Protein AF-0000000079853165 (afdb_homodimer)

pLDDT: mean 91.58, std 11.6, range [50.25, 98.94]

Sequence (660 aa):
MKKILLLATGGTIASSETEQGLIPTIDAQQMLSYIPEIEEICYLSGISIMNVDSTNMNPKLMAKIAAAIYSKYQEYDGFVVTHGTDTMGYTAAALTYMLQNIKKPVVVTGSQIAIKALNTDAKKNLTDAIRFANEDFPGIFVAFDSKIMYGTYAVKVKTRSTDSFQSINFPTVAEIKEGKIIYNSILNNDEYRDKFKSHELKLQTNLCEDILILKIFPGIKPHIFDYIKDNYKGVIIESFGIGGIPNADYDIVSKVQELIQAGLAVVITTQCLCEGIDLSIYAVGKILTKYKIIYAGDMTTEAATMKLMWALGNLKDFSSIKDFMEGRFLMKKILLLATGGTIASSETEQGLIPTIDAQQMLSYIPEIEEICYLSGISIMNVDSTNMNPKLMAKIAAAIYSKYQEYDGFVVTHGTDTMGYTAAALTYMLQNIKKPVVVTGSQIAIKALNTDAKKNLTDAIRFANEDFPGIFVAFDSKIMYGTYAVKVKTRSTDSFQSINFPTVAEIKEGKIIYNSILNNDEYRDKFKSHELKLQTNLCEDILILKIFPGIKPHIFDYIKDNYKGVIIESFGIGGIPNADYDIVSKVQELIQAGLAVVITTQCLCEGIDLSIYAVGKILTKYKIIYAGDMTTEAATMKLMWALGNLKDFSSIKDFMEGRFL

Radius of gyration: 25.31 Å; Cα contacts (8 Å, |Δi|>4): 1594; chains: 2; bounding box: 53×74×58 Å

Foldseek 3Di:
DFEEEEEEAAAQQQWDQDPVGTFRDHFFVRSVVLAVVLVVPHHYYYGYQHHDHLVPDDLVVLLSVLVVCVVCVVVGQFYEYEGHPPLQLLSLLLSLLQWPLFFAEYEYEYWLHYSPDPPTQSNVQVSLRSLVSSDRQGAGWYGFPQFIEHSQQWDQCDNRDRRRIDRAQDDTQWGADPNDTGGDPPSPDPVNNVVSPPDDIHGQSQFAPQEEEAEDDVPDAQCVLVVSLVGGQEYEYAAADQQDDDPPPRRNLVSVVVSLVSNHAYEYWHPDRHQIHDLVPDCSCVVPPVVRHAYQGGTGPSNLNSLLRRLVRPPDDSNSSSVSNNDDRD/DFEEEEEEAAAQQQWDQDPVGTFRDHFFVRSVVLAVVLVVPHHYYYGYQHHDYLVPDDLVVLLSVLVVCVVCVVVGQFYEYEGHPPQQLLSLLLSLLQWPLFFAEYEYEYWLHYSPDPPTQSNVQVSLRSLVSSDRQGAGWYGFPQFIEHSQQWDQCDNRDRRRIDRAQDDTQWGADPNDTGGDPPSPDPVNNVVSPPDDIHGQRQFAPQEEEAEDDVPDAQCVLVVSLVGGQEYEYAAADQQDDDCPPRRNLVSVVVSLVSNHAYEYWHPDRHQIHDLVPDCSCVVPPVVRHAYQGGTGPSNLNSLLRRLVRPPDDSVSSSVSNNDDRD

Secondary structure (DSSP, 8-state):
--EEEEEEEESGGGEEEETTEEEE---HHHHHHT-GGGGGTSEEEEEEEEEE-GGG--HHHHHHHHHHHHHTTTT-SEEEEE--GGGHHHHHHHHHHHEET--SEEEEE--SS-TTSTT-SHHHHHHHHHHHHTS---EEEEEETTEEEETTTEEE-BSSSS--EEE-SS--SEEEETTEEEE-TTTT-HHHHHTTTTS--EE-------EEEEE--TT--THHHHHHHHH-SEEEEEEBTTTB---STT-HHHHHHHHHHTT-EEEEEESSSBS---TTTSHHHHHS-GGGSEE-TT--HHHHHHHHHHHHHH--SHHHHHHHHHS---/--EEEEEEEESGGGEEEETTEEEE---HHHHHHT-GGGGGTSEEEEEEEEEE-GGG--HHHHHHHHHHHHHTTTT-SEEEEE--GGGHHHHHHHHHHHEET--SEEEEE--SS-TTSTT-SHHHHHHHHHHHHTS---EEEEEETTEEEETTTEEE-BSSSS--EEE-SS--SEEEETTEEEE-TTTT-HHHHHTTTTS--EE-------EEEEE--TT--THHHHHHHHH-SEEEEEEBTTTB---STT-HHHHHHHHHHTT-EEEEEESSSBS---TTTSHHHHHS-GGGSEE-TT--HHHHHHHHHHHHHH--SHHHHHHHHHS---

Solvent-accessible surface area (backbone atoms only — not comparable to full-atom values): 33041 Å² total; per-residue (Å²): 122,50,36,35,38,34,38,25,33,20,10,38,31,20,22,41,85,50,98,67,23,75,42,59,74,52,48,30,62,59,56,48,66,74,45,63,76,54,62,77,69,32,45,75,46,53,43,61,80,48,74,38,59,28,51,59,48,30,56,71,57,48,33,51,53,48,48,52,50,60,75,44,45,89,79,35,53,17,29,28,35,39,28,14,59,53,39,38,31,37,46,30,16,36,43,45,66,21,43,34,45,43,70,40,13,33,19,35,28,34,22,74,31,27,48,84,45,90,90,33,49,17,57,58,16,51,50,51,21,50,56,55,16,69,40,92,52,52,36,38,26,33,21,48,67,47,32,30,20,49,11,46,30,36,39,58,37,34,41,66,55,70,74,16,59,43,47,46,74,43,77,52,49,28,36,50,53,94,90,37,78,46,69,35,78,72,74,69,37,74,65,67,60,59,73,37,67,82,50,71,69,41,82,52,62,50,57,38,53,46,47,48,56,42,53,66,56,70,46,51,62,66,67,60,48,59,54,44,55,76,68,35,53,28,38,39,35,26,26,30,34,38,50,41,63,22,67,58,97,54,41,42,48,62,48,51,50,51,31,41,74,71,66,29,48,42,31,46,30,32,66,27,76,27,71,20,35,50,46,88,59,44,49,58,36,70,67,43,55,64,84,63,48,33,54,42,41,50,58,38,69,45,25,49,50,34,49,50,18,33,33,61,41,75,44,90,48,67,68,59,35,42,51,57,62,58,42,91,76,126,121,49,35,34,38,35,40,24,34,18,10,38,31,21,23,42,86,49,97,67,21,77,41,59,74,52,48,31,62,60,58,49,65,72,46,63,76,53,63,78,68,31,45,76,46,54,42,62,81,47,75,38,57,27,53,58,47,30,56,70,58,49,32,51,53,47,49,53,50,60,76,43,46,90,78,35,52,16,28,29,34,38,28,14,58,53,38,37,31,36,46,30,17,36,44,45,67,21,44,34,45,42,70,38,13,33,21,35,26,35,23,74,30,28,47,83,45,90,89,32,50,17,58,58,14,50,51,52,22,50,57,53,15,70,38,93,52,52,34,41,25,32,21,48,69,48,32,29,19,48,11,48,30,36,39,58,37,34,40,67,54,70,75,17,60,44,48,45,75,44,76,53,49,26,36,50,54,95,89,39,80,47,70,34,78,71,74,69,37,72,64,66,62,58,70,38,66,82,51,72,69,39,84,51,62,49,58,39,52,46,48,46,55,40,55,67,55,70,45,50,62,65,66,60,48,59,54,44,55,76,67,33,53,29,38,40,34,27,28,30,33,36,50,40,64,21,70,59,97,53,42,41,50,61,48,50,49,51,31,41,74,71,67,30,49,43,31,45,30,31,67,27,75,27,72,21,35,50,47,89,58,43,47,56,36,73,67,41,55,63,83,63,48,31,55,43,40,50,58,39,68,46,24,49,50,34,49,49,19,34,33,63,40,74,44,89,48,67,68,59,34,42,51,56,62,60,42,90,75,125

Organism: NCBI:txid1812858

Structure (mmCIF, N/CA/C/O backbone):
data_AF-0000000079853165-model_v1
#
loop_
_entity.id
_entity.type
_entity.pdbx_description
1 polymer asparaginase
#
loop_
_atom_site.group_PDB
_atom_site.id
_atom_site.type_symbol
_atom_site.label_atom_id
_atom_site.label_alt_id
_atom_site.label_comp_id
_atom_site.label_asym_id
_atom_site.label_entity_id
_atom_site.label_seq_id
_atom_site.pdbx_PDB_ins_code
_atom_site.Cartn_x
_atom_site.Cartn_y
_atom_site.Cartn_z
_atom_site.occupancy
_atom_site.B_iso_or_equiv
_atom_site.auth_seq_id
_atom_site.auth_comp_id
_atom_site.auth_asym_id
_atom_site.auth_atom_id
_atom_site.pdbx_PDB_model_num
ATOM 1 N N . MET A 1 1 ? -7.973 42.438 0.051 1 87.25 1 MET A N 1
ATOM 2 C CA . MET A 1 1 ? -7.145 41.25 -0.167 1 87.25 1 MET A CA 1
ATOM 3 C C . MET A 1 1 ? -7.062 40.406 1.101 1 87.25 1 MET A C 1
ATOM 5 O O . MET A 1 1 ? -6.988 40.969 2.207 1 87.25 1 MET A O 1
ATOM 9 N N . LYS A 1 2 ? -7.055 39.125 1.032 1 95.25 2 LYS A N 1
ATOM 10 C CA . LYS A 1 2 ? -7.043 38.219 2.176 1 95.25 2 LYS A CA 1
ATOM 11 C C . LYS A 1 2 ? -5.641 38.094 2.754 1 95.25 2 LYS A C 1
ATOM 13 O O . LYS A 1 2 ? -4.648 38.312 2.051 1 95.25 2 LYS A O 1
ATOM 18 N N . LYS A 1 3 ? -5.613 37.844 4.004 1 97.69 3 LYS A N 1
ATOM 19 C CA . LYS A 1 3 ? -4.352 37.562 4.691 1 97.69 3 LYS A CA 1
ATOM 20 C C . LYS A 1 3 ? -4.082 36.062 4.77 1 97.69 3 LYS A C 1
ATOM 22 O O . LYS A 1 3 ? -4.848 35.312 5.391 1 97.69 3 LYS A O 1
ATOM 27 N N . ILE A 1 4 ? -3.02 35.688 4.16 1 97.81 4 ILE A N 1
ATOM 28 C CA . ILE A 1 4 ? -2.637 34.281 4.145 1 97.81 4 ILE A CA 1
ATOM 29 C C . ILE A 1 4 ? -1.324 34.094 4.902 1 97.81 4 ILE A C 1
ATOM 31 O O . ILE A 1 4 ? -0.385 34.875 4.73 1 97.81 4 ILE A O 1
ATOM 35 N N . LEU A 1 5 ? -1.269 33.125 5.812 1 98 5 LEU A N 1
ATOM 36 C CA . LEU A 1 5 ? -0.049 32.781 6.547 1 98 5 LEU A CA 1
ATOM 37 C C . LEU A 1 5 ? 0.59 31.516 6.02 1 98 5 LEU A C 1
ATOM 39 O O . LEU A 1 5 ? -0.067 30.484 5.938 1 98 5 LEU A O 1
ATOM 43 N N . LEU A 1 6 ? 1.824 31.641 5.621 1 97.81 6 LEU A N 1
ATOM 44 C CA . LEU A 1 6 ? 2.635 30.469 5.27 1 97.81 6 LEU A CA 1
ATOM 45 C C . LEU A 1 6 ? 3.395 29.953 6.484 1 97.81 6 LEU A C 1
ATOM 47 O O . LEU A 1 6 ? 4.117 30.703 7.141 1 97.81 6 LEU A O 1
ATOM 51 N N . LEU A 1 7 ? 3.154 28.719 6.852 1 98.31 7 LEU A N 1
ATOM 52 C CA . LEU A 1 7 ? 3.916 28.016 7.875 1 98.31 7 LEU A CA 1
ATOM 53 C C . LEU A 1 7 ? 4.898 27.031 7.246 1 98.31 7 LEU A C 1
ATOM 55 O O . LEU A 1 7 ? 4.488 26.031 6.637 1 98.31 7 LEU A O 1
ATOM 59 N N . ALA A 1 8 ? 6.184 27.266 7.41 1 97.5 8 ALA A N 1
ATOM 60 C CA . ALA A 1 8 ? 7.207 26.406 6.84 1 97.5 8 ALA A CA 1
ATOM 61 C C . ALA A 1 8 ? 7.695 25.375 7.863 1 97.5 8 ALA A C 1
ATOM 63 O O . ALA A 1 8 ? 7.98 25.734 9.008 1 97.5 8 ALA A O 1
ATOM 64 N N . THR A 1 9 ? 7.793 24.109 7.41 1 97.31 9 THR A N 1
ATOM 65 C CA . THR A 1 9 ? 8.18 23.062 8.344 1 97.31 9 THR A CA 1
ATOM 66 C C . THR A 1 9 ? 9.43 22.344 7.852 1 97.31 9 THR A C 1
ATOM 68 O O . THR A 1 9 ? 9.938 21.438 8.531 1 97.31 9 THR A O 1
ATOM 71 N N . GLY A 1 10 ? 9.945 22.734 6.707 1 93.62 10 GLY A N 1
ATOM 72 C CA . GLY A 1 10 ? 11.07 22.062 6.07 1 93.62 10 GLY A CA 1
ATOM 73 C C . GLY A 1 10 ? 10.688 21.344 4.785 1 93.62 10 GLY A C 1
ATOM 74 O O . GLY A 1 10 ? 10 21.906 3.936 1 93.62 10 GLY A O 1
ATOM 75 N N . GLY A 1 11 ? 11.297 20.172 4.633 1 88.5 11 GLY A N 1
ATOM 76 C CA . GLY A 1 11 ? 10.992 19.375 3.443 1 88.5 11 GLY A CA 1
ATOM 77 C C . GLY A 1 11 ? 11.859 19.75 2.252 1 88.5 11 GLY A C 1
ATOM 78 O O . GLY A 1 11 ? 12.578 20.75 2.283 1 88.5 11 GLY A O 1
ATOM 79 N N . THR A 1 12 ? 11.68 19 1.25 1 83.94 12 THR A N 1
ATOM 80 C CA . THR A 1 12 ? 12.453 19.172 0.029 1 83.94 12 THR A CA 1
ATOM 81 C C . THR A 1 12 ? 12.242 20.562 -0.55 1 83.94 12 THR A C 1
ATOM 83 O O . THR A 1 12 ? 13.18 21.188 -1.046 1 83.94 12 THR A O 1
ATOM 86 N N . ILE A 1 13 ? 11.086 21.031 -0.433 1 89.94 13 ILE A N 1
ATOM 87 C CA . ILE A 1 13 ? 10.711 22.328 -0.978 1 89.94 13 ILE A CA 1
ATOM 88 C C . ILE A 1 13 ? 11.625 23.422 -0.408 1 89.94 13 ILE A C 1
ATOM 90 O O . ILE A 1 13 ? 11.945 24.391 -1.091 1 89.94 13 ILE A O 1
ATOM 94 N N . ALA A 1 14 ? 12.102 23.219 0.755 1 87.25 14 ALA A N 1
ATOM 95 C CA . ALA A 1 14 ? 12.914 24.203 1.463 1 87.25 14 ALA A CA 1
ATOM 96 C C . ALA A 1 14 ? 14.367 23.75 1.553 1 87.25 14 ALA A C 1
ATOM 98 O O . ALA A 1 14 ? 15.133 24.25 2.383 1 87.25 14 ALA A O 1
ATOM 99 N N . SER A 1 15 ? 14.703 22.781 0.771 1 86.81 15 SER A N 1
ATOM 100 C CA . SER A 1 15 ? 16 22.156 0.99 1 86.81 15 SER A CA 1
ATOM 101 C C . SER A 1 15 ? 17.031 22.625 -0.036 1 86.81 15 SER A C 1
ATOM 103 O O . SER A 1 15 ? 16.656 23.172 -1.08 1 86.81 15 SER A O 1
ATOM 105 N N . SER A 1 16 ? 18.266 22.5 0.349 1 81.5 16 SER A N 1
ATOM 106 C CA . SER A 1 16 ? 19.422 22.688 -0.523 1 81.5 16 SER A CA 1
ATOM 107 C C . SER A 1 16 ? 20.281 21.422 -0.567 1 81.5 16 SER A C 1
ATOM 109 O O . SER A 1 16 ? 20.297 20.641 0.389 1 81.5 16 SER A O 1
ATOM 111 N N . GLU A 1 17 ? 20.922 21.297 -1.675 1 76.06 17 GLU A N 1
ATOM 112 C CA . GLU A 1 17 ? 21.812 20.141 -1.821 1 76.06 17 GLU A CA 1
ATOM 113 C C . GLU A 1 17 ? 23.094 20.328 -1.019 1 76.06 17 GLU A C 1
ATOM 115 O O . GLU A 1 17 ? 23.703 21.391 -1.044 1 76.06 17 GLU A O 1
ATOM 120 N N . THR A 1 18 ? 23.406 19.328 -0.21 1 73.88 18 THR A N 1
ATOM 121 C CA . THR A 1 18 ? 24.672 19.266 0.509 1 73.88 18 THR A CA 1
ATOM 122 C C . THR A 1 18 ? 25.375 17.922 0.27 1 73.88 18 THR A C 1
ATOM 124 O O . THR A 1 18 ? 24.844 17.062 -0.442 1 73.88 18 THR A O 1
ATOM 127 N N . GLU A 1 19 ? 26.609 17.766 0.799 1 67.62 19 GLU A N 1
ATOM 128 C CA . GLU A 1 19 ? 27.328 16.5 0.708 1 67.62 19 GLU A CA 1
ATOM 129 C C . GLU A 1 19 ? 26.562 15.375 1.39 1 67.62 19 GLU A C 1
ATOM 131 O O . GLU A 1 19 ? 26.703 14.211 1.02 1 67.62 19 GLU A O 1
ATOM 136 N N . GLN A 1 20 ? 25.781 15.797 2.266 1 64.62 20 GLN A N 1
ATOM 137 C CA . GLN A 1 20 ? 25.031 14.812 3.049 1 64.62 20 GLN A CA 1
ATOM 138 C C . GLN A 1 20 ? 23.641 14.57 2.461 1 64.62 20 GLN A C 1
ATOM 140 O O . GLN A 1 20 ? 22.875 13.773 2.99 1 64.62 20 GLN A O 1
ATOM 145 N N . GLY A 1 21 ? 23.422 15.219 1.416 1 68.81 21 GLY A N 1
ATOM 146 C CA . GLY A 1 21 ? 22.094 15.117 0.812 1 68.81 21 GLY A CA 1
ATOM 147 C C . GLY A 1 21 ? 21.297 16.406 0.915 1 68.81 21 GLY A C 1
ATOM 148 O O . GLY A 1 21 ? 21.859 17.484 1.101 1 68.81 21 GLY A O 1
ATOM 149 N N . LEU A 1 22 ? 20.031 16.312 0.703 1 73.12 22 LEU A N 1
ATOM 150 C CA . LEU A 1 22 ? 19.172 17.469 0.787 1 73.12 22 LEU A CA 1
ATOM 151 C C . LEU A 1 22 ? 18.844 17.812 2.238 1 73.12 22 LEU A C 1
ATOM 153 O O . LEU A 1 22 ? 18.406 16.953 2.996 1 73.12 22 LEU A O 1
ATOM 157 N N . ILE A 1 23 ? 19.188 19.031 2.652 1 74.69 23 ILE A N 1
ATOM 158 C CA . ILE A 1 23 ? 18.859 19.516 3.99 1 74.69 23 ILE A CA 1
ATOM 159 C C . ILE A 1 23 ? 18.031 20.781 3.893 1 74.69 23 ILE A C 1
ATOM 161 O O . ILE A 1 23 ? 18.344 21.672 3.08 1 74.69 23 ILE A O 1
ATOM 165 N N . PRO A 1 24 ? 17.016 20.875 4.719 1 79.38 24 PRO A N 1
ATOM 166 C CA . PRO A 1 24 ? 16.234 22.109 4.699 1 79.38 24 PRO A CA 1
ATOM 167 C C . PRO A 1 24 ? 17.031 23.328 5.156 1 79.38 24 PRO A C 1
ATOM 169 O O . PRO A 1 24 ? 17.609 23.312 6.246 1 79.38 24 PRO A O 1
ATOM 172 N N . THR A 1 25 ? 17.094 24.422 4.273 1 81.06 25 THR A N 1
ATOM 173 C CA . THR A 1 25 ? 17.922 25.578 4.59 1 81.06 25 THR A CA 1
ATOM 174 C C . THR A 1 25 ? 17.188 26.875 4.289 1 81.06 25 THR A C 1
ATOM 176 O O . THR A 1 25 ? 17.641 27.953 4.66 1 81.06 25 THR A O 1
ATOM 179 N N . ILE A 1 26 ? 16.094 26.797 3.621 1 84.94 26 ILE A N 1
ATOM 180 C CA . ILE A 1 26 ? 15.344 27.969 3.184 1 84.94 26 ILE A CA 1
ATOM 181 C C . ILE A 1 26 ? 14.195 28.25 4.148 1 84.94 26 ILE A C 1
ATOM 183 O O . ILE A 1 26 ? 13.445 27.328 4.504 1 84.94 26 ILE A O 1
ATOM 187 N N . ASP A 1 27 ? 14.141 29.469 4.547 1 87.81 27 ASP A N 1
ATOM 188 C CA . ASP A 1 27 ? 13.055 29.797 5.461 1 87.81 27 ASP A CA 1
ATOM 189 C C . ASP A 1 27 ? 11.82 30.281 4.695 1 87.81 27 ASP A C 1
ATOM 191 O O . ASP A 1 27 ? 11.828 30.328 3.463 1 87.81 27 ASP A O 1
ATOM 195 N N . ALA A 1 28 ? 10.789 30.578 5.441 1 91.94 28 ALA A N 1
ATOM 196 C CA . ALA A 1 28 ? 9.5 30.922 4.852 1 91.94 28 ALA A CA 1
ATOM 197 C C . ALA A 1 28 ? 9.609 32.188 3.99 1 91.94 28 ALA A C 1
ATOM 199 O O . ALA A 1 28 ? 9.07 32.219 2.879 1 91.94 28 ALA A O 1
ATOM 200 N N . GLN A 1 29 ? 10.289 33.219 4.465 1 89.5 29 GLN A N 1
ATOM 201 C CA . GLN A 1 29 ? 10.398 34.469 3.742 1 89.5 29 GLN A CA 1
ATOM 202 C C . GLN A 1 29 ? 11.156 34.281 2.43 1 89.5 29 GLN A C 1
ATOM 204 O O . GLN A 1 29 ? 10.75 34.812 1.396 1 89.5 29 GLN A O 1
ATOM 209 N N . GLN A 1 30 ? 12.211 33.531 2.527 1 90.5 30 GLN A N 1
ATOM 210 C CA . GLN A 1 30 ? 12.984 33.25 1.326 1 90.5 30 GLN A CA 1
ATOM 211 C C . GLN A 1 30 ? 12.164 32.469 0.312 1 90.5 30 GLN A C 1
ATOM 213 O O . GLN A 1 30 ? 12.25 32.719 -0.893 1 90.5 30 GL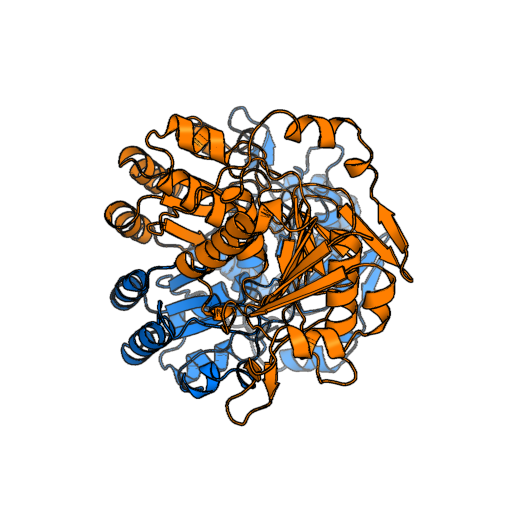N A O 1
ATOM 218 N N . MET A 1 31 ? 11.445 31.469 0.752 1 91.62 31 MET A N 1
ATOM 219 C CA . MET A 1 31 ? 10.594 30.672 -0.13 1 91.62 31 MET A CA 1
ATOM 220 C C . MET A 1 31 ? 9.641 31.562 -0.911 1 91.62 31 MET A C 1
ATOM 222 O O . MET A 1 31 ? 9.438 31.375 -2.111 1 91.62 31 MET A O 1
ATOM 226 N N . LEU A 1 32 ? 9.109 32.625 -0.264 1 91.75 32 LEU A N 1
ATOM 227 C CA . LEU A 1 32 ? 8.133 33.5 -0.88 1 91.75 32 LEU A CA 1
ATOM 228 C C . LEU A 1 32 ? 8.805 34.406 -1.928 1 91.75 32 LEU A C 1
ATOM 230 O O . LEU A 1 32 ? 8.148 34.844 -2.867 1 91.75 32 LEU A O 1
ATOM 234 N N . SER A 1 33 ? 10.086 34.594 -1.798 1 92.06 33 SER A N 1
ATOM 235 C CA . SER A 1 33 ? 10.812 35.438 -2.748 1 92.06 33 SER A CA 1
ATOM 236 C C . SER A 1 33 ? 10.914 34.75 -4.113 1 92.06 33 SER A C 1
ATOM 238 O O . SER A 1 33 ? 11.211 35.406 -5.113 1 92.06 33 SER A O 1
ATOM 240 N N . TYR A 1 34 ? 10.633 33.469 -4.148 1 92.06 34 TYR A N 1
ATOM 241 C CA . TYR A 1 34 ? 10.719 32.75 -5.406 1 92.06 34 TYR A CA 1
ATOM 242 C C . TYR A 1 34 ? 9.414 32.844 -6.188 1 92.06 34 TYR A C 1
ATOM 244 O O . TYR A 1 34 ? 9.344 32.469 -7.355 1 92.06 34 TYR A O 1
ATOM 252 N N . ILE A 1 35 ? 8.422 33.312 -5.555 1 92.75 35 ILE A N 1
ATOM 253 C CA . ILE A 1 35 ? 7.133 33.469 -6.223 1 92.75 35 ILE A CA 1
ATOM 254 C C . ILE A 1 35 ? 6.613 34.906 -6.008 1 92.75 35 ILE A C 1
ATOM 256 O O . ILE A 1 35 ? 5.527 35.094 -5.457 1 92.75 35 ILE A O 1
ATOM 260 N N . PRO A 1 36 ? 7.16 35.906 -6.508 1 90.06 36 PRO A N 1
ATOM 261 C CA . PRO A 1 36 ? 6.793 37.281 -6.238 1 90.06 36 PRO A CA 1
ATOM 262 C C . PRO A 1 36 ? 5.418 37.656 -6.789 1 90.06 36 PRO A C 1
ATOM 264 O O . PRO A 1 36 ? 4.746 38.531 -6.254 1 90.06 36 PRO A O 1
ATOM 267 N N . GLU A 1 37 ? 4.98 37 -7.793 1 88.19 37 GLU A N 1
ATOM 268 C CA . GLU A 1 37 ? 3.711 37.312 -8.445 1 88.19 37 GLU A CA 1
ATOM 269 C C . GLU A 1 37 ? 2.535 37.094 -7.5 1 88.19 37 GLU A C 1
ATOM 271 O O . GLU A 1 37 ? 1.448 37.625 -7.707 1 88.19 37 GLU A O 1
ATOM 276 N N . ILE A 1 38 ? 2.809 36.344 -6.477 1 86.5 38 ILE A N 1
ATOM 277 C CA . ILE A 1 38 ? 1.727 35.938 -5.586 1 86.5 38 ILE A CA 1
ATOM 278 C C . ILE A 1 38 ? 1.286 37.156 -4.734 1 86.5 38 ILE A C 1
ATOM 280 O O . ILE A 1 38 ? 0.169 37.156 -4.211 1 86.5 38 ILE A O 1
ATOM 284 N N . GLU A 1 39 ? 2.053 38.156 -4.609 1 85 39 GLU A N 1
ATOM 285 C CA . GLU A 1 39 ? 1.74 39.344 -3.844 1 85 39 GLU A CA 1
ATOM 286 C C . GLU A 1 39 ? 0.581 40.125 -4.469 1 85 39 GLU A C 1
ATOM 288 O O . GLU A 1 39 ? -0.04 40.969 -3.816 1 85 39 GLU A O 1
ATOM 293 N N . GLU A 1 40 ? 0.31 39.781 -5.645 1 88.31 40 GLU A N 1
ATOM 294 C CA . GLU A 1 40 ? -0.785 40.438 -6.336 1 88.31 40 GLU A CA 1
ATOM 295 C C . GLU A 1 40 ? -2.135 39.844 -5.945 1 88.31 40 GLU A C 1
ATOM 297 O O . GLU A 1 40 ? -3.178 40.469 -6.16 1 88.31 40 GLU A O 1
ATOM 302 N N . ILE A 1 41 ? -2.072 38.781 -5.281 1 88.12 41 ILE A N 1
ATOM 303 C CA . ILE A 1 41 ? -3.334 38.062 -5.098 1 88.12 41 ILE A CA 1
ATOM 304 C C . ILE A 1 41 ? -3.74 38.094 -3.625 1 88.12 41 ILE A C 1
ATOM 306 O O . ILE A 1 41 ? -4.926 38.031 -3.301 1 88.12 41 ILE A O 1
ATOM 310 N N . CYS A 1 42 ? -2.77 38.219 -2.754 1 91.94 42 CYS A N 1
ATOM 311 C CA . CYS A 1 42 ? -3.086 38.219 -1.331 1 91.94 42 CYS A CA 1
ATOM 312 C C . CYS A 1 42 ? -1.964 38.875 -0.523 1 91.94 42 CYS A C 1
ATOM 314 O O . CYS A 1 42 ? -0.894 39.156 -1.061 1 91.94 42 CYS A O 1
ATOM 316 N N . TYR A 1 43 ? -2.275 39.219 0.777 1 94.12 43 TYR A N 1
ATOM 317 C CA . TYR A 1 43 ? -1.245 39.594 1.747 1 94.12 43 TYR A CA 1
ATOM 318 C C . TYR A 1 43 ? -0.614 38.344 2.354 1 94.12 43 TYR A C 1
ATOM 320 O O . TYR A 1 43 ? -1.291 37.562 3.025 1 94.12 43 TYR A O 1
ATOM 328 N N . LEU A 1 44 ? 0.609 38.219 2.08 1 94.5 44 LEU A N 1
ATOM 329 C CA . LEU A 1 44 ? 1.275 37 2.482 1 94.5 44 LEU A CA 1
ATOM 330 C C . LEU A 1 44 ? 2.268 37.25 3.609 1 94.5 44 LEU A C 1
ATOM 332 O O . LEU A 1 44 ? 3.008 38.25 3.574 1 94.5 44 LEU A O 1
ATOM 336 N N . SER A 1 45 ? 2.211 36.5 4.637 1 94.44 45 SER A N 1
ATOM 337 C CA . SER A 1 45 ? 3.217 36.406 5.691 1 94.44 45 SER A CA 1
ATOM 338 C C . SER A 1 45 ? 3.746 35 5.832 1 94.44 45 SER A C 1
ATOM 340 O O . SER A 1 45 ? 3.072 34.031 5.453 1 94.44 45 SER A O 1
ATOM 342 N N . GLY A 1 46 ? 4.977 34.875 6.266 1 94.94 46 GLY A N 1
ATOM 343 C CA . GLY A 1 46 ? 5.566 33.562 6.434 1 94.94 46 GLY A CA 1
ATOM 344 C C . GLY A 1 46 ? 6.316 33.406 7.742 1 94.94 46 GLY A C 1
ATOM 345 O O . GLY A 1 46 ? 6.988 34.344 8.195 1 94.94 46 GLY A O 1
ATOM 346 N N . ILE A 1 47 ? 6.148 32.312 8.406 1 96 47 ILE A N 1
ATOM 347 C CA . ILE A 1 47 ? 6.926 31.953 9.594 1 96 47 ILE A CA 1
ATOM 348 C C . ILE A 1 47 ? 7.445 30.531 9.477 1 96 47 ILE A C 1
ATOM 350 O O . ILE A 1 47 ? 6.738 29.641 8.992 1 96 47 ILE A O 1
ATOM 354 N N . SER A 1 48 ? 8.672 30.312 9.844 1 96.12 48 SER A N 1
ATOM 355 C CA . SER A 1 48 ? 9.234 28.984 9.969 1 96.12 48 SER A CA 1
ATOM 356 C C . SER A 1 48 ? 9.023 28.422 11.367 1 96.12 48 SER A C 1
ATOM 358 O O . SER A 1 48 ? 9.578 28.938 12.336 1 96.12 48 SER A O 1
ATOM 360 N N . ILE A 1 49 ? 8.312 27.359 11.453 1 96.25 49 ILE A N 1
ATOM 361 C CA . ILE A 1 49 ? 7.984 26.875 12.789 1 96.25 49 ILE A CA 1
ATOM 362 C C . ILE A 1 49 ? 8.852 25.656 13.125 1 96.25 49 ILE A C 1
ATOM 364 O O . ILE A 1 49 ? 8.984 25.281 14.297 1 96.25 49 ILE A O 1
ATOM 368 N N . MET A 1 50 ? 9.391 25.047 12.133 1 95.25 50 MET A N 1
ATOM 369 C CA . MET A 1 50 ? 10.359 23.969 12.281 1 95.25 50 MET A CA 1
ATOM 370 C C . MET A 1 50 ? 11.117 23.734 10.977 1 95.25 50 MET A C 1
ATOM 372 O O . MET A 1 50 ? 10.781 24.328 9.945 1 95.25 50 MET A O 1
ATOM 376 N N . ASN A 1 51 ? 12.141 22.984 11.055 1 92.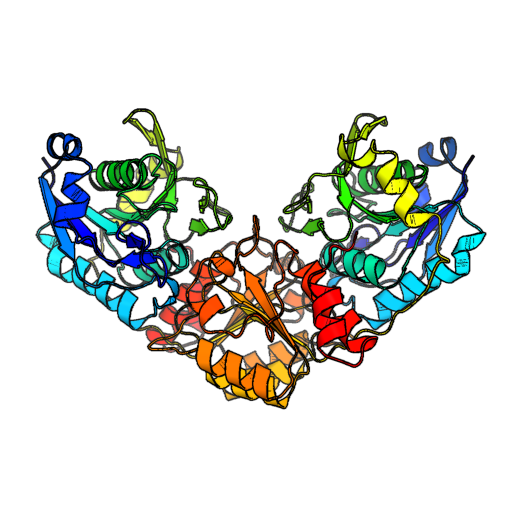94 51 ASN A N 1
ATOM 377 C CA . ASN A 1 51 ? 12.961 22.562 9.922 1 92.94 51 ASN A CA 1
ATOM 378 C C . ASN A 1 51 ? 13.289 21.078 9.992 1 92.94 51 ASN A C 1
ATOM 380 O O . ASN A 1 51 ? 14.391 20.703 10.398 1 92.94 51 ASN A O 1
ATOM 384 N N . VAL A 1 52 ? 12.328 20.312 9.445 1 92.25 52 VAL A N 1
ATOM 385 C CA . VAL A 1 52 ? 12.438 18.875 9.672 1 92.25 52 VAL A CA 1
ATOM 386 C C . VAL A 1 52 ? 12.383 18.125 8.336 1 92.25 52 VAL A C 1
ATOM 388 O O . VAL A 1 52 ? 11.609 18.5 7.449 1 92.25 52 VAL A O 1
ATOM 391 N N . ASP A 1 53 ? 13.227 17.125 8.18 1 90.56 53 ASP A N 1
ATOM 392 C CA . ASP A 1 53 ? 13 16.094 7.164 1 90.56 53 ASP A CA 1
ATOM 393 C C . ASP A 1 53 ? 11.695 15.352 7.426 1 90.56 53 ASP A C 1
ATOM 395 O O . ASP A 1 53 ? 11.484 14.828 8.523 1 90.56 53 ASP A O 1
ATOM 399 N N . SER A 1 54 ? 10.875 15.359 6.406 1 94.81 54 SER A N 1
ATOM 400 C CA . SER A 1 54 ? 9.539 14.812 6.629 1 94.81 54 SER A CA 1
ATOM 401 C C . SER A 1 54 ? 9.609 13.352 7.062 1 94.81 54 SER A C 1
ATOM 403 O O . SER A 1 54 ? 8.648 12.82 7.625 1 94.81 54 SER A O 1
ATOM 405 N N . THR A 1 55 ? 10.703 12.656 6.836 1 92.62 55 THR A N 1
ATOM 406 C CA . THR A 1 55 ? 10.898 11.305 7.332 1 92.62 55 THR A CA 1
ATOM 407 C C . THR A 1 55 ? 10.836 11.273 8.859 1 92.62 55 THR A C 1
ATOM 409 O O . THR A 1 55 ? 10.5 10.242 9.453 1 92.62 55 THR A O 1
ATOM 412 N N . ASN A 1 56 ? 11.117 12.406 9.461 1 94.12 56 ASN A N 1
ATOM 413 C CA . ASN A 1 56 ? 11.172 12.492 10.914 1 94.12 56 ASN A CA 1
ATOM 414 C C . ASN A 1 56 ? 9.938 13.18 11.484 1 94.12 56 ASN A C 1
ATOM 416 O O . ASN A 1 56 ? 9.883 13.492 12.672 1 94.12 56 ASN A O 1
ATOM 420 N N . MET A 1 57 ? 8.969 13.469 10.625 1 97.19 57 MET A N 1
ATOM 421 C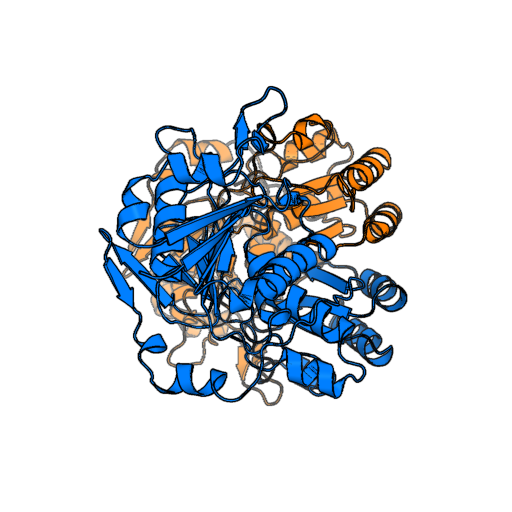 CA . MET A 1 57 ? 7.695 13.977 11.125 1 97.19 57 MET A CA 1
ATOM 422 C C . MET A 1 57 ? 7.059 12.977 12.094 1 97.19 57 MET A C 1
ATOM 424 O O . MET A 1 57 ? 7.195 11.766 11.922 1 97.19 57 MET A O 1
ATOM 428 N N . ASN A 1 58 ? 6.398 13.461 13.125 1 98.12 58 ASN A N 1
ATOM 429 C CA . ASN A 1 58 ? 5.773 12.633 14.156 1 98.12 58 ASN A CA 1
ATOM 430 C C . ASN A 1 58 ? 4.605 13.359 14.82 1 98.12 58 ASN A C 1
ATOM 432 O O . ASN A 1 58 ? 4.355 14.531 14.547 1 98.12 58 ASN A O 1
ATOM 436 N N . PRO A 1 59 ? 3.887 12.719 15.656 1 98.62 59 PRO A N 1
ATOM 437 C CA . PRO A 1 59 ? 2.684 13.289 16.266 1 98.62 59 PRO A CA 1
ATOM 438 C C . PRO A 1 59 ? 2.959 14.594 17 1 98.62 59 PRO A C 1
ATOM 440 O O . PRO A 1 59 ? 2.172 15.539 16.906 1 98.62 59 PRO A O 1
ATOM 443 N N . LYS A 1 60 ? 4.039 14.664 17.688 1 98.31 60 LYS A N 1
ATOM 444 C CA . LYS A 1 60 ? 4.379 15.883 18.422 1 98.31 60 LYS A CA 1
ATOM 445 C C . LYS A 1 60 ? 4.574 17.062 17.469 1 98.31 60 LYS A C 1
ATOM 447 O O . LYS A 1 60 ? 4.102 18.172 17.734 1 98.31 60 LYS A O 1
ATOM 452 N N . LEU A 1 61 ? 5.238 16.844 16.406 1 98.56 61 LEU A N 1
ATOM 453 C CA . LEU A 1 61 ? 5.504 17.891 15.43 1 98.56 61 LEU A CA 1
ATOM 454 C C . LEU A 1 61 ? 4.23 18.281 14.688 1 98.56 61 LEU A C 1
ATOM 456 O O . LEU A 1 61 ? 4.016 19.453 14.375 1 98.56 61 LEU A O 1
ATOM 460 N N . MET A 1 62 ? 3.406 17.328 14.398 1 98.88 62 MET A N 1
ATOM 461 C CA . MET A 1 62 ? 2.109 17.609 13.789 1 98.88 62 MET A CA 1
ATOM 462 C C . MET A 1 62 ? 1.263 18.5 14.695 1 98.88 62 MET A C 1
ATOM 464 O O . MET A 1 62 ? 0.602 19.422 14.227 1 98.88 62 MET A O 1
ATOM 468 N N . ALA A 1 63 ? 1.331 18.188 15.977 1 98.81 63 ALA A N 1
ATOM 469 C CA . ALA A 1 63 ? 0.607 18.984 16.953 1 98.81 63 ALA A CA 1
ATOM 470 C C . ALA A 1 63 ? 1.105 20.438 16.953 1 98.81 63 ALA A C 1
ATOM 472 O O . ALA A 1 63 ? 0.322 21.359 17.141 1 98.81 63 ALA A O 1
ATOM 473 N N . LYS A 1 64 ? 2.383 20.578 16.766 1 98.81 64 LYS A N 1
ATOM 474 C CA . LYS A 1 64 ? 2.959 21.922 16.703 1 98.81 64 LYS A CA 1
ATOM 475 C C . LYS A 1 64 ? 2.389 22.703 15.523 1 98.81 64 LYS A C 1
ATOM 477 O O . LYS A 1 64 ? 2.131 23.906 15.641 1 98.81 64 LYS A O 1
ATOM 482 N N . ILE A 1 65 ? 2.207 22.078 14.398 1 98.88 65 ILE A N 1
ATOM 483 C CA . ILE A 1 65 ? 1.616 22.734 13.227 1 98.88 65 ILE A CA 1
ATOM 484 C C . ILE A 1 65 ? 0.183 23.156 13.547 1 98.88 65 ILE A C 1
ATOM 486 O O . ILE A 1 65 ? -0.199 24.297 13.312 1 98.88 65 ILE A O 1
ATOM 490 N N . ALA A 1 66 ? -0.589 22.219 14.102 1 98.94 66 ALA A N 1
ATOM 491 C CA . ALA A 1 66 ? -1.979 22.5 14.453 1 98.94 66 ALA A CA 1
ATOM 492 C C . ALA A 1 66 ? -2.076 23.656 15.438 1 98.94 66 ALA A C 1
ATOM 494 O O . ALA A 1 66 ? -2.922 24.547 15.281 1 98.94 66 ALA A O 1
ATOM 495 N N . ALA A 1 67 ? -1.2 23.641 16.406 1 98.88 67 ALA A N 1
ATOM 496 C CA . ALA A 1 67 ? -1.189 24.688 17.422 1 98.88 67 ALA A CA 1
ATOM 497 C C . ALA A 1 67 ? -0.854 26.031 16.812 1 98.88 67 ALA A C 1
ATOM 499 O O . ALA A 1 67 ? -1.412 27.062 17.203 1 98.88 67 ALA A O 1
ATOM 500 N N . ALA A 1 68 ? 0.071 26.047 15.898 1 98.81 68 ALA A N 1
ATOM 501 C CA . ALA A 1 68 ? 0.442 27.297 15.234 1 98.81 68 ALA A CA 1
ATOM 502 C C . ALA A 1 68 ? -0.737 27.875 14.453 1 98.81 68 ALA A C 1
ATOM 504 O O . ALA A 1 68 ? -0.996 29.078 14.516 1 98.81 68 ALA A O 1
ATOM 505 N N . ILE A 1 69 ? -1.448 27.031 13.727 1 98.81 69 ILE A N 1
ATOM 506 C CA . ILE A 1 69 ? -2.627 27.469 12.984 1 98.81 69 ILE A CA 1
ATOM 507 C C . ILE A 1 69 ? -3.68 28 13.945 1 98.81 69 ILE A C 1
ATOM 509 O O . ILE A 1 69 ? -4.238 29.078 13.727 1 98.81 69 ILE A O 1
ATOM 513 N N . TYR A 1 70 ? -3.883 27.281 14.992 1 98.75 70 TYR A N 1
ATOM 514 C CA . TYR A 1 70 ? -4.887 27.656 15.984 1 98.75 70 TYR A CA 1
ATOM 515 C C . TYR A 1 70 ? -4.559 29 16.609 1 98.75 70 TYR A C 1
ATOM 517 O O . TYR A 1 70 ? -5.434 29.859 16.75 1 98.75 70 TYR A O 1
ATOM 525 N N . SER A 1 71 ? -3.312 29.219 16.953 1 98.44 71 SER A N 1
ATOM 526 C CA . SER A 1 71 ? -2.887 30.438 17.641 1 98.44 71 SER A CA 1
ATOM 527 C C . SER A 1 71 ? -3.002 31.656 16.734 1 98.44 71 SER A C 1
ATOM 529 O O . SER A 1 71 ? -3.201 32.781 17.203 1 98.44 71 SER A O 1
ATOM 531 N N . LYS A 1 72 ? -2.908 31.453 15.422 1 98.38 72 LYS A N 1
ATOM 532 C CA . LYS A 1 72 ? -2.934 32.562 14.469 1 98.38 72 LYS A CA 1
ATOM 533 C C . LYS A 1 72 ? -4.27 32.625 13.734 1 98.38 72 LYS A C 1
ATOM 535 O O . LYS A 1 72 ? -4.438 33.406 12.805 1 98.38 72 LYS A O 1
ATOM 540 N N . TYR A 1 73 ? -5.191 31.844 14.164 1 97.88 73 TYR A N 1
ATOM 541 C CA . TYR A 1 73 ? -6.422 31.578 13.43 1 97.88 73 TYR A CA 1
ATOM 542 C C . TYR A 1 73 ? -7.207 32.844 13.18 1 97.88 73 TYR A C 1
ATOM 544 O O . TYR A 1 73 ? -7.75 33.062 12.086 1 97.88 73 TYR A O 1
ATOM 552 N N . GLN A 1 74 ? -7.254 33.75 14.125 1 97.06 74 GLN A N 1
ATOM 553 C CA . GLN A 1 74 ? -8.078 34.969 14.023 1 97.06 74 GLN A CA 1
ATOM 554 C C . GLN A 1 74 ? -7.387 36.031 13.18 1 97.06 74 GLN A C 1
ATOM 556 O O . GLN A 1 74 ? -8.047 36.906 12.641 1 97.06 74 GLN A O 1
ATOM 561 N N . GLU A 1 75 ? -6.109 35.875 13 1 97.88 75 GLU A N 1
ATOM 562 C CA . GLU A 1 75 ? -5.32 36.938 12.352 1 97.88 75 GLU A CA 1
ATOM 563 C C . GLU A 1 75 ? -5.285 36.75 10.844 1 97.88 75 GLU A C 1
ATOM 565 O O . GLU A 1 75 ? -4.957 37.656 10.102 1 97.88 75 GLU A O 1
ATOM 570 N N . TYR A 1 76 ? -5.625 35.562 10.414 1 98.25 76 TYR A N 1
ATOM 571 C CA . TYR A 1 76 ? -5.477 35.25 8.992 1 98.25 76 TYR A CA 1
ATOM 572 C C . TYR A 1 76 ? -6.754 34.656 8.422 1 98.25 76 TYR A C 1
ATOM 574 O O . TYR A 1 76 ? -7.59 34.156 9.172 1 98.25 76 TYR A O 1
ATOM 582 N N . ASP A 1 77 ? -6.852 34.719 7.094 1 97.94 77 ASP A N 1
ATOM 583 C CA . ASP A 1 77 ? -8.039 34.219 6.398 1 97.94 77 ASP A CA 1
ATOM 584 C C . ASP A 1 77 ? -7.809 32.812 5.848 1 97.94 77 ASP A C 1
ATOM 586 O O . ASP A 1 77 ? -8.766 32.094 5.527 1 97.94 77 ASP A O 1
ATOM 590 N N . GLY A 1 78 ? -6.609 32.406 5.742 1 98.19 78 GLY A N 1
ATOM 591 C CA . GLY A 1 78 ? -6.195 31.094 5.246 1 98.19 78 GLY A CA 1
ATOM 592 C C . GLY A 1 78 ? -4.762 30.75 5.598 1 98.19 78 GLY A C 1
ATOM 593 O O . GLY A 1 78 ? -3.992 31.625 6.016 1 98.19 78 GLY A O 1
ATOM 594 N N . PHE A 1 79 ? -4.43 29.531 5.445 1 98.75 79 PHE A N 1
ATOM 595 C CA . PHE A 1 79 ? -3.113 29.031 5.844 1 98.75 79 PHE A CA 1
ATOM 596 C C . PHE A 1 79 ? -2.523 28.141 4.766 1 98.75 79 PHE A C 1
ATOM 598 O O . PHE A 1 79 ? -3.25 27.391 4.109 1 98.75 79 PHE A O 1
ATOM 605 N N . VAL A 1 80 ? -1.247 28.203 4.586 1 98.69 80 VAL A N 1
ATOM 606 C CA . VAL A 1 80 ? -0.47 27.281 3.77 1 98.69 80 VAL A CA 1
ATOM 607 C C . VAL A 1 80 ? 0.64 26.656 4.613 1 98.69 80 VAL A C 1
ATOM 609 O O . VAL A 1 80 ? 1.334 27.359 5.355 1 98.69 80 VAL A O 1
ATOM 612 N N . VAL A 1 81 ? 0.738 25.375 4.605 1 98.81 81 VAL A N 1
ATOM 613 C CA . VAL A 1 81 ? 1.797 24.656 5.301 1 98.81 81 VAL A CA 1
ATOM 614 C C . VAL A 1 81 ? 2.709 23.969 4.281 1 98.81 81 VAL A C 1
ATOM 616 O O . VAL A 1 81 ? 2.262 23.109 3.514 1 98.81 81 VAL A O 1
ATOM 619 N N . THR A 1 82 ? 3.959 24.359 4.215 1 98.38 82 THR A N 1
ATOM 620 C CA . THR A 1 82 ? 4.914 23.609 3.4 1 98.38 82 THR A CA 1
ATOM 621 C C . THR A 1 82 ? 5.488 22.438 4.18 1 98.38 82 THR A C 1
ATOM 623 O O . THR A 1 82 ? 5.816 22.562 5.363 1 98.38 82 THR A O 1
ATOM 626 N N . HIS A 1 83 ? 5.586 21.328 3.582 1 97.94 83 HIS A N 1
ATOM 627 C CA . HIS A 1 83 ? 5.898 20.047 4.203 1 97.94 83 HIS A CA 1
ATOM 628 C C . HIS A 1 83 ? 6.719 19.172 3.266 1 97.94 83 HIS A C 1
ATOM 630 O O . HIS A 1 83 ? 6.742 19.391 2.055 1 97.94 83 HIS A O 1
ATOM 636 N N . GLY A 1 84 ? 7.516 18.25 3.818 1 96.81 84 GLY A N 1
ATOM 637 C CA . GLY A 1 84 ? 8.078 17.203 2.977 1 96.81 84 GLY A CA 1
ATOM 638 C C . GLY A 1 84 ? 7.035 16.219 2.471 1 96.81 84 GLY A C 1
ATOM 639 O O . GLY A 1 84 ? 6.047 15.945 3.156 1 96.81 84 GLY A O 1
ATOM 640 N N . THR A 1 85 ? 7.316 15.602 1.319 1 97.88 85 THR A N 1
ATOM 641 C CA . THR A 1 85 ? 6.281 14.828 0.642 1 97.88 85 THR A CA 1
ATOM 642 C C . THR A 1 85 ? 6.141 13.445 1.277 1 97.88 85 THR A C 1
ATOM 644 O O . THR A 1 85 ? 5.07 12.836 1.212 1 97.88 85 THR A O 1
ATOM 647 N N . ASP A 1 86 ? 7.086 12.93 1.962 1 96.5 86 ASP A N 1
ATOM 648 C CA . ASP A 1 86 ? 7.129 11.547 2.42 1 96.5 86 ASP A CA 1
ATOM 649 C C . ASP A 1 86 ? 6.012 11.258 3.42 1 96.5 86 ASP A C 1
ATOM 651 O O . ASP A 1 86 ? 5.469 10.156 3.455 1 96.5 86 ASP A O 1
ATOM 655 N N . THR A 1 87 ? 5.676 12.242 4.277 1 98.44 87 THR A N 1
ATOM 656 C CA . THR A 1 87 ? 4.656 12.023 5.297 1 98.44 87 THR A CA 1
ATOM 657 C C . THR A 1 87 ? 3.574 13.094 5.223 1 98.44 87 THR A C 1
ATOM 659 O O . THR A 1 87 ? 2.844 13.312 6.191 1 98.44 87 THR A O 1
ATOM 662 N N . MET A 1 88 ? 3.498 13.797 4.094 1 98.81 88 MET A N 1
ATOM 663 C CA . MET A 1 88 ? 2.564 14.914 3.926 1 98.81 88 MET A CA 1
ATOM 664 C C . MET A 1 88 ? 1.121 14.43 4.031 1 98.81 88 MET A C 1
ATOM 666 O O . MET A 1 88 ? 0.285 15.094 4.648 1 98.81 88 MET A O 1
ATOM 670 N N . GLY A 1 89 ? 0.818 13.258 3.443 1 98.75 89 GLY A N 1
ATOM 671 C CA . GLY A 1 89 ? -0.518 12.695 3.566 1 98.75 89 GLY A CA 1
ATOM 672 C C . GLY A 1 89 ? -0.916 12.414 5.004 1 98.75 89 GLY A C 1
ATOM 673 O O . GLY A 1 89 ? -2.041 12.711 5.41 1 98.75 89 GLY A O 1
ATOM 674 N N . TYR A 1 90 ? -0.005 11.898 5.824 1 98.88 90 TYR A N 1
ATOM 675 C CA . TYR A 1 90 ? -0.245 11.648 7.238 1 98.88 90 TYR A CA 1
ATOM 676 C C . TYR A 1 90 ? -0.506 12.953 7.988 1 98.88 90 TYR A C 1
ATOM 678 O O . TYR A 1 90 ? -1.442 13.039 8.789 1 98.88 90 TYR A O 1
ATOM 686 N N . THR A 1 91 ? 0.314 13.953 7.695 1 98.88 91 THR A N 1
ATOM 687 C CA . THR A 1 91 ? 0.19 15.227 8.391 1 98.88 91 THR A CA 1
ATOM 688 C C . THR A 1 91 ? -1.137 15.898 8.047 1 98.88 91 THR A C 1
ATOM 690 O O . THR A 1 91 ? -1.826 16.406 8.938 1 98.88 91 THR A O 1
ATOM 693 N N . ALA A 1 92 ? -1.49 15.898 6.766 1 98.88 92 ALA A N 1
ATOM 694 C CA . ALA A 1 92 ? -2.754 16.516 6.359 1 98.88 92 ALA A CA 1
ATOM 695 C C . ALA A 1 92 ? -3.936 15.828 7.039 1 98.88 92 ALA A C 1
ATOM 697 O O . ALA A 1 92 ? -4.863 16.484 7.508 1 98.88 92 ALA A O 1
ATOM 698 N N . ALA A 1 93 ? -3.877 14.547 7.152 1 98.69 93 ALA A N 1
ATOM 699 C CA . ALA A 1 93 ? -4.922 13.805 7.855 1 98.69 93 ALA A CA 1
ATOM 700 C C . ALA A 1 93 ? -4.945 14.164 9.336 1 98.69 93 ALA A C 1
ATOM 702 O O . ALA A 1 93 ? -6.008 14.438 9.898 1 98.69 93 ALA A O 1
ATOM 703 N N . ALA A 1 94 ? -3.812 14.18 9.961 1 98.88 94 ALA A N 1
ATOM 704 C CA . ALA A 1 94 ? -3.723 14.508 11.383 1 98.88 94 ALA A CA 1
ATOM 705 C C . ALA A 1 94 ? -4.312 15.883 11.672 1 98.88 94 ALA A C 1
ATOM 707 O O . ALA A 1 94 ? -5.094 16.047 12.609 1 98.88 94 ALA A O 1
ATOM 708 N N . LEU A 1 95 ? -3.975 16.859 10.82 1 98.88 95 LEU A N 1
ATOM 709 C CA . LEU A 1 95 ? -4.469 18.219 11 1 98.88 95 LEU A CA 1
ATOM 710 C C . LEU A 1 95 ? -5.988 18.266 10.875 1 98.88 95 LEU A C 1
ATOM 712 O O . LEU A 1 95 ? -6.648 19.031 11.578 1 98.88 95 LEU A O 1
ATOM 716 N N . THR A 1 96 ? -6.508 17.438 9.977 1 98.19 96 THR A N 1
ATOM 717 C CA . THR A 1 96 ? -7.953 17.375 9.797 1 98.19 96 THR A CA 1
ATOM 718 C C . THR A 1 96 ? -8.641 16.969 11.094 1 98.19 96 THR A C 1
ATOM 720 O O . THR A 1 96 ? -9.672 17.531 11.461 1 98.19 96 THR A O 1
ATOM 723 N N . TYR A 1 97 ? -8.039 16.078 11.797 1 98 97 TYR A N 1
ATOM 724 C CA . TYR A 1 97 ? -8.664 15.578 13.008 1 98 97 TYR A CA 1
ATOM 725 C C . TYR A 1 97 ? -8.336 16.469 14.203 1 98 97 TYR A C 1
ATOM 727 O O . TYR A 1 97 ? -9.141 16.594 15.133 1 98 97 TYR A O 1
ATOM 735 N N . MET A 1 98 ? -7.246 17.125 14.195 1 98.56 98 MET A N 1
ATOM 736 C CA . MET A 1 98 ? -6.809 17.969 15.312 1 98.56 98 MET A CA 1
ATOM 737 C C . MET A 1 98 ? -7.566 19.297 15.328 1 98.56 98 MET A C 1
ATOM 739 O O . MET A 1 98 ? -7.828 19.844 16.391 1 98.56 98 MET A O 1
ATOM 743 N N . LEU A 1 99 ? -7.824 19.844 14.125 1 97.88 99 LEU A N 1
ATOM 744 C CA . LEU A 1 99 ? -8.5 21.125 13.992 1 97.88 99 LEU A CA 1
ATOM 745 C C . LEU A 1 99 ? -9.969 20.938 13.641 1 97.88 99 LEU A C 1
ATOM 747 O O . LEU A 1 99 ? -10.367 21.125 12.484 1 97.88 99 LEU A O 1
ATOM 751 N N . GLN A 1 100 ? -10.742 20.703 14.609 1 94.31 100 GLN A N 1
ATOM 752 C CA . GLN A 1 100 ? -12.156 20.406 14.43 1 94.31 100 GLN A CA 1
ATOM 753 C C . GLN A 1 100 ? -12.961 21.672 14.172 1 94.31 100 GLN A C 1
ATOM 755 O O . GLN A 1 100 ? -12.695 22.703 14.789 1 94.31 100 GLN A O 1
ATOM 760 N N . ASN A 1 101 ? -13.852 21.656 13.25 1 92.94 101 ASN A N 1
ATOM 761 C CA . ASN A 1 101 ? -14.758 22.75 12.914 1 92.94 101 ASN A CA 1
ATOM 762 C C . ASN A 1 101 ? -14 23.938 12.312 1 92.94 101 ASN A C 1
ATOM 764 O O . ASN A 1 101 ? -14.344 25.094 12.57 1 92.94 101 ASN A O 1
ATOM 768 N N . ILE A 1 102 ? -12.977 23.625 11.625 1 94.44 102 ILE A N 1
ATOM 769 C CA . ILE A 1 102 ? -12.219 24.688 10.984 1 94.44 102 ILE A CA 1
ATOM 770 C C . ILE A 1 102 ? -13.078 25.359 9.906 1 94.44 102 ILE A C 1
ATOM 772 O O . ILE A 1 102 ? -13.797 24.672 9.18 1 94.44 102 ILE A O 1
ATOM 776 N N . LYS A 1 103 ? -13.031 26.656 9.766 1 94.5 103 LYS A N 1
ATOM 777 C CA . LYS A 1 103 ? -13.891 27.391 8.859 1 94.5 103 LYS A CA 1
ATOM 778 C C . LYS A 1 103 ? -13.07 28.109 7.785 1 94.5 103 LYS A C 1
ATOM 780 O O . LYS A 1 103 ? -13.609 28.875 6.992 1 94.5 103 LYS A O 1
ATOM 785 N N . LYS A 1 104 ? -11.828 27.922 7.852 1 95.94 104 LYS A N 1
ATOM 786 C CA . LYS A 1 104 ? -10.891 28.531 6.91 1 95.94 104 LYS A CA 1
ATOM 787 C C . LYS A 1 104 ? -10.086 27.453 6.176 1 95.94 104 LYS A C 1
ATOM 789 O O . LYS A 1 104 ? -9.961 26.328 6.664 1 95.94 104 LYS A O 1
ATOM 794 N N . PRO A 1 105 ? -9.578 27.75 5.02 1 97.06 105 PRO A N 1
ATOM 795 C CA . PRO A 1 105 ? -8.758 26.766 4.305 1 97.06 105 PRO A CA 1
ATOM 796 C C . PRO A 1 105 ? -7.352 26.641 4.883 1 97.06 105 PRO A C 1
ATOM 798 O O . PRO A 1 105 ? -6.707 27.656 5.176 1 97.06 105 PRO A O 1
ATOM 801 N N . VAL A 1 106 ? -6.922 25.5 5.121 1 98.69 106 VAL A N 1
ATOM 802 C CA . VAL A 1 106 ? -5.535 25.125 5.391 1 98.69 106 VAL A CA 1
ATOM 803 C C . VAL A 1 106 ? -5.02 24.219 4.277 1 98.69 106 VAL A C 1
ATOM 805 O O . VAL A 1 106 ? -5.527 23.109 4.09 1 98.69 106 VAL A O 1
ATOM 808 N N . VAL A 1 107 ? -4.047 24.656 3.537 1 98.81 107 VAL A N 1
ATOM 809 C CA . VAL A 1 107 ? -3.555 23.906 2.387 1 98.81 107 VAL A CA 1
ATOM 810 C C . VAL A 1 107 ? -2.119 23.453 2.641 1 98.81 107 VAL A C 1
ATOM 812 O O . VAL A 1 107 ? -1.222 24.281 2.814 1 98.81 107 VAL A O 1
ATOM 815 N N . VAL A 1 108 ? -1.904 22.172 2.705 1 98.94 108 VAL A N 1
ATOM 816 C CA . VAL A 1 108 ? -0.574 21.578 2.842 1 98.94 108 VAL A CA 1
ATOM 817 C C . VAL A 1 108 ? 0.013 21.312 1.46 1 98.94 108 VAL A C 1
ATOM 819 O O . VAL A 1 108 ? -0.688 20.828 0.565 1 98.94 108 VAL A O 1
ATOM 822 N N . THR A 1 109 ? 1.275 21.656 1.276 1 98.81 109 THR A N 1
ATOM 823 C CA . THR A 1 109 ? 1.92 21.406 -0.009 1 98.81 109 THR A CA 1
ATOM 824 C C . THR A 1 109 ? 3.406 21.109 0.178 1 98.81 109 THR A C 1
ATOM 826 O O . THR A 1 109 ? 3.9 21.078 1.307 1 98.81 109 THR A O 1
ATOM 829 N N . GLY A 1 110 ? 4.074 20.734 -0.767 1 98.12 110 GLY A N 1
ATOM 830 C CA . GLY A 1 110 ? 5.492 20.438 -0.88 1 98.12 110 GLY A CA 1
ATOM 831 C C . GLY A 1 110 ? 5.969 20.312 -2.316 1 98.12 110 GLY A C 1
ATOM 832 O O . GLY A 1 110 ? 5.391 20.938 -3.215 1 98.12 110 GLY A O 1
ATOM 833 N N . SER A 1 111 ? 7.094 19.688 -2.432 1 97.81 111 SER A N 1
ATOM 834 C CA . SER A 1 111 ? 7.625 19.484 -3.777 1 97.81 111 SER A CA 1
ATOM 835 C C . SER A 1 111 ? 8.562 18.281 -3.824 1 97.81 111 SER A C 1
ATOM 837 O O . SER A 1 111 ? 9.023 17.812 -2.785 1 97.81 111 SER A O 1
ATOM 839 N N . GLN A 1 112 ? 8.68 17.766 -5.023 1 95.94 112 GLN A N 1
ATOM 840 C CA . GLN A 1 112 ? 9.656 16.703 -5.25 1 95.94 112 GLN A CA 1
ATOM 841 C C . GLN A 1 112 ? 11.055 17.281 -5.469 1 95.94 112 GLN A C 1
ATOM 843 O O . GLN A 1 112 ? 12.055 16.625 -5.168 1 95.94 112 GLN A O 1
ATOM 848 N N . ILE A 1 113 ? 11.07 18.5 -5.992 1 94.56 113 ILE A N 1
ATOM 849 C CA . ILE A 1 113 ? 12.32 19.172 -6.312 1 94.56 113 ILE A CA 1
ATOM 850 C C . ILE A 1 113 ? 12.422 20.469 -5.516 1 94.56 113 ILE A C 1
ATOM 852 O O . ILE A 1 113 ? 11.445 21.219 -5.395 1 94.56 113 ILE A O 1
ATOM 856 N N . ALA A 1 114 ? 13.656 20.672 -4.992 1 93.25 114 ALA A N 1
ATOM 857 C CA . ALA A 1 114 ? 13.891 21.859 -4.168 1 93.25 114 ALA A CA 1
ATOM 858 C C . ALA A 1 114 ? 13.555 23.125 -4.938 1 93.25 114 ALA A C 1
ATOM 860 O O . ALA A 1 114 ? 13.75 23.203 -6.152 1 93.25 114 ALA A O 1
ATOM 861 N N . ILE A 1 115 ? 13.188 24.125 -4.242 1 94.31 115 ILE A N 1
ATOM 862 C CA . ILE A 1 115 ? 12.633 25.328 -4.848 1 94.31 115 ILE A CA 1
ATOM 863 C C . ILE A 1 115 ? 13.719 26.078 -5.617 1 94.31 115 ILE A C 1
ATOM 865 O O . ILE A 1 115 ? 13.43 26.781 -6.586 1 94.31 115 ILE A O 1
ATOM 869 N N . LYS A 1 116 ? 14.977 25.875 -5.312 1 91.69 116 LYS A N 1
ATOM 870 C CA . LYS A 1 116 ? 16.094 26.578 -5.938 1 91.69 116 LYS A CA 1
ATOM 871 C C . LYS A 1 116 ? 16.406 26 -7.312 1 91.69 116 LYS A C 1
ATOM 873 O O . LYS A 1 116 ? 17.078 26.641 -8.117 1 91.69 116 LYS A O 1
ATOM 878 N N . ALA A 1 117 ? 15.922 24.812 -7.508 1 91.31 117 ALA A N 1
ATOM 879 C CA . ALA A 1 117 ? 16.25 24.141 -8.766 1 91.31 117 ALA A CA 1
ATOM 880 C C . ALA A 1 117 ? 15.484 24.766 -9.93 1 91.31 117 ALA A C 1
ATOM 882 O O . ALA A 1 117 ? 14.367 25.266 -9.758 1 91.31 117 ALA A O 1
ATOM 883 N N . LEU A 1 118 ? 16.031 24.75 -11.125 1 89.94 118 LEU A N 1
ATOM 884 C CA . LEU A 1 118 ? 15.461 25.344 -12.32 1 89.94 118 LEU A CA 1
ATOM 885 C C . LEU A 1 118 ? 14.148 24.672 -12.695 1 89.94 118 LEU A C 1
ATOM 887 O O . LEU A 1 118 ? 13.148 25.344 -12.977 1 89.94 118 LEU A O 1
ATOM 891 N N . ASN A 1 119 ? 14.125 23.375 -12.75 1 92.88 119 ASN A N 1
ATOM 892 C CA . ASN A 1 119 ? 12.93 22.625 -13.148 1 92.88 119 ASN A CA 1
ATOM 893 C C . ASN A 1 119 ? 12.141 22.141 -11.938 1 92.88 119 ASN A C 1
ATOM 895 O O . ASN A 1 119 ? 11.633 21.016 -11.93 1 92.88 119 ASN A O 1
ATOM 899 N N . THR A 1 120 ? 12.016 23.078 -11.023 1 95.5 120 THR A N 1
ATOM 900 C CA . THR A 1 120 ? 11.375 22.703 -9.766 1 95.5 120 THR A CA 1
ATOM 901 C C . THR A 1 120 ? 9.859 22.703 -9.906 1 95.5 120 THR A C 1
ATOM 903 O O . THR A 1 120 ? 9.297 23.516 -10.641 1 95.5 120 THR A O 1
ATOM 906 N N . ASP A 1 121 ? 9.188 21.766 -9.266 1 97.5 121 ASP A N 1
ATOM 907 C CA . ASP A 1 121 ? 7.734 21.781 -9.133 1 97.5 121 ASP A CA 1
ATOM 908 C C . ASP A 1 121 ? 7.305 22.594 -7.926 1 97.5 121 ASP A C 1
ATOM 910 O O . ASP A 1 121 ? 6.109 22.797 -7.695 1 97.5 121 ASP A O 1
ATOM 914 N N . ALA A 1 122 ? 8.195 23.141 -7.152 1 97.19 122 ALA A N 1
ATOM 915 C CA . ALA A 1 122 ? 7.938 23.812 -5.883 1 97.19 122 ALA A CA 1
ATOM 916 C C . ALA A 1 122 ? 7.176 25.125 -6.105 1 97.19 122 ALA A C 1
ATOM 918 O O . ALA A 1 122 ? 6.227 25.422 -5.375 1 97.19 122 ALA A O 1
ATOM 919 N N . LYS A 1 123 ? 7.609 25.906 -7.07 1 96.06 123 LYS A N 1
ATOM 920 C CA . LYS A 1 123 ? 7 27.219 -7.312 1 96.06 123 LYS A CA 1
ATOM 921 C C . LYS A 1 123 ? 5.52 27.078 -7.668 1 96.06 123 LYS A C 1
ATOM 923 O O . LYS A 1 123 ? 4.672 27.766 -7.109 1 96.06 123 LYS A O 1
ATOM 928 N N . LYS A 1 124 ? 5.266 26.141 -8.547 1 96.38 124 LYS A N 1
ATOM 929 C CA . LYS A 1 124 ? 3.883 25.906 -8.961 1 96.38 124 LYS A CA 1
ATOM 930 C C . LYS A 1 124 ? 3.045 25.391 -7.793 1 96.38 124 LYS A C 1
ATOM 932 O O . LYS A 1 124 ? 1.929 25.859 -7.566 1 96.38 124 LYS A O 1
ATOM 937 N N . ASN A 1 125 ? 3.539 24.422 -7.082 1 98 125 ASN A N 1
ATOM 938 C CA . ASN A 1 125 ? 2.814 23.859 -5.949 1 98 125 ASN A CA 1
ATOM 939 C C . ASN A 1 125 ? 2.508 24.922 -4.895 1 98 125 ASN A C 1
ATOM 941 O O . ASN A 1 125 ? 1.385 25 -4.395 1 98 125 ASN A O 1
ATOM 945 N N . LEU A 1 126 ? 3.498 25.719 -4.602 1 97.19 126 LEU A N 1
ATOM 946 C CA . LEU A 1 126 ? 3.344 26.766 -3.596 1 97.19 126 LEU A CA 1
ATOM 947 C C . LEU A 1 126 ? 2.34 27.812 -4.055 1 97.19 126 LEU A C 1
ATOM 949 O O . LEU A 1 126 ? 1.455 28.203 -3.289 1 97.19 126 LEU A O 1
ATOM 953 N N . THR A 1 127 ? 2.434 28.25 -5.285 1 96.69 127 THR A N 1
ATOM 954 C CA . THR A 1 127 ? 1.516 29.234 -5.836 1 96.69 127 THR A CA 1
ATOM 955 C C . THR A 1 127 ? 0.085 28.703 -5.84 1 96.69 127 THR A C 1
ATOM 957 O O . THR A 1 127 ? -0.847 29.406 -5.453 1 96.69 127 THR A O 1
ATOM 960 N N . ASP A 1 128 ? -0.062 27.484 -6.25 1 97.06 128 ASP A N 1
ATOM 961 C CA . ASP A 1 128 ? -1.381 26.859 -6.281 1 97.06 128 ASP A CA 1
ATOM 962 C C . ASP A 1 128 ? -1.974 26.75 -4.879 1 97.06 128 ASP A C 1
ATOM 964 O O . ASP A 1 128 ? -3.166 26.984 -4.684 1 97.06 128 ASP A O 1
ATOM 968 N N . ALA A 1 129 ? -1.134 26.375 -3.949 1 97.94 129 ALA A N 1
ATOM 969 C CA . ALA A 1 129 ? -1.581 26.266 -2.562 1 97.94 129 ALA A CA 1
ATOM 970 C C . ALA A 1 129 ? -2.074 27.609 -2.037 1 97.94 129 ALA A C 1
ATOM 972 O O . ALA A 1 129 ? -3.133 27.688 -1.411 1 97.94 129 ALA A O 1
ATOM 973 N N . ILE A 1 130 ? -1.348 28.672 -2.285 1 97.12 130 ILE A N 1
ATOM 974 C CA . ILE A 1 130 ? -1.699 30.016 -1.821 1 97.12 130 ILE A CA 1
ATOM 975 C C . ILE A 1 130 ? -2.977 30.484 -2.516 1 97.12 130 ILE A C 1
ATOM 977 O O . ILE A 1 130 ? -3.867 31.047 -1.876 1 97.12 130 ILE A O 1
ATOM 981 N N . ARG A 1 131 ? -3.045 30.219 -3.791 1 96 131 ARG A N 1
ATOM 982 C CA . ARG A 1 131 ? -4.246 30.578 -4.539 1 96 131 ARG A CA 1
ATOM 983 C C . ARG A 1 131 ? -5.484 29.938 -3.926 1 96 131 ARG A C 1
ATOM 985 O O . ARG A 1 131 ? -6.516 30.594 -3.77 1 96 131 ARG A O 1
ATOM 992 N N . PHE A 1 132 ? -5.398 28.719 -3.596 1 96.5 132 PHE A N 1
ATOM 993 C CA . PHE A 1 132 ? -6.551 28.016 -3.033 1 96.5 132 PHE A CA 1
ATOM 994 C C . PHE A 1 132 ? -6.82 28.484 -1.607 1 96.5 132 PHE A C 1
ATOM 996 O O . PHE A 1 132 ? -7.973 28.578 -1.184 1 96.5 132 PHE A O 1
ATOM 1003 N N . ALA A 1 133 ? -5.77 28.703 -0.877 1 97.19 133 ALA A N 1
ATOM 1004 C CA . ALA A 1 133 ? -5.934 29.219 0.484 1 97.19 133 ALA A CA 1
ATOM 1005 C C . ALA A 1 133 ? -6.66 30.547 0.489 1 97.19 133 ALA A C 1
ATOM 1007 O O . ALA A 1 133 ? -7.215 30.969 1.511 1 97.19 133 ALA A O 1
ATOM 1008 N N . ASN A 1 134 ? -6.582 31.234 -0.604 1 95.06 134 ASN A N 1
ATOM 1009 C CA . ASN A 1 134 ? -7.246 32.531 -0.765 1 95.06 134 ASN A CA 1
ATOM 1010 C C . ASN A 1 134 ? -8.734 32.344 -1.048 1 95.06 134 ASN A C 1
ATOM 1012 O O . ASN A 1 134 ? -9.477 33.344 -1.085 1 95.06 134 ASN A O 1
ATOM 1016 N N . GLU A 1 135 ? -9.156 31.141 -1.196 1 92.38 135 GLU A N 1
ATOM 1017 C CA . GLU A 1 135 ? -10.578 30.844 -1.384 1 92.38 135 GLU A CA 1
ATOM 1018 C C . GLU A 1 135 ? -11.289 30.688 -0.044 1 92.38 135 GLU A C 1
ATOM 1020 O O . GLU A 1 135 ? -10.664 30.781 1.014 1 92.38 135 GLU A O 1
ATOM 1025 N N . ASP A 1 136 ? -12.617 30.578 -0.094 1 89.44 136 ASP A N 1
ATOM 1026 C CA . ASP A 1 136 ? -13.43 30.5 1.115 1 89.44 136 ASP A CA 1
ATOM 1027 C C . ASP A 1 136 ? -13.945 29.078 1.338 1 89.44 136 ASP A C 1
ATOM 1029 O O . ASP A 1 136 ? -15.133 28.875 1.592 1 89.44 136 ASP A O 1
ATOM 1033 N N . PHE A 1 137 ? -13.047 28.094 1.188 1 89.38 137 PHE A N 1
ATOM 1034 C CA . PHE A 1 137 ? -13.43 26.703 1.417 1 89.38 137 PHE A CA 1
ATOM 1035 C C . PHE A 1 137 ? -12.797 26.172 2.703 1 89.38 137 PHE A C 1
ATOM 1037 O O . PHE A 1 137 ? -11.578 26.047 2.795 1 89.38 137 PHE A O 1
ATOM 1044 N N . PRO A 1 138 ? -13.664 25.922 3.67 1 93.25 138 PRO A N 1
ATOM 1045 C CA . PRO A 1 138 ? -13.125 25.438 4.941 1 93.25 138 PRO A CA 1
ATOM 1046 C C . PRO A 1 138 ? -12.578 24.016 4.844 1 93.25 138 PRO A C 1
ATOM 1048 O O . PRO A 1 138 ? -13.148 23.188 4.129 1 93.25 138 PRO A O 1
ATOM 1051 N N . GLY A 1 139 ? -11.484 23.719 5.562 1 95.06 139 GLY A N 1
ATOM 1052 C CA . GLY A 1 139 ? -10.977 22.359 5.637 1 95.06 139 GLY A CA 1
ATOM 1053 C C . GLY A 1 139 ? -9.469 22.281 5.465 1 95.06 139 GLY A C 1
ATOM 1054 O O . GLY A 1 139 ? -8.797 23.297 5.352 1 95.06 139 GLY A O 1
ATOM 1055 N N . ILE A 1 140 ? -8.984 21.109 5.551 1 98.12 140 ILE A N 1
ATOM 1056 C CA . ILE A 1 140 ? -7.574 20.797 5.336 1 98.12 140 ILE A CA 1
ATOM 1057 C C . ILE A 1 140 ? -7.391 20.156 3.963 1 98.12 140 ILE A C 1
ATOM 1059 O O . ILE A 1 140 ? -8.055 19.172 3.643 1 98.12 140 ILE A O 1
ATOM 1063 N N . PHE A 1 141 ? -6.5 20.719 3.186 1 98 141 PHE A N 1
ATOM 1064 C CA . PHE A 1 141 ? -6.312 20.281 1.809 1 98 141 PHE A CA 1
ATOM 1065 C C . PHE A 1 141 ? -4.836 20.031 1.517 1 98 141 PHE A C 1
ATOM 1067 O O . PHE A 1 141 ? -3.965 20.5 2.256 1 98 141 PHE A O 1
ATOM 1074 N N . VAL A 1 142 ? -4.613 19.266 0.476 1 98.75 142 VAL A N 1
ATOM 1075 C CA . VAL A 1 142 ? -3.287 19.109 -0.109 1 98.75 142 VAL A CA 1
ATOM 1076 C C . VAL A 1 142 ? -3.277 19.656 -1.531 1 98.75 142 VAL A C 1
ATOM 1078 O O . VAL A 1 142 ? -4.168 19.359 -2.33 1 98.75 142 VAL A O 1
ATOM 1081 N N . ALA A 1 143 ? -2.379 20.516 -1.805 1 98.69 143 ALA A N 1
ATOM 1082 C CA . ALA A 1 143 ? -2.145 21 -3.164 1 98.69 143 ALA A CA 1
ATOM 1083 C C . ALA A 1 143 ? -0.876 20.391 -3.752 1 98.69 143 ALA A C 1
ATOM 1085 O O . ALA A 1 143 ? 0.214 20.547 -3.199 1 98.69 143 ALA A O 1
ATOM 1086 N N . PHE A 1 144 ? -1.028 19.703 -4.832 1 98.69 144 PHE A N 1
ATOM 1087 C CA . PHE A 1 144 ? 0.126 19.078 -5.461 1 98.69 144 PHE A CA 1
ATOM 1088 C C . PHE A 1 144 ? -0.146 18.797 -6.938 1 98.69 144 PHE A C 1
ATOM 1090 O O . PHE A 1 144 ? -1.183 18.234 -7.289 1 98.69 144 PHE A O 1
ATOM 1097 N N . ASP A 1 145 ? 0.74 19.203 -7.789 1 98.25 145 ASP A N 1
ATOM 1098 C CA . ASP A 1 145 ? 0.662 18.984 -9.234 1 98.25 145 ASP A CA 1
ATOM 1099 C C . ASP A 1 145 ? -0.657 19.516 -9.797 1 98.25 145 ASP A C 1
ATOM 1101 O O . ASP A 1 145 ? -1.347 18.812 -10.531 1 98.25 145 ASP A O 1
ATOM 1105 N N . SER A 1 146 ? -1.039 20.625 -9.344 1 97.75 146 SER A N 1
ATOM 1106 C CA . SER A 1 146 ? -2.166 21.406 -9.836 1 97.75 146 SER A CA 1
ATOM 1107 C C . SER A 1 146 ? -3.496 20.797 -9.406 1 97.75 146 SER A C 1
ATOM 1109 O O . SER A 1 146 ? -4.547 21.125 -9.961 1 97.75 146 SER A O 1
ATOM 1111 N N . LYS A 1 147 ? -3.441 19.953 -8.469 1 97.94 147 LYS A N 1
ATOM 1112 C CA . LYS A 1 147 ? -4.648 19.344 -7.91 1 97.94 147 LYS A CA 1
ATOM 1113 C C . LYS A 1 147 ? -4.836 19.75 -6.449 1 97.94 147 LYS A C 1
ATOM 1115 O O . LYS A 1 147 ? -3.863 19.859 -5.703 1 97.94 147 LYS A O 1
ATOM 1120 N N . ILE A 1 148 ? -6.051 19.969 -6.098 1 97.69 148 ILE A N 1
ATOM 1121 C CA . ILE A 1 148 ? -6.438 20.188 -4.707 1 97.69 148 ILE A CA 1
ATOM 1122 C C . ILE A 1 148 ? -7.219 18.984 -4.191 1 97.69 148 ILE A C 1
ATOM 1124 O O . ILE A 1 148 ? -8.234 18.594 -4.777 1 97.69 148 ILE A O 1
ATOM 1128 N N . MET A 1 149 ? -6.715 18.438 -3.111 1 97.38 149 MET A N 1
ATOM 1129 C CA . MET A 1 149 ? -7.297 17.234 -2.529 1 97.38 149 MET A CA 1
ATOM 1130 C C . MET A 1 149 ? -7.652 17.453 -1.063 1 97.38 149 MET A C 1
ATOM 1132 O O . MET A 1 149 ? -6.984 18.219 -0.367 1 97.38 149 MET A O 1
ATOM 1136 N N . TYR A 1 150 ? -8.695 16.766 -0.598 1 96.25 150 TYR A N 1
ATOM 1137 C CA . TYR A 1 150 ? -8.898 16.734 0.847 1 96.25 150 TYR A CA 1
ATOM 1138 C C . TYR A 1 150 ? -7.719 16.062 1.546 1 96.25 150 TYR A C 1
ATOM 1140 O O . TYR A 1 150 ? -7.172 15.086 1.046 1 96.25 150 TYR A O 1
ATOM 1148 N N . GLY A 1 151 ? -7.371 16.578 2.615 1 97.69 151 GLY A N 1
ATOM 1149 C CA . GLY A 1 151 ? -6.207 16.109 3.346 1 97.69 151 GLY A CA 1
ATOM 1150 C C . GLY A 1 151 ? -6.281 14.633 3.709 1 97.69 151 GLY A C 1
ATOM 1151 O O . GLY A 1 151 ? -5.254 13.953 3.783 1 97.69 151 GLY A O 1
ATOM 1152 N N . THR A 1 152 ? -7.457 14.078 3.898 1 97.75 152 THR A N 1
ATOM 1153 C CA . THR A 1 152 ? -7.641 12.711 4.371 1 97.75 152 THR A CA 1
ATOM 1154 C C . THR A 1 152 ? -7.645 11.734 3.205 1 97.75 152 THR A C 1
ATOM 1156 O O . THR A 1 152 ? -7.695 10.516 3.408 1 97.75 152 THR A O 1
ATOM 1159 N N . TYR A 1 153 ? -7.535 12.281 1.956 1 97.38 153 TYR A N 1
ATOM 1160 C CA . TYR A 1 153 ? -7.617 11.391 0.8 1 97.38 153 TYR A CA 1
ATOM 1161 C C . TYR A 1 153 ? -6.34 11.461 -0.03 1 97.38 153 TYR A C 1
ATOM 1163 O O . TYR A 1 153 ? -6.184 10.719 -1.001 1 97.38 153 TYR A O 1
ATOM 1171 N N . ALA A 1 154 ? -5.402 12.312 0.337 1 98.38 154 ALA A N 1
ATOM 1172 C CA . ALA A 1 154 ? -4.168 12.508 -0.415 1 98.38 154 ALA A CA 1
ATOM 1173 C C . ALA A 1 154 ? -3.16 11.406 -0.109 1 98.38 154 ALA A C 1
ATOM 1175 O O . ALA A 1 154 ? -2.811 11.18 1.052 1 98.38 154 ALA A O 1
ATOM 1176 N N . VAL A 1 155 ? -2.678 10.719 -1.158 1 98.81 155 VAL A N 1
ATOM 1177 C CA . VAL A 1 155 ? -1.705 9.641 -1.012 1 98.81 155 VAL A CA 1
ATOM 1178 C C . VAL A 1 155 ? -0.538 9.867 -1.971 1 98.81 155 VAL A C 1
ATOM 1180 O O . VAL A 1 155 ? -0.743 10.188 -3.145 1 98.81 155 VAL A O 1
ATOM 1183 N N . LYS A 1 156 ? 0.706 9.797 -1.417 1 98.69 156 LYS A N 1
ATOM 1184 C CA . LYS A 1 156 ? 1.877 9.766 -2.287 1 98.69 156 LYS A CA 1
ATOM 1185 C C . LYS A 1 156 ? 2.01 8.414 -2.988 1 98.69 156 LYS A C 1
ATOM 1187 O O . LYS A 1 156 ? 2.375 7.418 -2.363 1 98.69 156 LYS A O 1
ATOM 1192 N N . VAL A 1 157 ? 1.812 8.383 -4.324 1 98.69 157 VAL A N 1
ATOM 1193 C CA . VAL A 1 157 ? 1.751 7.105 -5.031 1 98.69 157 VAL A CA 1
ATOM 1194 C C . VAL A 1 157 ? 3.047 6.883 -5.809 1 98.69 157 VAL A C 1
ATOM 1196 O O . VAL A 1 157 ? 3.373 5.75 -6.172 1 98.69 157 VAL A O 1
ATOM 1199 N N . LYS A 1 158 ? 3.752 7.969 -6.105 1 98.44 158 LYS A N 1
ATOM 1200 C CA . LYS A 1 158 ? 5.023 7.898 -6.82 1 98.44 158 LYS A CA 1
ATOM 1201 C C . LYS A 1 158 ? 6.152 8.5 -5.992 1 98.44 158 LYS A C 1
ATOM 1203 O O . LYS A 1 158 ? 5.965 9.516 -5.316 1 98.44 158 LYS A O 1
ATOM 1208 N N . THR A 1 159 ? 7.352 7.918 -6.109 1 97.06 159 THR A N 1
ATOM 1209 C CA . THR A 1 159 ? 8.43 8.336 -5.219 1 97.06 159 THR A CA 1
ATOM 1210 C C . THR A 1 159 ? 9.195 9.523 -5.812 1 97.06 159 THR A C 1
ATOM 1212 O O . THR A 1 159 ? 9.766 10.328 -5.078 1 97.06 159 THR A O 1
ATOM 1215 N N . ARG A 1 160 ? 9.148 9.711 -7.176 1 94.5 160 ARG A N 1
ATOM 1216 C CA . ARG A 1 160 ? 10.078 10.664 -7.77 1 94.5 160 ARG A CA 1
ATOM 1217 C C . ARG A 1 160 ? 9.352 11.672 -8.648 1 94.5 160 ARG A C 1
ATOM 1219 O O . ARG A 1 160 ? 9.703 12.852 -8.664 1 94.5 160 ARG A O 1
ATOM 1226 N N . SER A 1 161 ? 8.312 11.227 -9.328 1 96.88 161 SER A N 1
ATOM 1227 C CA . SER A 1 161 ? 7.633 12.062 -10.312 1 96.88 161 SER A CA 1
ATOM 1228 C C . SER A 1 161 ? 6.93 13.242 -9.648 1 96.88 161 SER A C 1
ATOM 1230 O O . SER A 1 161 ? 6.559 13.172 -8.477 1 96.88 161 SER A O 1
ATOM 1232 N N . THR A 1 162 ? 6.738 14.281 -10.398 1 96.88 162 THR A N 1
ATOM 1233 C CA . THR A 1 162 ? 6.129 15.492 -9.844 1 96.88 162 THR A CA 1
ATOM 1234 C C . THR A 1 162 ? 4.625 15.305 -9.664 1 96.88 162 THR A C 1
ATOM 1236 O O . THR A 1 162 ? 3.986 16.047 -8.922 1 96.88 162 THR A O 1
ATOM 1239 N N . ASP A 1 163 ? 4.027 14.367 -10.367 1 97.94 163 ASP A N 1
ATOM 1240 C CA . ASP A 1 163 ? 2.633 14 -10.141 1 97.94 163 ASP A CA 1
ATOM 1241 C C . ASP A 1 163 ? 2.516 12.859 -9.141 1 97.94 163 ASP A C 1
ATOM 1243 O O . ASP A 1 163 ? 1.836 11.859 -9.406 1 97.94 163 ASP A O 1
ATOM 1247 N N . SER A 1 164 ? 3.055 13.086 -8.016 1 98.19 164 SER A N 1
ATOM 1248 C CA . SER A 1 164 ? 3.301 11.992 -7.086 1 98.19 164 SER A CA 1
ATOM 1249 C C . SER A 1 164 ? 2.1 11.758 -6.172 1 98.19 164 SER A C 1
ATOM 1251 O O . SER A 1 164 ? 1.996 10.711 -5.527 1 98.19 164 SER A O 1
ATOM 1253 N N . PHE A 1 165 ? 1.178 12.719 -6.051 1 98.69 165 PHE A N 1
ATOM 1254 C CA . PHE A 1 165 ? 0.045 12.562 -5.145 1 98.69 165 PHE A CA 1
ATOM 1255 C C . PHE A 1 165 ? -1.245 12.336 -5.926 1 98.69 165 PHE A C 1
ATOM 1257 O O . PHE A 1 165 ? -1.454 12.945 -6.977 1 98.69 165 PHE A O 1
ATOM 1264 N N . GLN A 1 166 ? -2.068 11.531 -5.398 1 98.44 166 GLN A N 1
ATOM 1265 C CA . GLN A 1 166 ? -3.406 11.266 -5.918 1 98.44 166 GLN A CA 1
ATOM 1266 C C . GLN A 1 166 ? -4.449 11.32 -4.805 1 98.44 166 GLN A C 1
ATOM 1268 O O . GLN A 1 166 ? -4.156 10.984 -3.656 1 98.44 166 GLN A O 1
ATOM 1273 N N . SER A 1 167 ? -5.629 11.875 -5.16 1 97.75 167 SER A N 1
ATOM 1274 C CA . SER A 1 167 ? -6.781 11.727 -4.281 1 97.75 167 SER A CA 1
ATOM 1275 C C . SER A 1 167 ? -7.402 10.336 -4.41 1 97.75 167 SER A C 1
ATOM 1277 O O . SER A 1 167 ? -8.008 10.016 -5.434 1 97.75 167 SER A O 1
ATOM 1279 N N . ILE A 1 168 ? -7.289 9.531 -3.416 1 98.06 168 ILE A N 1
ATOM 1280 C CA . ILE A 1 168 ? -7.699 8.133 -3.496 1 98.06 168 ILE A CA 1
ATOM 1281 C C . ILE A 1 168 ? -9.109 7.977 -2.928 1 98.06 168 ILE A C 1
ATOM 1283 O O . ILE A 1 168 ? -9.398 8.461 -1.832 1 98.06 168 ILE A O 1
ATOM 1287 N N . ASN A 1 169 ? -9.977 7.316 -3.646 1 96.12 169 ASN A N 1
ATOM 1288 C CA . ASN A 1 169 ? -11.336 6.941 -3.264 1 96.12 169 ASN A CA 1
ATOM 1289 C C . ASN A 1 169 ? -12.227 8.164 -3.09 1 96.12 169 ASN A C 1
ATOM 1291 O O . ASN A 1 169 ? -13.273 8.094 -2.447 1 96.12 169 ASN A O 1
ATOM 1295 N N . PHE A 1 170 ? -11.75 9.32 -3.5 1 94.38 170 PHE A N 1
ATOM 1296 C CA . PHE A 1 170 ? -12.5 10.57 -3.512 1 94.38 170 PHE A CA 1
ATOM 1297 C C . PHE A 1 170 ? -12.008 11.484 -4.629 1 94.38 170 PHE A C 1
ATOM 1299 O O . PHE A 1 170 ? -10.812 11.531 -4.926 1 94.38 170 PHE A O 1
ATOM 1306 N N . PRO A 1 171 ? -12.891 12.164 -5.258 1 93.44 171 PRO A N 1
ATOM 1307 C CA . PRO A 1 171 ? -12.438 13.055 -6.324 1 93.44 171 PRO A CA 1
ATOM 1308 C C . PRO A 1 171 ? -11.594 14.219 -5.801 1 93.44 171 PRO A C 1
ATOM 1310 O O . PRO A 1 171 ? -11.727 14.609 -4.637 1 93.44 171 PRO A O 1
ATOM 1313 N N . THR A 1 172 ? -10.758 14.711 -6.676 1 94.69 172 THR A N 1
ATOM 1314 C CA . THR A 1 172 ? -10.102 15.977 -6.348 1 94.69 172 THR A CA 1
ATOM 1315 C C . THR A 1 172 ? -11.141 17.078 -6.129 1 94.69 172 THR A C 1
ATOM 1317 O O . THR A 1 172 ? -12.219 17.047 -6.723 1 94.69 172 THR A O 1
ATOM 1320 N N . VAL A 1 173 ? -10.781 18 -5.273 1 93.06 173 VAL A N 1
ATOM 1321 C CA . VAL A 1 173 ? -11.672 19.109 -4.969 1 93.06 173 VAL A CA 1
ATOM 1322 C C . VAL A 1 173 ? -11.617 20.141 -6.098 1 93.06 173 VAL A C 1
ATOM 1324 O O . VAL A 1 173 ? -12.641 20.75 -6.438 1 93.06 173 VAL A O 1
ATOM 1327 N N . ALA A 1 174 ? -10.484 20.328 -6.621 1 94.62 174 ALA A N 1
ATOM 1328 C CA . ALA A 1 174 ? -10.266 21.312 -7.68 1 94.62 174 ALA A CA 1
ATOM 1329 C C . ALA A 1 174 ? -8.969 21.031 -8.43 1 94.62 174 ALA A C 1
ATOM 1331 O O . ALA A 1 174 ? -8.133 20.25 -7.973 1 94.62 174 ALA A O 1
ATOM 1332 N N . GLU A 1 175 ? -8.906 21.578 -9.57 1 95.94 175 GLU A N 1
ATOM 1333 C CA . GLU A 1 175 ? -7.68 21.641 -10.359 1 95.94 175 GLU A CA 1
ATOM 1334 C C . GLU A 1 175 ? -7.336 23.094 -10.719 1 95.94 175 GLU A C 1
ATOM 1336 O O . GLU A 1 175 ? -8.234 23.906 -10.93 1 95.94 175 GLU A O 1
ATOM 1341 N N . ILE A 1 176 ? -6.098 23.375 -10.711 1 94.31 176 ILE A N 1
ATOM 1342 C CA . ILE A 1 176 ? -5.668 24.719 -11.07 1 94.31 176 ILE A CA 1
ATOM 1343 C C . ILE A 1 176 ? -4.965 24.703 -12.422 1 94.31 176 ILE A C 1
ATOM 1345 O O . ILE A 1 176 ? -3.969 23.984 -12.602 1 94.31 176 ILE A O 1
ATOM 1349 N N . LYS A 1 177 ? -5.477 25.406 -13.375 1 91.12 177 LYS A N 1
ATOM 1350 C CA . LYS A 1 177 ? -4.938 25.516 -14.727 1 91.12 177 LYS A CA 1
ATOM 1351 C C . LYS A 1 177 ? -4.777 26.969 -15.141 1 91.12 177 LYS A C 1
ATOM 1353 O O . LYS A 1 177 ? -5.746 27.734 -15.141 1 91.12 177 LYS A O 1
ATOM 1358 N N . GLU A 1 178 ? -3.582 27.266 -15.484 1 88.06 178 GLU A N 1
ATOM 1359 C CA . GLU A 1 178 ? -3.273 28.609 -15.953 1 88.06 178 GLU A CA 1
ATOM 1360 C C . GLU A 1 178 ? -3.801 29.672 -14.984 1 88.06 178 GLU A C 1
ATOM 1362 O O . GLU A 1 178 ? -4.477 30.609 -15.391 1 88.06 178 GLU A O 1
ATOM 1367 N N . GLY A 1 179 ? -3.652 29.406 -13.75 1 84.19 179 GLY A N 1
ATOM 1368 C CA . GLY A 1 179 ? -4 30.375 -12.727 1 84.19 179 GLY A CA 1
ATOM 1369 C C . GLY A 1 179 ? -5.48 30.391 -12.398 1 84.19 179 GLY A C 1
ATOM 1370 O O . GLY A 1 179 ? -5.93 31.188 -11.57 1 84.19 179 GLY A O 1
ATOM 1371 N N . LYS A 1 180 ? -6.227 29.5 -13.016 1 90.38 180 LYS A N 1
ATOM 1372 C CA . LYS A 1 180 ? -7.66 29.422 -12.742 1 90.38 180 LYS A CA 1
ATOM 1373 C C . LYS A 1 180 ? -8.008 28.141 -11.984 1 90.38 180 LYS A C 1
ATOM 1375 O O . LYS A 1 180 ? -7.492 27.062 -12.305 1 90.38 180 LYS A O 1
ATOM 1380 N N . ILE A 1 181 ? -8.789 28.312 -10.969 1 92.5 181 ILE A N 1
ATOM 1381 C CA . ILE A 1 181 ? -9.242 27.172 -10.18 1 92.5 181 ILE A CA 1
ATOM 1382 C C . ILE A 1 181 ? -10.5 26.594 -10.812 1 92.5 181 ILE A C 1
ATOM 1384 O O . ILE A 1 181 ? -11.484 27.297 -11.023 1 92.5 181 ILE A O 1
ATOM 1388 N N . ILE A 1 182 ? -10.523 25.344 -11.18 1 92.19 182 ILE A N 1
ATOM 1389 C CA . ILE A 1 182 ? -11.664 24.609 -11.695 1 92.19 182 ILE A CA 1
ATOM 1390 C C . ILE A 1 182 ? -12.172 23.641 -10.625 1 92.19 182 ILE A C 1
ATOM 1392 O O . ILE A 1 182 ? -11.516 22.641 -10.328 1 92.19 182 ILE A O 1
ATOM 1396 N N . TYR A 1 183 ? -13.297 23.953 -10.094 1 88.38 183 TYR A N 1
ATOM 1397 C CA . TYR A 1 183 ? -13.844 23.172 -8.977 1 88.38 183 TYR A CA 1
ATOM 1398 C C . TYR A 1 183 ? -14.594 21.953 -9.484 1 88.38 183 TYR A C 1
ATOM 1400 O O . TYR A 1 183 ? -15.203 21.984 -10.555 1 88.38 183 TYR A O 1
ATOM 1408 N N . ASN A 1 184 ? -14.43 20.906 -8.703 1 82.31 184 ASN A N 1
ATOM 1409 C CA . ASN A 1 184 ? -15.297 19.766 -8.961 1 82.31 184 ASN A CA 1
ATOM 1410 C C . ASN A 1 184 ? -16.719 20.031 -8.461 1 82.31 184 ASN A C 1
ATOM 1412 O O . ASN A 1 184 ? -16.969 21 -7.754 1 82.31 184 ASN A O 1
ATOM 1416 N N . SER A 1 185 ? -17.672 19.312 -8.953 1 65.5 185 SER A N 1
ATOM 1417 C CA . SER A 1 185 ? -19.078 19.531 -8.625 1 65.5 185 SER A CA 1
ATOM 1418 C C . SER A 1 185 ? -19.344 19.297 -7.145 1 65.5 185 SER A C 1
ATOM 1420 O O . SER A 1 185 ? -20.406 19.688 -6.629 1 65.5 185 SER A O 1
ATOM 1422 N N . ILE A 1 186 ? -18.531 18.719 -6.492 1 59.06 186 ILE A N 1
ATOM 1423 C CA . ILE A 1 186 ? -18.828 18.359 -5.109 1 59.06 186 ILE A CA 1
ATOM 1424 C C . ILE A 1 186 ? -18.797 19.609 -4.234 1 59.06 186 ILE A C 1
ATOM 1426 O O . ILE A 1 186 ? -19.625 19.766 -3.336 1 59.06 186 ILE A O 1
ATOM 1430 N N . LEU A 1 187 ? -17.891 20.516 -4.371 1 57.66 187 LEU A N 1
ATOM 1431 C CA . LEU A 1 187 ? -17.766 21.688 -3.527 1 57.66 187 LEU A CA 1
ATOM 1432 C C . LEU A 1 187 ? -18.891 22.688 -3.795 1 57.66 187 LEU A C 1
ATOM 1434 O O . LEU A 1 187 ? -19.141 23.594 -2.996 1 57.66 187 LEU A O 1
ATOM 1438 N N . ASN A 1 188 ? -19.531 22.5 -4.969 1 53.12 188 ASN A N 1
ATOM 1439 C CA . ASN A 1 188 ? -20.531 23.5 -5.309 1 53.12 188 ASN A CA 1
ATOM 1440 C C . ASN A 1 188 ? -21.766 23.375 -4.434 1 53.12 188 ASN A C 1
ATOM 1442 O O . ASN A 1 188 ? -22.734 24.125 -4.605 1 53.12 188 ASN A O 1
ATOM 1446 N N . ASN A 1 189 ? -21.672 22.406 -3.545 1 50.47 189 ASN A N 1
ATOM 1447 C CA . ASN A 1 189 ? -22.969 22.25 -2.887 1 50.47 189 ASN A CA 1
ATOM 1448 C C . ASN A 1 189 ? -23.047 23.078 -1.608 1 50.47 189 ASN A C 1
ATOM 1450 O O . ASN A 1 189 ? -22.141 23.047 -0.78 1 50.47 189 ASN A O 1
ATOM 1454 N N . ASP A 1 190 ? -23.859 24.141 -1.607 1 52.19 190 ASP A N 1
ATOM 1455 C CA . ASP A 1 190 ? -24.266 24.953 -0.459 1 52.19 190 ASP A CA 1
ATOM 1456 C C . ASP A 1 190 ? -24.234 24.125 0.827 1 52.19 190 ASP A C 1
ATOM 1458 O O . ASP A 1 190 ? -23.906 24.641 1.896 1 52.19 190 ASP A O 1
ATOM 1462 N N . GLU A 1 191 ? -24.375 22.828 0.688 1 53.81 191 GLU A N 1
ATOM 1463 C CA . GLU A 1 191 ? -24.5 21.969 1.852 1 53.81 191 GLU A CA 1
ATOM 1464 C C . GLU A 1 191 ? -23.141 21.75 2.521 1 53.81 191 GLU A C 1
ATOM 1466 O O . GLU A 1 191 ? -23.062 21.594 3.74 1 53.81 191 GLU A O 1
ATOM 1471 N N . TYR A 1 192 ? -22.094 21.844 1.84 1 56.12 192 TYR A N 1
ATOM 1472 C CA . TYR A 1 192 ? -20.781 21.625 2.412 1 56.12 192 TYR A CA 1
ATOM 1473 C C . TYR A 1 192 ? -20.406 22.734 3.383 1 56.12 192 TYR A C 1
ATOM 1475 O O . TYR A 1 192 ? -19.875 22.469 4.465 1 56.12 192 TYR A O 1
ATOM 1483 N N . ARG A 1 193 ? -20.812 23.906 3.1 1 56.59 193 ARG A N 1
ATOM 1484 C CA . ARG A 1 193 ? -20.469 25.062 3.916 1 56.59 193 ARG A CA 1
ATOM 1485 C C . ARG A 1 193 ? -21.312 25.125 5.184 1 56.59 193 ARG A C 1
ATOM 1487 O O . ARG A 1 193 ? -20.875 25.641 6.211 1 56.59 193 ARG A O 1
ATOM 1494 N N . ASP A 1 194 ? -22.516 24.641 4.992 1 58.34 194 ASP A N 1
ATOM 1495 C CA . ASP A 1 194 ? -23.438 24.75 6.113 1 58.34 194 ASP A CA 1
ATOM 1496 C C . ASP A 1 194 ? -23.016 23.844 7.27 1 58.34 194 ASP A C 1
ATOM 1498 O O . ASP A 1 194 ? -23.312 24.141 8.43 1 58.34 194 ASP A O 1
ATOM 1502 N N . LYS A 1 195 ? -22.25 22.797 6.965 1 56.94 195 LYS A N 1
ATOM 1503 C CA . LYS A 1 195 ? -21.859 21.844 7.996 1 56.94 195 LYS A CA 1
ATOM 1504 C C . LYS A 1 195 ? -20.891 22.469 8.992 1 56.94 195 LYS A C 1
ATOM 1506 O O . LYS A 1 195 ? -20.844 22.078 10.156 1 56.94 195 LYS A O 1
ATOM 1511 N N . PHE A 1 196 ? -20.172 23.453 8.57 1 56.53 196 PHE A N 1
ATOM 1512 C CA . PHE A 1 196 ? -19.109 24.031 9.383 1 56.53 196 PHE A CA 1
ATOM 1513 C C . PHE A 1 196 ? -19.609 25.219 10.18 1 56.53 196 PHE A C 1
ATOM 1515 O O . PHE A 1 196 ? -18.938 25.688 11.102 1 56.53 196 PHE A O 1
ATOM 1522 N N . LYS A 1 197 ? -20.875 25.797 9.961 1 60.97 197 LYS A N 1
ATOM 1523 C CA . LYS A 1 197 ? -21.297 27.109 10.422 1 60.97 197 LYS A CA 1
ATOM 1524 C C . LYS A 1 197 ? -21.547 27.109 11.93 1 60.97 197 LYS A C 1
ATOM 1526 O O . LYS A 1 197 ? -21.328 28.125 12.602 1 60.97 197 LYS A O 1
ATOM 1531 N N . SER A 1 198 ? -21.859 25.938 12.406 1 67.25 198 SER A N 1
ATOM 1532 C CA . SER A 1 198 ? -22.484 26.25 13.688 1 67.25 198 SER A CA 1
ATOM 1533 C C . SER A 1 198 ? -21.547 25.953 14.844 1 67.25 198 SER A C 1
ATOM 1535 O O . SER A 1 198 ? -21.797 26.359 15.984 1 67.25 198 SER A O 1
ATOM 1537 N N . HIS A 1 199 ? -20.266 25.469 14.656 1 81.62 199 HIS A N 1
ATOM 1538 C CA . HIS A 1 199 ? -19.453 25.094 15.805 1 81.62 199 HIS A CA 1
ATOM 1539 C C . HIS A 1 199 ? -18.141 25.859 15.836 1 81.62 199 HIS A C 1
ATOM 1541 O O . HIS A 1 199 ? -17.625 26.266 14.797 1 81.62 199 HIS A O 1
ATOM 1547 N N . GLU A 1 200 ? -17.609 26.109 17.078 1 91.38 200 GLU A N 1
ATOM 1548 C CA . GLU A 1 200 ? -16.328 26.797 17.25 1 91.38 200 GLU A CA 1
ATOM 1549 C C . GLU A 1 200 ? -15.156 25.891 16.922 1 91.38 200 GLU A C 1
ATOM 1551 O O . GLU A 1 200 ? -15.227 24.672 17.125 1 91.38 200 GLU A O 1
ATOM 1556 N N . LEU A 1 201 ? -14.094 26.547 16.438 1 95.44 201 LEU A N 1
ATOM 1557 C CA . LEU A 1 201 ? -12.852 25.812 16.188 1 95.44 201 LEU A CA 1
ATOM 1558 C C . 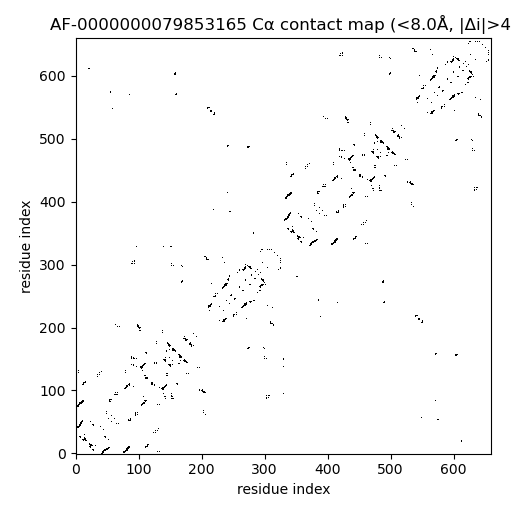LEU A 1 201 ? -12.336 25.188 17.484 1 95.44 201 LEU A C 1
ATOM 1560 O O . LEU A 1 201 ? -12.266 25.844 18.516 1 95.44 201 LEU A O 1
ATOM 1564 N N . LYS A 1 202 ? -12.07 23.922 17.453 1 96.31 202 LYS A N 1
ATOM 1565 C CA . LYS A 1 202 ? -11.508 23.188 18.594 1 96.31 202 LYS A CA 1
ATOM 1566 C C . LYS A 1 202 ? -10.164 22.562 18.234 1 96.31 202 LYS A C 1
ATOM 1568 O O . LYS A 1 202 ? -10.008 21.984 17.156 1 96.31 202 LYS A O 1
ATOM 1573 N N . LEU A 1 203 ? -9.219 22.766 19.109 1 98.25 203 LEU A N 1
ATOM 1574 C CA . LEU A 1 203 ? -7.895 22.172 18.969 1 98.25 203 LEU A CA 1
ATOM 1575 C C . LEU A 1 203 ? -7.742 20.953 19.891 1 98.25 203 LEU A C 1
ATOM 1577 O O . LEU A 1 203 ? -7.816 21.094 21.109 1 98.25 203 LEU A O 1
ATOM 1581 N N . GLN A 1 204 ? -7.66 19.766 19.344 1 98.25 204 GLN A N 1
ATOM 1582 C CA . GLN A 1 204 ? -7.402 18.531 20.078 1 98.25 204 GLN A CA 1
ATOM 1583 C C . GLN A 1 204 ? -6.234 17.766 19.453 1 98.25 204 GLN A C 1
ATOM 1585 O O . GLN A 1 204 ? -6.422 17.016 18.484 1 98.25 204 GLN A O 1
ATOM 1590 N N . THR A 1 205 ? -5.098 17.828 20.094 1 98.5 205 THR A N 1
ATOM 1591 C CA . THR A 1 205 ? -3.879 17.406 19.406 1 98.5 205 THR A CA 1
ATOM 1592 C C . THR A 1 205 ? -3.357 16.094 19.984 1 98.5 205 THR A C 1
ATOM 1594 O O . THR A 1 205 ? -2.295 15.617 19.578 1 98.5 205 THR A O 1
ATOM 1597 N N . ASN A 1 206 ? -4.094 15.5 20.969 1 98.12 206 ASN A N 1
ATOM 1598 C CA . ASN A 1 206 ? -3.609 14.266 21.578 1 98.12 206 ASN A CA 1
ATOM 1599 C C . ASN A 1 206 ? -3.686 13.102 20.594 1 98.12 206 ASN A C 1
ATOM 1601 O O . ASN A 1 206 ? -4.762 12.781 20.078 1 98.12 206 ASN A O 1
ATOM 1605 N N . LEU A 1 207 ? -2.58 12.484 20.312 1 98.5 207 LEU A N 1
ATOM 1606 C CA . LEU A 1 207 ? -2.514 11.289 19.484 1 98.5 207 LEU A CA 1
ATOM 1607 C C . LEU A 1 207 ? -1.906 10.125 20.25 1 98.5 207 LEU A C 1
ATOM 1609 O O . LEU A 1 207 ? -0.822 10.258 20.828 1 98.5 207 LEU A O 1
ATOM 1613 N N . CYS A 1 208 ? -2.584 9.039 20.359 1 98.62 208 CYS A N 1
ATOM 1614 C CA . CYS A 1 208 ? -2.047 7.82 20.969 1 98.62 208 CYS A CA 1
ATOM 1615 C C . CYS A 1 208 ? -1.127 7.09 20 1 98.62 208 CYS A C 1
ATOM 1617 O O . CYS A 1 208 ? -1.55 6.703 18.906 1 98.62 208 CYS A O 1
ATOM 1619 N N . GLU A 1 209 ? 0.067 6.895 20.359 1 98.12 209 GLU A N 1
ATOM 1620 C CA . GLU A 1 209 ? 1.053 6.281 19.469 1 98.12 209 GLU A CA 1
ATOM 1621 C C . GLU A 1 209 ? 1.124 4.773 19.688 1 98.12 209 GLU A C 1
ATOM 1623 O O . GLU A 1 209 ? 1.869 4.078 19 1 98.12 209 GLU A O 1
ATOM 1628 N N . ASP A 1 210 ? 0.346 4.188 20.562 1 98.44 210 ASP A N 1
ATOM 1629 C CA . ASP A 1 210 ? 0.362 2.76 20.859 1 98.44 210 ASP A CA 1
ATOM 1630 C C . ASP A 1 210 ? -0.489 1.982 19.859 1 98.44 210 ASP A C 1
ATOM 1632 O O . ASP A 1 210 ? -1.388 1.233 20.25 1 98.44 210 ASP A O 1
ATOM 1636 N N . ILE A 1 211 ? -0.141 2.113 18.625 1 98.81 211 ILE A N 1
ATOM 1637 C CA . ILE A 1 211 ? -0.816 1.354 17.578 1 98.81 211 ILE A CA 1
ATOM 1638 C C . ILE A 1 211 ? 0.219 0.723 16.656 1 98.81 211 ILE A C 1
ATOM 1640 O O . ILE A 1 211 ? 1.397 1.083 16.688 1 98.81 211 ILE A O 1
ATOM 1644 N N . LEU A 1 212 ? -0.2 -0.261 15.883 1 98.75 212 LEU A N 1
ATOM 1645 C CA . LEU A 1 212 ? 0.611 -0.887 14.844 1 98.75 212 LEU A CA 1
ATOM 1646 C C . LEU A 1 212 ? -0.184 -1.038 13.547 1 98.75 212 LEU A C 1
ATOM 1648 O O . LEU A 1 212 ? -1.4 -1.238 13.586 1 98.75 212 LEU A O 1
ATOM 1652 N N . ILE A 1 213 ? 0.444 -0.807 12.414 1 98.88 213 ILE A N 1
ATOM 1653 C CA . ILE A 1 213 ? -0.092 -1.218 11.125 1 98.88 213 ILE A CA 1
ATOM 1654 C C . ILE A 1 213 ? 0.472 -2.584 10.742 1 98.88 213 ILE A C 1
ATOM 1656 O O . ILE A 1 213 ? 1.69 -2.771 10.703 1 98.88 213 ILE A O 1
ATOM 1660 N N . LEU A 1 214 ? -0.397 -3.525 10.523 1 98.75 214 LEU A N 1
ATOM 1661 C CA . LEU A 1 214 ? 0.031 -4.867 10.148 1 98.75 214 LEU A CA 1
ATOM 1662 C C . LEU A 1 214 ? -0.509 -5.242 8.773 1 98.75 214 LEU A C 1
ATOM 1664 O O . LEU A 1 214 ? -1.723 -5.359 8.586 1 98.75 214 LEU A O 1
ATOM 1668 N N . LYS A 1 215 ? 0.363 -5.395 7.836 1 98.62 215 LYS A N 1
ATOM 1669 C CA . LYS A 1 215 ? 0.006 -5.949 6.531 1 98.62 215 LYS A CA 1
ATOM 1670 C C . LYS A 1 215 ? 0.069 -7.477 6.547 1 98.62 215 LYS A C 1
ATOM 1672 O O . LYS A 1 215 ? 1.134 -8.055 6.77 1 98.62 215 LYS A O 1
ATOM 1677 N N . ILE A 1 216 ? -1.048 -8.094 6.363 1 98.31 216 ILE A N 1
ATOM 1678 C CA . ILE A 1 216 ? -1.019 -9.555 6.336 1 98.31 216 ILE A CA 1
ATOM 1679 C C . ILE A 1 216 ? -0.546 -10.031 4.965 1 98.31 216 ILE A C 1
ATOM 1681 O O . ILE A 1 216 ? -0.593 -9.281 3.988 1 98.31 216 ILE A O 1
ATOM 1685 N N . PHE A 1 217 ? -0.009 -11.203 4.859 1 98.75 217 PHE A N 1
ATOM 1686 C CA . PHE A 1 217 ? 0.499 -11.828 3.643 1 98.75 217 PHE A CA 1
ATOM 1687 C C . PHE A 1 217 ? 0.441 -13.344 3.75 1 98.75 217 PHE A C 1
ATOM 1689 O O . PHE A 1 217 ? 0.376 -13.891 4.852 1 98.75 217 PHE A O 1
ATOM 1696 N N . PRO A 1 218 ? 0.376 -14.023 2.588 1 98.56 218 PRO A N 1
ATOM 1697 C CA . PRO A 1 218 ? 0.366 -15.492 2.664 1 98.56 218 PRO A CA 1
ATOM 1698 C C . PRO A 1 218 ? 1.564 -16.047 3.428 1 98.56 218 PRO A C 1
ATOM 1700 O O . PRO A 1 218 ? 2.711 -15.812 3.041 1 98.56 218 PRO A O 1
ATOM 1703 N N . GLY A 1 219 ? 1.29 -16.766 4.492 1 97.62 219 GLY A N 1
ATOM 1704 C CA . GLY A 1 219 ? 2.371 -17.359 5.27 1 97.62 219 GLY A CA 1
ATOM 1705 C C . GLY A 1 219 ? 2.678 -16.578 6.539 1 97.62 219 GLY A C 1
ATOM 1706 O O . GLY A 1 219 ? 3.582 -16.953 7.293 1 97.62 219 GLY A O 1
ATOM 1707 N N . ILE A 1 220 ? 1.905 -15.531 6.832 1 97.94 220 ILE A N 1
ATOM 1708 C CA . ILE A 1 220 ? 2.139 -14.766 8.047 1 97.94 220 ILE A CA 1
ATOM 1709 C C . ILE A 1 220 ? 1.895 -15.648 9.273 1 97.94 220 ILE A C 1
ATOM 1711 O O . ILE A 1 220 ? 0.877 -16.344 9.352 1 97.94 220 ILE A O 1
ATOM 1715 N N . LYS A 1 221 ? 2.803 -15.625 10.18 1 95.06 221 LYS A N 1
ATOM 1716 C CA . LYS A 1 221 ? 2.648 -16.391 11.406 1 95.06 221 LYS A CA 1
ATOM 1717 C C . LYS A 1 221 ? 1.753 -15.664 12.406 1 95.06 221 LYS A C 1
ATOM 1719 O O . LYS A 1 221 ? 1.899 -14.461 12.617 1 95.06 221 LYS A O 1
ATOM 1724 N N . PRO A 1 222 ? 0.959 -16.359 13.078 1 95.56 222 PRO A N 1
ATOM 1725 C CA . PRO A 1 222 ? -0.05 -15.734 13.938 1 95.56 222 PRO A CA 1
ATOM 1726 C C . PRO A 1 222 ? 0.545 -15.133 15.203 1 95.56 222 PRO A C 1
ATOM 1728 O O . PRO A 1 222 ? -0.094 -14.305 15.859 1 95.56 222 PRO A O 1
ATOM 1731 N N . HIS A 1 223 ? 1.725 -15.477 15.625 1 95.44 223 HIS A N 1
ATOM 1732 C CA . HIS A 1 223 ? 2.242 -15.109 16.938 1 95.44 223 HIS A CA 1
ATOM 1733 C C . HIS A 1 223 ? 2.479 -13.609 17.047 1 95.44 223 HIS A C 1
ATOM 1735 O O . HIS A 1 223 ? 2.586 -13.07 18.141 1 95.44 223 HIS A O 1
ATOM 1741 N N . ILE A 1 224 ? 2.588 -12.93 15.906 1 98.06 224 ILE A N 1
ATOM 1742 C CA . ILE A 1 224 ? 2.734 -11.484 15.938 1 98.06 224 ILE A CA 1
ATOM 1743 C C . ILE A 1 224 ? 1.53 -10.859 16.641 1 98.06 224 ILE A C 1
ATOM 1745 O O . ILE A 1 224 ? 1.659 -9.836 17.312 1 98.06 224 ILE A O 1
ATOM 1749 N N . PHE A 1 225 ? 0.384 -11.461 16.562 1 98.25 225 PHE A N 1
ATOM 1750 C CA . PHE A 1 225 ? -0.833 -10.922 17.156 1 98.25 225 PHE A CA 1
ATOM 1751 C C . PHE A 1 225 ? -0.773 -11.008 18.672 1 98.25 225 PHE A C 1
ATOM 1753 O O . PHE A 1 225 ? -1.341 -10.164 19.375 1 98.25 225 PHE A O 1
ATOM 1760 N N . ASP A 1 226 ? -0.063 -12.016 19.172 1 98.31 226 ASP A N 1
ATOM 1761 C CA . ASP A 1 226 ? 0.139 -12.094 20.625 1 98.31 226 ASP A CA 1
ATOM 1762 C C . ASP A 1 226 ? 0.975 -10.922 21.125 1 98.31 226 ASP A C 1
ATOM 1764 O O . ASP A 1 226 ? 0.677 -10.344 22.172 1 98.31 226 ASP A O 1
ATOM 1768 N N . TYR A 1 227 ? 1.951 -10.586 20.375 1 98.38 227 TYR A N 1
ATOM 1769 C CA . TYR A 1 227 ? 2.771 -9.43 20.719 1 98.38 227 TYR A CA 1
ATOM 1770 C C . TYR A 1 227 ? 1.949 -8.148 20.688 1 98.38 227 TYR A C 1
ATOM 1772 O O . TYR A 1 227 ? 2.066 -7.301 21.578 1 98.38 227 TYR A O 1
ATOM 1780 N N . ILE A 1 228 ? 1.153 -8.031 19.641 1 98.62 228 ILE A N 1
ATOM 1781 C CA . ILE A 1 228 ? 0.309 -6.848 19.484 1 98.62 228 ILE A CA 1
ATOM 1782 C C . ILE A 1 228 ? -0.629 -6.727 20.688 1 98.62 228 ILE A C 1
ATOM 1784 O O . ILE A 1 228 ? -0.768 -5.648 21.266 1 98.62 228 ILE A O 1
ATOM 1788 N N . LYS A 1 229 ? -1.202 -7.793 21.031 1 98.25 229 LYS A N 1
ATOM 1789 C CA . LYS A 1 229 ? -2.154 -7.859 22.141 1 98.25 229 LYS A CA 1
ATOM 1790 C C . LYS A 1 229 ? -1.561 -7.27 23.406 1 98.25 229 LYS A C 1
ATOM 1792 O O . LYS A 1 229 ? -2.234 -6.527 24.125 1 98.25 229 LYS A O 1
ATOM 1797 N N . ASP A 1 230 ? -0.31 -7.469 23.625 1 98 230 ASP A N 1
ATOM 1798 C CA . ASP A 1 230 ? 0.312 -7.148 24.906 1 98 230 ASP A CA 1
ATOM 1799 C C . ASP A 1 230 ? 0.999 -5.785 24.859 1 98 230 ASP A C 1
ATOM 1801 O O . ASP A 1 230 ? 1.385 -5.238 25.891 1 98 230 ASP A O 1
ATOM 1805 N N . ASN A 1 231 ? 1.052 -5.184 23.656 1 98.38 231 ASN A N 1
ATOM 1806 C CA . ASN A 1 231 ? 1.954 -4.039 23.594 1 98.38 231 ASN A CA 1
ATOM 1807 C C . ASN A 1 231 ? 1.272 -2.824 22.969 1 98.38 231 ASN A C 1
ATOM 1809 O O . ASN A 1 231 ? 1.816 -1.72 22.984 1 98.38 231 ASN A O 1
ATOM 1813 N N . TYR A 1 232 ? 0.086 -3.006 22.469 1 98.62 232 TYR A N 1
ATOM 1814 C CA . TYR A 1 232 ? -0.56 -1.908 21.766 1 98.62 232 TYR A CA 1
ATOM 1815 C C . TYR A 1 232 ? -2.008 -1.746 22.203 1 98.62 232 TYR A C 1
ATOM 1817 O O . TYR A 1 232 ? -2.58 -2.65 22.812 1 98.62 232 TYR A O 1
ATOM 1825 N N . LYS A 1 233 ? -2.559 -0.559 21.953 1 98.5 233 LYS A N 1
ATOM 1826 C CA . LYS A 1 233 ? -3.959 -0.26 22.234 1 98.5 233 LYS A CA 1
ATOM 1827 C C . LYS A 1 233 ? -4.816 -0.413 20.984 1 98.5 233 LYS A C 1
ATOM 1829 O O . LYS A 1 233 ? -6.043 -0.517 21.078 1 98.5 233 LYS A O 1
ATOM 1834 N N . GLY A 1 234 ? -4.23 -0.394 19.844 1 98.56 234 GLY A N 1
ATOM 1835 C CA . GLY A 1 234 ? -4.934 -0.538 18.578 1 98.56 234 GLY A CA 1
ATOM 1836 C C . GLY A 1 234 ? -4.07 -1.118 17.469 1 98.56 234 GLY A C 1
ATOM 1837 O O . GLY A 1 234 ? -2.84 -1.085 17.562 1 98.56 234 GLY A O 1
ATOM 1838 N N . VAL A 1 235 ? -4.73 -1.69 16.484 1 98.75 235 VAL A N 1
ATOM 1839 C CA . VAL A 1 235 ? -4.027 -2.227 15.328 1 98.75 235 VAL A CA 1
ATOM 1840 C C . VAL A 1 235 ? -4.855 -1.987 14.07 1 98.75 235 VAL A C 1
ATOM 1842 O O . VAL A 1 235 ? -6.082 -2.104 14.094 1 98.75 235 VAL A O 1
ATOM 1845 N N . ILE A 1 236 ? -4.207 -1.52 13.023 1 98.75 236 ILE A N 1
ATOM 1846 C CA . ILE A 1 236 ? -4.781 -1.456 11.688 1 98.75 236 ILE A CA 1
ATOM 1847 C C . ILE A 1 236 ? -4.289 -2.641 10.859 1 98.75 236 ILE A C 1
ATOM 1849 O O . ILE A 1 236 ? -3.084 -2.797 10.641 1 98.75 236 ILE A O 1
ATOM 1853 N N . ILE A 1 237 ? -5.199 -3.451 10.422 1 97.75 237 ILE A N 1
ATOM 1854 C CA . ILE A 1 237 ? -4.859 -4.629 9.625 1 97.75 237 ILE A CA 1
ATOM 1855 C C . ILE A 1 237 ? -5.152 -4.359 8.148 1 97.75 237 ILE A C 1
ATOM 1857 O O . ILE A 1 237 ? -6.309 -4.156 7.77 1 97.75 237 ILE A O 1
ATOM 1861 N N . GLU A 1 238 ? -4.098 -4.266 7.375 1 98.5 238 GLU A N 1
ATOM 1862 C CA . GLU A 1 238 ? -4.262 -4.27 5.926 1 98.5 238 GLU A CA 1
ATOM 1863 C C . GLU A 1 238 ? -4.535 -5.68 5.402 1 98.5 238 GLU A C 1
ATOM 1865 O O . GLU A 1 238 ? -3.604 -6.449 5.168 1 98.5 238 GLU A O 1
ATOM 1870 N N . SER A 1 239 ? -5.832 -5.957 5.188 1 96.69 239 SER A N 1
ATOM 1871 C CA . SER A 1 239 ? -6.293 -7.289 4.805 1 96.69 239 SER A CA 1
ATOM 1872 C C . SER A 1 239 ? -6.316 -7.449 3.287 1 96.69 239 SER A C 1
ATOM 1874 O O . SER A 1 239 ? -5.82 -6.59 2.559 1 96.69 239 SER A O 1
ATOM 1876 N N . PHE A 1 240 ? -6.863 -8.609 2.797 1 96.25 240 PHE A N 1
ATOM 1877 C CA . PHE A 1 240 ? -6.93 -8.883 1.367 1 96.25 240 PHE A CA 1
ATOM 1878 C C . PHE A 1 240 ? -8.266 -8.43 0.789 1 96.25 240 PHE A C 1
ATOM 1880 O O . PHE A 1 240 ? -9.312 -8.617 1.407 1 96.25 240 PHE A O 1
ATOM 1887 N N . GLY A 1 241 ? -8.211 -7.859 -0.403 1 95 241 GLY A N 1
ATOM 1888 C CA . GLY A 1 241 ? -9.43 -7.547 -1.133 1 95 241 GLY A CA 1
ATOM 1889 C C . GLY A 1 241 ? -10.406 -6.695 -0.337 1 95 241 GLY A C 1
ATOM 1890 O O . GLY A 1 241 ? -10.031 -5.645 0.191 1 95 241 GLY A O 1
ATOM 1891 N N . ILE A 1 242 ? -11.609 -7.184 -0.205 1 93.12 242 ILE A N 1
ATOM 1892 C CA . ILE A 1 242 ? -12.664 -6.422 0.451 1 93.12 242 ILE A CA 1
ATOM 1893 C C . ILE A 1 242 ? -12.68 -6.742 1.943 1 93.12 242 ILE A C 1
ATOM 1895 O O . ILE A 1 242 ? -13.742 -6.734 2.574 1 93.12 242 ILE A O 1
ATOM 1899 N N . GLY A 1 243 ? -11.547 -7.133 2.502 1 91.62 243 GLY A N 1
ATOM 1900 C CA . GLY A 1 243 ? -11.469 -7.375 3.934 1 91.62 243 GLY A CA 1
ATOM 1901 C C . GLY A 1 243 ? -11.211 -8.828 4.277 1 91.62 243 GLY A C 1
ATOM 1902 O O . GLY A 1 243 ? -11.523 -9.273 5.387 1 91.62 243 GLY A O 1
ATOM 1903 N N . GLY A 1 244 ? -10.641 -9.625 3.361 1 90.88 244 GLY A N 1
ATOM 1904 C CA . GLY A 1 244 ? -10.383 -11.039 3.59 1 90.88 244 GLY A CA 1
ATOM 1905 C C . GLY A 1 244 ? -9.266 -11.289 4.582 1 90.88 244 GLY A C 1
ATOM 1906 O O . GLY A 1 244 ? -8.188 -10.688 4.477 1 90.88 244 GLY A O 1
ATOM 1907 N N . ILE A 1 245 ? -9.508 -12.18 5.535 1 92.44 245 ILE A N 1
ATOM 1908 C CA . ILE A 1 245 ? -8.547 -12.594 6.555 1 92.44 245 ILE A CA 1
ATOM 1909 C C . ILE A 1 245 ? -8.523 -14.117 6.656 1 92.44 245 ILE A C 1
ATOM 1911 O O . ILE A 1 245 ? -9.578 -14.758 6.66 1 92.44 245 ILE A O 1
ATOM 1915 N N . PRO A 1 246 ? -7.363 -14.648 6.703 1 93.12 246 PRO A N 1
ATOM 1916 C CA . PRO A 1 246 ? -7.254 -16.109 6.754 1 93.12 246 PRO A CA 1
ATOM 1917 C C . PRO A 1 246 ? -7.941 -16.719 7.977 1 93.12 246 PRO A C 1
ATOM 1919 O O . PRO A 1 246 ? -7.859 -16.156 9.07 1 93.12 246 PRO A O 1
ATOM 1922 N N . ASN A 1 247 ? -8.609 -17.859 7.781 1 90.56 247 ASN A N 1
ATOM 1923 C CA . ASN A 1 247 ? -9.352 -18.5 8.859 1 90.56 247 ASN A CA 1
ATOM 1924 C C . ASN A 1 247 ? -9.18 -20.016 8.852 1 90.56 247 ASN A C 1
ATOM 1926 O O . ASN A 1 247 ? -9.984 -20.734 9.422 1 90.56 247 ASN A O 1
ATOM 1930 N N . ALA A 1 248 ? -8.18 -20.5 8.195 1 89.69 248 ALA A N 1
ATOM 1931 C CA . ALA A 1 248 ? -7.918 -21.938 8.125 1 89.69 248 ALA A CA 1
ATOM 1932 C C . ALA A 1 248 ? -6.559 -22.266 8.727 1 89.69 248 ALA A C 1
ATOM 1934 O O . ALA A 1 248 ? -6.324 -22.047 9.914 1 89.69 248 ALA A O 1
ATOM 1935 N N . ASP A 1 249 ? -5.508 -22.625 7.883 1 86.81 249 ASP A N 1
ATOM 1936 C CA . ASP A 1 249 ? -4.195 -23.031 8.367 1 86.81 249 ASP A CA 1
ATOM 1937 C C . ASP A 1 249 ? -3.535 -21.922 9.18 1 86.81 249 ASP A C 1
ATOM 1939 O O . ASP A 1 249 ? -2.93 -22.188 10.219 1 86.81 249 ASP A O 1
ATOM 1943 N N . TYR A 1 250 ? -3.627 -20.781 8.734 1 87.56 250 TYR A N 1
ATOM 1944 C CA . TYR A 1 250 ? -3.119 -19.594 9.414 1 87.56 250 TYR A CA 1
ATOM 1945 C C . TYR A 1 250 ? -4.258 -18.766 10 1 87.56 250 TYR A C 1
ATOM 1947 O O . TYR A 1 250 ? -4.508 -17.641 9.555 1 87.56 250 TYR A O 1
ATOM 1955 N N . ASP A 1 251 ? -4.867 -19.203 11.023 1 90.5 251 ASP A N 1
ATOM 1956 C CA . ASP A 1 251 ? -6.133 -18.672 11.516 1 90.5 251 ASP A CA 1
ATOM 1957 C C . ASP A 1 251 ? -5.941 -17.297 12.148 1 90.5 251 ASP A C 1
ATOM 1959 O O . ASP A 1 251 ? -5.984 -17.156 13.367 1 90.5 251 ASP A O 1
ATOM 1963 N N . ILE A 1 252 ? -5.918 -16.344 11.328 1 93.62 252 ILE A N 1
ATOM 1964 C CA . ILE A 1 252 ? -5.742 -14.961 11.75 1 93.62 252 ILE A CA 1
ATOM 1965 C C . ILE A 1 252 ? -7.047 -14.43 12.336 1 93.62 252 ILE A C 1
ATOM 1967 O O . ILE A 1 252 ? -7.035 -13.562 13.211 1 93.62 252 ILE A O 1
ATOM 1971 N N . VAL A 1 253 ? -8.156 -14.984 11.883 1 91.56 253 VAL A N 1
ATOM 1972 C CA . VAL A 1 253 ? -9.453 -14.562 12.391 1 91.56 253 VAL A CA 1
ATOM 1973 C C . VAL A 1 253 ? -9.516 -14.781 13.898 1 91.56 253 VAL A C 1
ATOM 1975 O O . VAL A 1 253 ? -9.945 -13.906 14.648 1 91.56 253 VAL A O 1
ATOM 1978 N N . SER A 1 254 ? -9.094 -15.922 14.352 1 92.38 254 SER A N 1
ATOM 1979 C CA . SER A 1 254 ? -9.086 -16.219 15.781 1 92.38 254 SER A CA 1
ATOM 1980 C C . SER A 1 254 ? -8.188 -15.258 16.547 1 92.38 254 SER A C 1
ATOM 1982 O O . SER A 1 254 ? -8.508 -14.852 17.656 1 92.38 254 SER A O 1
ATOM 1984 N N . LYS A 1 255 ? -7.062 -14.914 15.953 1 94.88 255 LYS A N 1
ATOM 1985 C CA . LYS A 1 255 ? -6.137 -13.984 16.594 1 94.88 255 LYS A CA 1
ATOM 1986 C C . LYS A 1 255 ? -6.75 -12.586 16.688 1 94.88 255 LYS A C 1
ATOM 1988 O O . LYS A 1 255 ? -6.566 -11.898 17.703 1 94.88 255 LYS A O 1
ATOM 1993 N N . VAL A 1 256 ? -7.461 -12.203 15.688 1 94.25 256 VAL A N 1
ATOM 1994 C CA . VAL A 1 256 ? -8.164 -10.922 15.703 1 94.25 256 VAL A CA 1
ATOM 1995 C C . VAL A 1 256 ? -9.195 -10.914 16.812 1 94.25 256 VAL A C 1
ATOM 1997 O O . VAL A 1 256 ? -9.336 -9.914 17.531 1 94.25 256 VAL A O 1
ATOM 2000 N N . GLN A 1 257 ? -9.875 -12 16.969 1 92.62 257 GLN A N 1
ATOM 2001 C CA . GLN A 1 257 ? -10.859 -12.125 18.031 1 92.62 257 GLN A CA 1
ATOM 2002 C C . GLN A 1 257 ? -10.195 -11.969 19.406 1 92.62 257 GLN A C 1
ATOM 2004 O O . GLN A 1 257 ? -10.75 -11.336 20.297 1 92.62 257 GLN A O 1
ATOM 2009 N N . GLU A 1 258 ? -9.062 -12.555 19.547 1 95.06 258 GLU A N 1
ATOM 2010 C CA . GLU A 1 258 ? -8.328 -12.43 20.797 1 95.06 258 GLU A CA 1
ATOM 2011 C C . GLU A 1 258 ? -7.969 -10.969 21.094 1 95.06 258 GLU A C 1
ATOM 2013 O O . GLU A 1 258 ? -8.023 -10.531 22.234 1 95.06 258 GLU A O 1
ATOM 2018 N N . LEU A 1 259 ? -7.57 -10.242 20.047 1 97 259 LEU A N 1
ATOM 2019 C CA . LEU A 1 259 ? -7.266 -8.828 20.219 1 97 259 LEU A CA 1
ATOM 2020 C C . LEU A 1 259 ? -8.492 -8.055 20.688 1 97 259 LEU A C 1
ATOM 2022 O O . LEU A 1 259 ? -8.398 -7.223 21.594 1 97 259 LEU A O 1
ATOM 2026 N N . ILE A 1 260 ? -9.602 -8.383 20.078 1 94 260 ILE A N 1
ATOM 2027 C CA . ILE A 1 260 ? -10.859 -7.727 20.406 1 94 260 ILE A CA 1
ATOM 2028 C C . ILE A 1 260 ? -11.227 -8.023 21.859 1 94 260 ILE A C 1
ATOM 2030 O O . ILE A 1 260 ? -11.594 -7.117 22.609 1 94 260 ILE A O 1
ATOM 2034 N N . GLN A 1 261 ? -11.094 -9.195 22.234 1 93.56 261 GLN A N 1
ATOM 2035 C CA . GLN A 1 261 ? -11.422 -9.617 23.594 1 93.56 261 GLN A CA 1
ATOM 2036 C C . GLN A 1 261 ? -10.508 -8.945 24.625 1 93.56 261 GLN A C 1
ATOM 2038 O O . GLN A 1 261 ? -10.922 -8.672 25.75 1 93.56 261 GLN A O 1
ATOM 2043 N N . ALA A 1 262 ? -9.344 -8.68 24.188 1 96.19 262 ALA A N 1
ATOM 2044 C CA . ALA A 1 262 ? -8.375 -8.039 25.078 1 96.19 262 ALA A CA 1
ATOM 2045 C C . ALA A 1 262 ? -8.609 -6.535 25.156 1 96.19 262 ALA A C 1
ATOM 2047 O O . ALA A 1 262 ? -7.926 -5.832 25.906 1 96.19 262 ALA A O 1
ATOM 2048 N N . GLY A 1 263 ? -9.508 -5.973 24.359 1 94.44 263 GLY A N 1
ATOM 2049 C CA . GLY A 1 263 ? -9.906 -4.578 24.469 1 94.44 263 GLY A CA 1
ATOM 2050 C C . GLY A 1 263 ? -9.195 -3.678 23.469 1 94.44 263 GLY A C 1
ATOM 2051 O O . GLY A 1 263 ? -9.328 -2.453 23.531 1 94.44 263 GLY A O 1
ATOM 2052 N N . LEU A 1 264 ? -8.484 -4.277 22.516 1 97.38 264 LEU A N 1
ATOM 2053 C CA . LEU A 1 264 ? -7.793 -3.473 21.516 1 97.38 264 LEU A CA 1
ATOM 2054 C C . LEU A 1 264 ? -8.773 -2.924 20.484 1 97.38 264 LEU A C 1
ATOM 2056 O O . LEU A 1 264 ? -9.75 -3.592 20.141 1 97.38 264 LEU A O 1
ATOM 2060 N N . ALA A 1 265 ? -8.539 -1.711 19.984 1 98.12 265 ALA A N 1
ATOM 2061 C CA . ALA A 1 265 ? -9.203 -1.214 18.781 1 98.12 265 ALA A CA 1
ATOM 2062 C C . ALA A 1 265 ? -8.633 -1.863 17.531 1 98.12 265 ALA A C 1
ATOM 2064 O O . ALA A 1 265 ? -7.484 -1.6 17.156 1 98.12 265 ALA A O 1
ATOM 2065 N N . VAL A 1 266 ? -9.438 -2.732 16.906 1 97.44 266 VAL A N 1
ATOM 2066 C CA . VAL A 1 266 ? -8.984 -3.424 15.711 1 97.44 266 VAL A CA 1
ATOM 2067 C C . VAL A 1 266 ? -9.648 -2.812 14.477 1 97.44 266 VAL A C 1
ATOM 2069 O O . VAL A 1 266 ? -10.867 -2.9 14.32 1 97.44 266 VAL A O 1
ATOM 2072 N N . VAL A 1 267 ? -8.852 -2.201 13.617 1 97.19 267 VAL A N 1
ATOM 2073 C CA . VAL A 1 267 ? -9.328 -1.593 12.375 1 97.19 267 VAL A CA 1
ATOM 2074 C C . VAL A 1 267 ? -8.977 -2.486 11.188 1 97.19 267 VAL A C 1
ATOM 2076 O O . VAL A 1 267 ? -7.812 -2.854 11.008 1 97.19 267 VAL A O 1
ATOM 2079 N N . ILE A 1 268 ? -9.969 -2.842 10.422 1 95.5 268 ILE A N 1
ATOM 2080 C CA . ILE A 1 268 ? -9.727 -3.627 9.211 1 95.5 268 ILE A CA 1
ATOM 2081 C C . ILE A 1 268 ? -9.781 -2.721 7.988 1 95.5 268 ILE A C 1
ATOM 2083 O O . ILE A 1 268 ? -10.766 -2.002 7.781 1 95.5 268 ILE A O 1
ATOM 2087 N N . THR A 1 269 ? -8.734 -2.645 7.297 1 96.81 269 THR A N 1
ATOM 2088 C CA . THR A 1 269 ? -8.648 -2.008 5.988 1 96.81 269 THR A CA 1
ATOM 2089 C C . THR A 1 269 ? -8.141 -2.992 4.941 1 96.81 269 THR A C 1
ATOM 2091 O O . THR A 1 269 ? -8.25 -4.207 5.117 1 96.81 269 THR A O 1
ATOM 2094 N N . THR A 1 270 ? -7.73 -2.561 3.754 1 97.38 270 THR A N 1
ATOM 2095 C CA . THR A 1 270 ? -7.273 -3.422 2.67 1 97.38 270 THR A CA 1
ATOM 2096 C C . THR A 1 270 ? -5.902 -2.977 2.166 1 97.38 270 THR A C 1
ATOM 2098 O O . THR A 1 270 ? -5.52 -1.817 2.334 1 97.38 270 THR A O 1
ATOM 2101 N N . GLN A 1 271 ? -5.18 -3.896 1.601 1 98 271 GLN A N 1
ATOM 2102 C CA . GLN A 1 271 ? -3.902 -3.564 0.977 1 98 271 GLN A CA 1
ATOM 2103 C C . GLN A 1 271 ? -4.109 -2.949 -0.404 1 98 271 GLN A C 1
ATOM 2105 O O . GLN A 1 271 ? -3.166 -2.428 -1.005 1 98 271 GLN A O 1
ATOM 2110 N N . CYS A 1 272 ? -5.383 -3.029 -0.919 1 98.44 272 CYS A N 1
ATOM 2111 C CA . CYS A 1 272 ? -5.688 -2.383 -2.189 1 98.44 272 CYS A CA 1
ATOM 2112 C C . CYS A 1 272 ? -5.73 -0.867 -2.033 1 98.44 272 CYS A C 1
ATOM 2114 O O . CYS A 1 272 ? -6.305 -0.354 -1.071 1 98.44 272 CYS A O 1
ATOM 2116 N N . LEU A 1 273 ? -5.18 -0.227 -3.031 1 98.25 273 LEU A N 1
ATOM 2117 C CA . LEU A 1 273 ? -5.113 1.229 -2.973 1 98.25 273 LEU A CA 1
ATOM 2118 C C . LEU A 1 273 ? -6.504 1.842 -3.055 1 98.25 273 LEU A C 1
ATOM 2120 O O . LEU A 1 273 ? -6.793 2.832 -2.381 1 98.25 273 LEU A O 1
ATOM 2124 N N . CYS A 1 274 ? -7.406 1.197 -3.832 1 98 274 CYS A N 1
ATOM 2125 C CA . CYS A 1 274 ? -8.664 1.861 -4.152 1 98 274 CYS A CA 1
ATOM 2126 C C . CYS A 1 274 ? -9.852 1.011 -3.725 1 98 274 CYS A C 1
ATOM 2128 O O . CYS A 1 274 ? -9.727 -0.205 -3.568 1 98 274 CYS A O 1
ATOM 2130 N N . GLU A 1 275 ? -11.008 1.675 -3.49 1 97.12 275 GLU A N 1
ATOM 2131 C CA . GLU A 1 275 ? -12.367 1.16 -3.385 1 97.12 275 GLU A CA 1
ATOM 2132 C C . GLU A 1 275 ? -12.656 0.648 -1.978 1 97.12 275 GLU A C 1
ATOM 2134 O O . GLU A 1 275 ? -13.82 0.52 -1.585 1 97.12 275 GLU A O 1
ATOM 2139 N N . GLY A 1 276 ? -11.625 0.322 -1.196 1 95.5 276 GLY A N 1
ATOM 2140 C CA . GLY A 1 276 ? -11.844 0.042 0.214 1 95.5 276 GLY A CA 1
ATOM 2141 C C . GLY A 1 276 ? -12.469 -1.316 0.465 1 95.5 276 GLY A C 1
ATOM 2142 O O . GLY A 1 276 ? -12.391 -2.207 -0.383 1 95.5 276 GLY A O 1
ATOM 2143 N N . ILE A 1 277 ? -12.992 -1.526 1.677 1 92.62 277 ILE A N 1
ATOM 2144 C CA . ILE A 1 277 ? -13.492 -2.828 2.109 1 92.62 277 ILE A CA 1
ATOM 2145 C C . ILE A 1 277 ? -15.016 -2.789 2.229 1 92.62 277 ILE A C 1
ATOM 2147 O O . ILE A 1 277 ? -15.617 -1.712 2.213 1 92.62 277 ILE A O 1
ATOM 2151 N N . ASP A 1 278 ? -15.531 -3.996 2.217 1 84 278 ASP A N 1
ATOM 2152 C CA . ASP A 1 278 ? -16.938 -4.25 2.51 1 84 278 ASP A CA 1
ATOM 2153 C C . ASP A 1 278 ? -17.109 -5.574 3.252 1 84 278 ASP A C 1
ATOM 2155 O O . ASP A 1 278 ? -17.094 -6.645 2.639 1 84 278 ASP A O 1
ATOM 2159 N N . LEU A 1 279 ? -17.359 -5.52 4.48 1 68.38 279 LEU A N 1
ATOM 2160 C CA . LEU A 1 279 ? -17.359 -6.73 5.293 1 68.38 279 LEU A CA 1
ATOM 2161 C C . LEU A 1 279 ? -18.719 -7.402 5.289 1 68.38 279 LEU A C 1
ATOM 2163 O O . LEU A 1 279 ? -18.875 -8.5 5.824 1 68.38 279 LEU A O 1
ATOM 2167 N N . SER A 1 280 ? -19.625 -6.711 4.742 1 63.94 280 SER A N 1
ATOM 2168 C CA . SER A 1 280 ? -20.953 -7.316 4.707 1 63.94 280 SER A CA 1
ATOM 2169 C C . SER A 1 280 ? -20.969 -8.547 3.811 1 63.94 280 SER A C 1
ATOM 2171 O O . SER A 1 280 ? -21.875 -9.391 3.932 1 63.94 280 SER A O 1
ATOM 2173 N N . ILE A 1 281 ? -19.922 -8.719 3.088 1 54.94 281 ILE A N 1
ATOM 2174 C CA . ILE A 1 281 ? -19.938 -9.758 2.061 1 54.94 281 ILE A CA 1
ATOM 2175 C C . ILE A 1 281 ? -19.312 -11.039 2.605 1 54.94 281 ILE A C 1
ATOM 2177 O O . ILE A 1 281 ? -19.766 -12.141 2.279 1 54.94 281 ILE A O 1
ATOM 2181 N N . TYR A 1 282 ? -18.203 -10.828 3.307 1 54.81 282 TYR A N 1
ATOM 2182 C CA . TYR A 1 282 ? -17.484 -12.062 3.617 1 54.81 282 TYR A CA 1
ATOM 2183 C C . TYR A 1 282 ? -17.922 -12.625 4.961 1 54.81 282 TYR A C 1
ATOM 2185 O O . TYR A 1 282 ? -18.391 -11.875 5.832 1 54.81 282 TYR A O 1
ATOM 2193 N N . ALA A 1 283 ? -17.859 -13.93 4.969 1 51.5 283 ALA A N 1
ATOM 2194 C CA . ALA A 1 283 ? -18.125 -14.766 6.133 1 51.5 283 ALA A CA 1
ATOM 2195 C C . ALA A 1 283 ? -17.391 -14.242 7.363 1 51.5 283 ALA A C 1
ATOM 2197 O O . ALA A 1 283 ? -17.891 -14.344 8.484 1 51.5 283 ALA A O 1
ATOM 2198 N N . VAL A 1 284 ? -16.266 -13.609 7.039 1 51.09 284 VAL A N 1
ATOM 2199 C CA . VAL A 1 284 ? -15.445 -13.109 8.133 1 51.09 284 VAL A CA 1
ATOM 2200 C C . VAL A 1 284 ? -16.219 -12.047 8.922 1 51.09 284 VAL A C 1
ATOM 2202 O O . VAL A 1 284 ? -16.125 -11.984 10.148 1 51.09 284 VAL A O 1
ATOM 2205 N N . GLY A 1 285 ? -16.906 -11.242 8.125 1 51.84 285 GLY A N 1
ATOM 2206 C CA . GLY A 1 285 ? -17.75 -10.258 8.805 1 51.84 285 GLY A CA 1
ATOM 2207 C C . GLY A 1 285 ? -18.781 -10.891 9.711 1 51.84 285 GLY A C 1
ATOM 2208 O O . GLY A 1 285 ? -19.141 -10.32 10.742 1 51.84 285 GLY A O 1
ATOM 2209 N N . LYS A 1 286 ? -19.188 -12.055 9.25 1 55.16 286 LYS A N 1
ATOM 2210 C CA . LYS A 1 286 ? -20.156 -12.773 10.055 1 55.16 286 LYS A CA 1
ATOM 2211 C C . LYS A 1 286 ? -19.5 -13.414 11.273 1 55.16 286 LYS A C 1
ATOM 2213 O O . LYS A 1 286 ? -20.141 -13.602 12.312 1 55.16 286 LYS A O 1
ATOM 2218 N N . ILE A 1 287 ? -18.219 -13.75 10.953 1 57.38 287 ILE A N 1
ATOM 2219 C CA . ILE A 1 287 ? -17.516 -14.422 12.031 1 57.38 287 ILE A CA 1
ATOM 2220 C C . ILE A 1 287 ? -17.078 -13.398 13.078 1 57.38 287 ILE A C 1
ATOM 2222 O O . ILE A 1 287 ? -17.203 -13.641 14.281 1 57.38 287 ILE A O 1
ATOM 2226 N N . LEU A 1 288 ? -16.5 -12.281 12.453 1 60.19 288 LEU A N 1
ATOM 2227 C CA . LEU A 1 288 ? -16.078 -11.258 13.398 1 60.19 288 LEU A CA 1
ATOM 2228 C C . LEU A 1 288 ? -17.266 -10.398 13.844 1 60.19 288 LEU A C 1
ATOM 2230 O O . LEU A 1 288 ? -18.094 -10.008 13.023 1 60.19 288 LEU A O 1
ATOM 2234 N N . THR A 1 289 ? -17.547 -10.516 14.977 1 60.28 289 THR A N 1
ATOM 2235 C CA . THR A 1 289 ? -18.656 -9.703 15.438 1 60.28 289 THR A CA 1
ATOM 2236 C C . THR A 1 289 ? -18.562 -8.281 14.891 1 60.28 289 THR A C 1
ATOM 2238 O O . THR A 1 289 ? -17.688 -7.516 15.297 1 60.28 289 THR A O 1
ATOM 2241 N N . LYS A 1 290 ? -19.359 -8.039 14.016 1 62.88 290 LYS A N 1
ATOM 2242 C CA . LYS A 1 290 ? -19.406 -6.742 13.352 1 62.88 290 LYS A CA 1
ATOM 2243 C C . LYS A 1 290 ? -19.375 -5.602 14.359 1 62.88 290 LYS A C 1
ATOM 2245 O O . LYS A 1 290 ? -18.797 -4.543 14.094 1 62.88 290 LYS A O 1
ATOM 2250 N N . TYR A 1 291 ? -19.703 -5.957 15.477 1 66.62 291 TYR A N 1
ATOM 2251 C CA . TYR A 1 291 ? -19.891 -4.867 16.438 1 66.62 291 TYR A CA 1
ATOM 2252 C C . TYR A 1 291 ? -18.594 -4.574 17.172 1 66.62 291 TYR A C 1
ATOM 2254 O O . TYR A 1 291 ? -18.453 -3.521 17.797 1 66.62 291 TYR A O 1
ATOM 2262 N N . LYS A 1 292 ? -17.609 -5.398 17.031 1 85.5 292 LYS A N 1
ATOM 2263 C CA . LYS A 1 292 ? -16.422 -5.141 17.844 1 85.5 292 LYS A CA 1
ATOM 2264 C C . LYS A 1 292 ? -15.211 -4.871 16.953 1 85.5 292 LYS A C 1
ATOM 2266 O O . LYS A 1 292 ? -14.094 -4.719 17.453 1 85.5 292 LYS A O 1
ATOM 2271 N N . ILE A 1 293 ? -15.461 -4.812 15.727 1 90.5 293 ILE A N 1
ATOM 2272 C CA . ILE A 1 293 ? -14.398 -4.484 14.781 1 90.5 293 ILE A CA 1
ATOM 2273 C C . ILE A 1 293 ? -14.672 -3.121 14.148 1 90.5 293 ILE A C 1
ATOM 2275 O O . ILE A 1 293 ? -15.828 -2.723 13.992 1 90.5 293 ILE A O 1
ATOM 2279 N N . ILE A 1 294 ? -13.656 -2.395 13.891 1 94.56 294 ILE A N 1
ATOM 2280 C CA . ILE A 1 294 ? -13.773 -1.091 13.25 1 94.56 294 ILE A CA 1
ATOM 2281 C C . ILE A 1 294 ? -13.531 -1.231 11.75 1 94.56 294 ILE A C 1
ATOM 2283 O O . ILE A 1 294 ? -12.492 -1.733 11.328 1 94.56 294 ILE A O 1
ATOM 2287 N N . TYR A 1 295 ? -14.445 -0.772 10.953 1 92.25 295 TYR A N 1
ATOM 2288 C CA . TYR A 1 295 ? -14.367 -0.808 9.492 1 92.25 295 TYR A CA 1
ATOM 2289 C C . TYR A 1 295 ? -13.789 0.493 8.945 1 92.25 295 TYR A C 1
ATOM 2291 O O . TYR A 1 295 ? -14.375 1.564 9.141 1 92.25 295 TYR A O 1
ATOM 2299 N N . ALA A 1 296 ? -12.719 0.388 8.242 1 95 296 ALA A N 1
ATOM 2300 C CA . ALA A 1 296 ? -12.07 1.584 7.715 1 95 296 ALA A CA 1
ATOM 2301 C C . ALA A 1 296 ? -12.805 2.105 6.48 1 95 296 ALA A C 1
ATOM 2303 O O . ALA A 1 296 ? -12.594 3.248 6.062 1 95 296 ALA A O 1
ATOM 2304 N N . GLY A 1 297 ? -13.703 1.227 5.895 1 93.62 297 GLY A N 1
ATOM 2305 C CA . GLY A 1 297 ? -14.336 1.644 4.652 1 93.62 297 GLY A CA 1
ATOM 2306 C C . GLY A 1 297 ? -13.344 1.886 3.531 1 93.62 297 GLY A C 1
ATOM 2307 O O . GLY A 1 297 ? -12.555 1.004 3.193 1 93.62 297 GLY A O 1
ATOM 2308 N N . ASP A 1 298 ? -13.383 3.076 2.99 1 95.19 298 ASP A N 1
ATOM 2309 C CA . ASP A 1 298 ? -12.477 3.381 1.887 1 95.19 298 ASP A CA 1
ATOM 2310 C C . ASP A 1 298 ? -11.422 4.398 2.311 1 95.19 298 ASP A C 1
ATOM 2312 O O . ASP A 1 298 ? -10.805 5.051 1.464 1 95.19 298 ASP A O 1
ATOM 2316 N N . MET A 1 299 ? -11.18 4.547 3.613 1 97 299 MET A N 1
ATOM 2317 C CA . MET A 1 299 ? -10.141 5.445 4.113 1 97 299 MET A CA 1
ATOM 2318 C C . MET A 1 299 ? -8.766 5.016 3.617 1 97 299 MET A C 1
ATOM 2320 O O . MET A 1 299 ? -8.484 3.82 3.5 1 97 299 MET A O 1
ATOM 2324 N N . THR A 1 300 ? -7.965 6.02 3.33 1 97.62 300 THR A N 1
ATOM 2325 C CA . THR A 1 300 ? -6.562 5.695 3.09 1 97.62 300 THR A CA 1
ATOM 2326 C C . THR A 1 300 ? -5.895 5.207 4.371 1 97.62 300 THR A C 1
ATOM 2328 O O . THR A 1 300 ? -6.363 5.492 5.473 1 97.62 300 THR A O 1
ATOM 2331 N N . THR A 1 301 ? -4.848 4.445 4.266 1 98.38 301 THR A N 1
ATOM 2332 C CA . THR A 1 301 ? -4.121 3.986 5.441 1 98.38 301 THR A CA 1
ATOM 2333 C C . THR A 1 301 ? -3.57 5.168 6.23 1 98.38 301 THR A C 1
ATOM 2335 O O . THR A 1 301 ? -3.537 5.137 7.465 1 98.38 301 THR A O 1
ATOM 2338 N N . GLU A 1 302 ? -3.123 6.238 5.527 1 98.5 302 GLU A N 1
ATOM 2339 C CA . GLU A 1 302 ? -2.648 7.449 6.191 1 98.5 302 GLU A CA 1
ATOM 2340 C C . GLU A 1 302 ? -3.734 8.055 7.078 1 98.5 302 GLU A C 1
ATOM 2342 O O . GLU A 1 302 ? -3.492 8.344 8.25 1 98.5 302 GLU A O 1
ATOM 2347 N N . ALA A 1 303 ? -4.918 8.172 6.508 1 98.5 303 ALA A N 1
ATOM 2348 C CA . ALA A 1 303 ? -6.035 8.75 7.25 1 98.5 303 ALA A CA 1
ATOM 2349 C C . ALA A 1 303 ? -6.461 7.84 8.398 1 98.5 303 ALA A C 1
ATOM 2351 O O . ALA A 1 303 ? -6.699 8.305 9.516 1 98.5 303 ALA A O 1
ATOM 2352 N N . ALA A 1 304 ? -6.547 6.527 8.148 1 98.56 304 ALA A N 1
ATOM 2353 C CA . ALA A 1 304 ? -6.949 5.574 9.18 1 98.56 304 ALA A CA 1
ATOM 2354 C C . ALA A 1 304 ? -5.977 5.59 10.352 1 98.56 304 ALA A C 1
ATOM 2356 O O . ALA A 1 304 ? -6.391 5.508 11.516 1 98.56 304 ALA A O 1
ATOM 2357 N N . THR A 1 305 ? -4.707 5.707 10.055 1 98.88 305 THR A N 1
ATOM 2358 C CA . THR A 1 305 ? -3.668 5.719 11.078 1 98.88 305 THR A CA 1
ATOM 2359 C C . THR A 1 305 ? -3.82 6.934 11.992 1 98.88 305 THR A C 1
ATOM 2361 O O . THR A 1 305 ? -3.912 6.797 13.211 1 98.88 305 THR A O 1
ATOM 2364 N N . MET A 1 306 ? -3.896 8.094 11.359 1 98.88 306 MET A N 1
ATOM 2365 C CA . MET A 1 306 ? -3.99 9.328 12.141 1 98.88 306 MET A CA 1
ATOM 2366 C C . MET A 1 306 ? -5.332 9.406 12.867 1 98.88 306 MET A C 1
ATOM 2368 O O . MET A 1 306 ? -5.402 9.898 13.992 1 98.88 306 MET A O 1
ATOM 2372 N N . LYS A 1 307 ? -6.375 8.93 12.227 1 98.75 307 LYS A N 1
ATOM 2373 C CA . LYS A 1 307 ? -7.703 8.922 12.836 1 98.75 307 LYS A CA 1
ATOM 2374 C C . LYS A 1 307 ? -7.742 8.023 14.07 1 98.75 307 LYS A C 1
ATOM 2376 O O . LYS A 1 307 ? -8.297 8.398 15.102 1 98.75 307 LYS A O 1
ATOM 2381 N N . LEU A 1 308 ? -7.16 6.867 13.953 1 98.81 308 LEU A N 1
ATOM 2382 C CA . LEU A 1 308 ? -7.117 5.945 15.086 1 98.81 308 LEU A CA 1
ATOM 2383 C C . LEU A 1 308 ? -6.305 6.535 16.234 1 98.81 308 LEU A C 1
ATOM 2385 O O . LEU A 1 308 ? -6.723 6.473 17.391 1 98.81 308 LEU A O 1
ATOM 2389 N N . MET A 1 309 ? -5.125 7.098 15.93 1 98.88 309 MET A N 1
ATOM 2390 C CA . MET A 1 309 ? -4.316 7.73 16.969 1 98.88 309 MET A CA 1
ATOM 2391 C C . MET A 1 309 ? -5.098 8.836 17.672 1 98.88 309 MET A C 1
ATOM 2393 O O . MET A 1 309 ? -5.055 8.945 18.891 1 98.88 309 MET A O 1
ATOM 2397 N N . TRP A 1 310 ? -5.809 9.602 16.891 1 98.75 310 TRP A N 1
ATOM 2398 C CA . TRP A 1 310 ? -6.59 10.688 17.469 1 98.75 310 TRP A CA 1
ATOM 2399 C C . TRP A 1 310 ? -7.719 10.156 18.344 1 98.75 310 TRP A C 1
ATOM 2401 O O . TRP A 1 310 ? -7.922 10.625 19.453 1 98.75 310 TRP A O 1
ATOM 2411 N N . ALA A 1 311 ? -8.461 9.172 17.812 1 98.62 311 ALA A N 1
ATOM 2412 C CA . ALA A 1 311 ? -9.578 8.602 18.547 1 98.62 311 ALA A CA 1
ATOM 2413 C C . ALA A 1 311 ? -9.117 8.023 19.875 1 98.62 311 ALA A C 1
ATOM 2415 O O . ALA A 1 311 ? -9.703 8.312 20.922 1 98.62 311 ALA A O 1
ATOM 2416 N N . LEU A 1 312 ? -8.047 7.277 19.844 1 98.69 312 LEU A N 1
ATOM 2417 C CA . LEU A 1 312 ? -7.527 6.637 21.047 1 98.69 312 LEU A CA 1
ATOM 2418 C C . LEU A 1 312 ? -6.969 7.676 22.016 1 98.69 312 LEU A C 1
ATOM 2420 O O . LEU A 1 312 ? -6.922 7.441 23.234 1 98.69 312 LEU A O 1
ATOM 2424 N N . GLY A 1 313 ? -6.512 8.781 21.484 1 98.5 313 GLY A N 1
ATOM 2425 C CA . GLY A 1 313 ? -5.953 9.836 22.312 1 98.5 313 GLY A CA 1
ATOM 2426 C C . GLY A 1 313 ? -7.008 10.719 22.953 1 98.5 313 GLY A C 1
ATOM 2427 O O . GLY A 1 313 ? -6.738 11.406 23.938 1 98.5 313 GLY A O 1
ATOM 2428 N N . ASN A 1 314 ? -8.258 10.703 22.438 1 97.81 314 ASN A N 1
ATOM 2429 C CA . ASN A 1 314 ? -9.219 11.719 22.859 1 97.81 314 ASN A CA 1
ATOM 2430 C C . ASN A 1 314 ? -10.531 11.094 23.312 1 97.81 314 ASN A C 1
ATOM 2432 O O . ASN A 1 314 ? -11.359 11.766 23.938 1 97.81 314 ASN A O 1
ATOM 2436 N N . LEU A 1 315 ? -10.719 9.797 22.969 1 97.25 315 LEU A N 1
ATOM 2437 C CA . LEU A 1 315 ? -11.961 9.117 23.312 1 97.25 315 LEU A CA 1
ATOM 2438 C C . LEU A 1 315 ? -11.711 7.969 24.281 1 97.25 315 LEU A C 1
ATOM 2440 O O . LEU A 1 315 ? -10.641 7.352 24.25 1 97.25 315 LEU A O 1
ATOM 2444 N N . LYS A 1 316 ? -12.688 7.594 25.141 1 92.88 316 LYS A N 1
ATOM 2445 C CA . LYS A 1 316 ? -12.445 6.664 26.25 1 92.88 316 LYS A CA 1
ATOM 2446 C C . LYS A 1 316 ? -13.094 5.309 25.984 1 92.88 316 LYS A C 1
ATOM 2448 O O . LYS A 1 316 ? -12.539 4.27 26.344 1 92.88 316 LYS A O 1
ATOM 2453 N N . ASP A 1 317 ? -14.25 5.289 25.359 1 94.5 317 ASP A N 1
ATOM 2454 C CA . ASP A 1 317 ? -14.953 4.023 25.188 1 94.5 317 ASP A CA 1
ATOM 2455 C C . ASP A 1 317 ? -14.914 3.568 23.734 1 94.5 317 ASP A C 1
ATOM 2457 O O . ASP A 1 317 ? -14.875 4.398 22.812 1 94.5 317 ASP A O 1
ATOM 2461 N N . PHE A 1 318 ? -15.031 2.295 23.641 1 94.44 318 PHE A N 1
ATOM 2462 C CA . PHE A 1 318 ? -14.906 1.676 22.328 1 94.44 318 PHE A CA 1
ATOM 2463 C C . PHE A 1 318 ? -16 2.17 21.391 1 94.44 318 PHE A C 1
ATOM 2465 O O . PHE A 1 318 ? -15.758 2.41 20.219 1 94.44 318 PHE A O 1
ATOM 2472 N N . SER A 1 319 ? -17.141 2.299 21.875 1 94.12 319 SER A N 1
ATOM 2473 C CA . SER A 1 319 ? -18.266 2.711 21.047 1 94.12 319 SER A CA 1
ATOM 2474 C C . SER A 1 319 ? -18 4.074 20.406 1 94.12 319 SER A C 1
ATOM 2476 O O . SER A 1 319 ? -18.281 4.27 19.219 1 94.12 319 SER A O 1
ATOM 2478 N N . SER A 1 320 ? -17.5 4.98 21.203 1 96.19 320 SER A N 1
ATOM 2479 C CA . SER A 1 320 ? -17.188 6.312 20.688 1 96.19 320 SER A CA 1
ATOM 2480 C C . SER A 1 320 ? -16.047 6.258 19.672 1 96.19 320 SER A C 1
ATOM 2482 O O . SER A 1 320 ? -16.062 6.969 18.672 1 96.19 320 SER A O 1
ATOM 2484 N N . ILE A 1 321 ? -15.086 5.406 19.984 1 97.31 321 ILE A N 1
ATOM 2485 C CA . ILE A 1 321 ? -13.945 5.234 19.078 1 97.31 321 ILE A CA 1
ATOM 2486 C C . ILE A 1 321 ? -14.43 4.676 17.75 1 97.31 321 ILE A C 1
ATOM 2488 O O . ILE A 1 321 ? -14.094 5.211 16.688 1 97.31 321 ILE A O 1
ATOM 2492 N N . LYS A 1 322 ? -15.258 3.652 17.797 1 95.38 322 LYS A N 1
ATOM 2493 C CA . LYS A 1 322 ? -15.781 3.021 16.578 1 95.38 322 LYS A CA 1
ATOM 2494 C C . LYS A 1 322 ? -16.625 4 15.773 1 95.38 322 LYS A C 1
ATOM 2496 O O . LYS A 1 322 ? -16.469 4.102 14.555 1 95.38 322 LYS A O 1
ATOM 2501 N N . ASP A 1 323 ? -17.438 4.773 16.453 1 94.81 323 ASP A N 1
ATOM 2502 C CA . ASP A 1 323 ? -18.297 5.742 15.781 1 94.81 323 ASP A CA 1
ATOM 2503 C C . ASP A 1 323 ? -17.469 6.824 15.086 1 94.81 323 ASP A C 1
ATOM 2505 O O . ASP A 1 323 ? -17.781 7.207 13.953 1 94.81 323 ASP A O 1
ATOM 2509 N N . PHE A 1 324 ? -16.547 7.258 15.789 1 96.56 324 PHE A N 1
ATOM 2510 C CA . PHE A 1 324 ? -15.688 8.281 15.211 1 96.56 324 PHE A CA 1
ATOM 2511 C C . PHE A 1 324 ? -14.945 7.746 13.992 1 96.56 324 PHE A C 1
ATOM 2513 O O . PHE A 1 324 ? -14.914 8.398 12.945 1 96.56 324 PHE A O 1
ATOM 2520 N N . MET A 1 325 ? -14.391 6.516 14.078 1 96.81 325 MET A N 1
ATOM 2521 C CA . MET A 1 325 ? -13.594 5.906 13.016 1 96.81 325 MET A CA 1
ATOM 2522 C C . MET A 1 325 ? -14.445 5.641 11.781 1 96.81 325 MET A C 1
ATOM 2524 O O . MET A 1 325 ? -14.008 5.871 10.648 1 96.81 325 MET A O 1
ATOM 2528 N N . GLU A 1 326 ? -15.609 5.219 11.969 1 93.56 326 GLU A N 1
ATOM 2529 C CA . GLU A 1 326 ? -16.438 4.789 10.844 1 93.56 326 GLU A CA 1
ATOM 2530 C C . GLU A 1 326 ? -17.219 5.961 10.25 1 93.56 326 GLU A C 1
ATOM 2532 O O . GLU A 1 326 ? -17.781 5.848 9.156 1 93.56 326 GLU A O 1
ATOM 2537 N N . GLY A 1 327 ? -17.141 7.074 10.914 1 89.94 327 GLY A N 1
ATOM 2538 C CA . GLY A 1 327 ? -17.781 8.273 10.391 1 89.94 327 GLY A CA 1
ATOM 2539 C C . GLY A 1 327 ? -16.906 9.023 9.398 1 89.94 327 GLY A C 1
ATOM 2540 O O . GLY A 1 327 ? -15.688 9.078 9.555 1 89.94 327 GLY A O 1
ATOM 2541 N N . ARG A 1 328 ? -17.625 9.531 8.391 1 76.31 328 ARG A N 1
ATOM 2542 C CA . ARG A 1 328 ? -16.875 10.328 7.434 1 76.31 328 ARG A CA 1
ATOM 2543 C C . ARG A 1 328 ? -16.422 11.648 8.055 1 76.31 328 ARG A C 1
ATOM 2545 O O . ARG A 1 328 ? -17.172 12.281 8.797 1 76.31 328 ARG A O 1
ATOM 2552 N N . PHE A 1 329 ? -15.203 11.867 7.945 1 70.5 329 PHE A N 1
ATOM 2553 C CA . PHE A 1 329 ? -14.633 13.094 8.484 1 70.5 329 PHE A CA 1
ATOM 2554 C C . PHE A 1 329 ? -13.812 13.828 7.43 1 70.5 329 PHE A C 1
ATOM 2556 O O . PHE A 1 329 ? -12.828 13.289 6.918 1 70.5 329 PHE A O 1
ATOM 2563 N N . LEU A 1 330 ? -14.438 14.867 6.914 1 67.62 330 LEU A N 1
ATOM 2564 C CA . LEU A 1 330 ? -13.742 15.695 5.93 1 67.62 330 LEU A CA 1
ATOM 2565 C C . LEU A 1 330 ? -13.234 16.984 6.562 1 67.62 330 LEU A C 1
ATOM 2567 O O . LEU A 1 330 ? -13.828 17.484 7.523 1 67.62 330 LEU A O 1
ATOM 2571 N N . MET B 1 1 ? -2.377 -28.156 -32.969 1 87.5 1 MET B N 1
ATOM 2572 C CA . MET B 1 1 ? -2.916 -27.359 -31.891 1 87.5 1 MET B CA 1
ATOM 2573 C C . MET B 1 1 ? -2.168 -27.656 -30.578 1 87.5 1 MET B C 1
ATOM 2575 O O . MET B 1 1 ? -1.793 -28.797 -30.312 1 87.5 1 MET B O 1
ATOM 2579 N N . LYS B 1 2 ? -1.925 -26.719 -29.766 1 95.25 2 LYS B N 1
ATOM 2580 C CA . LYS B 1 2 ? -1.155 -26.859 -28.531 1 95.25 2 LYS B CA 1
ATOM 2581 C C . LYS B 1 2 ? -2.006 -27.469 -27.406 1 95.25 2 LYS B C 1
ATOM 2583 O O . LYS B 1 2 ? -3.234 -27.359 -27.438 1 95.25 2 LYS B O 1
ATOM 2588 N N . LYS B 1 3 ? -1.341 -28.125 -26.562 1 97.62 3 LYS B N 1
ATOM 2589 C CA . LYS B 1 3 ? -1.984 -28.688 -25.375 1 97.62 3 LYS B CA 1
ATOM 2590 C C . LYS B 1 3 ? -1.839 -27.75 -24.172 1 97.62 3 LYS B C 1
ATOM 2592 O O . LYS B 1 3 ? -0.724 -27.484 -23.719 1 97.62 3 LYS B O 1
ATOM 2597 N N . ILE B 1 4 ? -2.955 -27.312 -23.703 1 97.81 4 ILE B N 1
ATOM 2598 C CA . ILE B 1 4 ? -2.969 -26.406 -22.562 1 97.81 4 ILE B CA 1
ATOM 2599 C C . ILE B 1 4 ? -3.645 -27.078 -21.375 1 97.81 4 ILE B C 1
ATOM 2601 O O . ILE B 1 4 ? -4.688 -27.719 -21.531 1 97.81 4 ILE B O 1
ATOM 2605 N N . LEU B 1 5 ? -3.018 -27.016 -20.188 1 98 5 LEU B N 1
ATOM 2606 C CA . LEU B 1 5 ? -3.598 -27.562 -18.969 1 98 5 LEU B CA 1
ATOM 2607 C C . LEU B 1 5 ? -4.117 -26.453 -18.062 1 98 5 LEU B C 1
ATOM 2609 O O . LEU B 1 5 ? -3.377 -25.531 -17.734 1 98 5 LEU B O 1
ATOM 2613 N N . LEU B 1 6 ? -5.379 -26.547 -17.75 1 97.81 6 LEU B N 1
ATOM 2614 C CA . LEU B 1 6 ? -5.977 -25.672 -16.75 1 97.81 6 LEU B CA 1
ATOM 2615 C C . LEU B 1 6 ? -5.891 -26.297 -15.352 1 97.81 6 LEU B C 1
ATOM 2617 O O . LEU B 1 6 ? -6.332 -27.438 -15.156 1 97.81 6 LEU B O 1
ATOM 2621 N N . LEU B 1 7 ? -5.234 -25.625 -14.438 1 98.31 7 LEU B N 1
ATOM 2622 C CA . LEU B 1 7 ? -5.199 -26 -13.023 1 98.31 7 LEU B CA 1
ATOM 2623 C C . LEU B 1 7 ? -6.121 -25.094 -12.203 1 98.31 7 LEU B C 1
ATOM 2625 O O . LEU B 1 7 ? -5.859 -23.906 -12.07 1 98.31 7 LEU B O 1
ATOM 2629 N N . ALA B 1 8 ? -7.164 -25.656 -11.633 1 97.5 8 ALA B N 1
ATOM 2630 C CA . ALA B 1 8 ? -8.117 -24.891 -10.836 1 97.5 8 ALA B CA 1
ATOM 2631 C C . ALA B 1 8 ? -7.785 -24.984 -9.352 1 97.5 8 ALA B C 1
ATOM 2633 O O . ALA B 1 8 ? -7.531 -26.062 -8.828 1 97.5 8 ALA B O 1
ATOM 2634 N N . THR B 1 9 ? -7.809 -23.812 -8.68 1 97.31 9 THR B N 1
ATOM 2635 C CA . THR B 1 9 ? -7.434 -23.797 -7.273 1 97.31 9 THR B CA 1
ATOM 2636 C C . THR B 1 9 ? -8.57 -23.25 -6.418 1 97.31 9 THR B C 1
ATOM 2638 O O . THR B 1 9 ? -8.461 -23.188 -5.191 1 97.31 9 THR B O 1
ATOM 2641 N N . GLY B 1 10 ? -9.664 -22.844 -7.035 1 93.62 10 GLY B N 1
ATOM 2642 C CA . GLY B 1 10 ? -10.781 -22.188 -6.359 1 93.62 10 GLY B CA 1
ATOM 2643 C C . GLY B 1 10 ? -10.953 -20.734 -6.754 1 93.62 10 GLY B C 1
ATOM 2644 O O . GLY B 1 10 ? -10.93 -20.406 -7.941 1 93.62 10 GLY B O 1
ATOM 2645 N N . GLY B 1 11 ? -11.266 -19.953 -5.742 1 88.69 11 GLY B N 1
ATOM 2646 C CA . GLY B 1 11 ? -11.438 -18.531 -6 1 88.69 11 GLY B CA 1
ATOM 2647 C C . GLY B 1 11 ? -12.836 -18.172 -6.449 1 88.69 11 GLY B C 1
ATOM 2648 O O . GLY B 1 11 ? -13.641 -19.047 -6.754 1 88.69 11 GLY B O 1
ATOM 2649 N N . THR B 1 12 ? -13.023 -16.906 -6.566 1 84.38 12 THR B N 1
ATOM 2650 C CA . THR B 1 12 ? -14.328 -16.391 -6.949 1 84.38 12 THR B CA 1
ATOM 2651 C C . THR B 1 12 ? -14.742 -16.922 -8.32 1 84.38 12 THR B C 1
ATOM 2653 O O . THR B 1 12 ? -15.914 -17.234 -8.539 1 84.38 12 THR B O 1
ATOM 2656 N N . ILE B 1 13 ? -13.828 -17.078 -9.148 1 90.25 13 ILE B N 1
ATOM 2657 C CA . ILE B 1 13 ? -14.078 -17.531 -10.516 1 90.25 13 ILE B CA 1
ATOM 2658 C C . ILE B 1 13 ? -14.797 -18.875 -10.484 1 90.25 13 ILE B C 1
ATOM 2660 O O . ILE B 1 13 ? -15.625 -19.172 -11.352 1 90.25 13 ILE B O 1
ATOM 2664 N N . ALA B 1 14 ? -14.555 -19.625 -9.484 1 87.25 14 ALA B N 1
ATOM 2665 C CA . ALA B 1 14 ? -15.102 -20.984 -9.375 1 87.25 14 ALA B CA 1
ATOM 2666 C C . ALA B 1 14 ? -16.172 -21.047 -8.297 1 87.25 14 ALA B C 1
ATOM 2668 O O . ALA B 1 14 ? -16.516 -22.141 -7.812 1 87.25 14 ALA B O 1
ATOM 2669 N N . SER B 1 15 ? -16.641 -19.906 -7.883 1 86.81 15 SER B N 1
ATOM 2670 C CA . SER B 1 15 ? -17.469 -19.906 -6.688 1 86.81 15 SER B CA 1
ATOM 2671 C C . SER B 1 15 ? -18.953 -19.766 -7.047 1 86.81 15 SER B C 1
ATOM 2673 O O . SER B 1 15 ? -19.281 -19.359 -8.156 1 86.81 15 SER B O 1
ATOM 2675 N N . SER B 1 16 ? -19.766 -20.203 -6.137 1 81.38 16 SER B N 1
ATOM 2676 C CA . SER B 1 16 ? -21.203 -20 -6.148 1 81.38 16 SER B CA 1
ATOM 2677 C C . SER B 1 16 ? -21.672 -19.266 -4.887 1 81.38 16 SER B C 1
ATOM 2679 O O . SER B 1 16 ? -21.031 -19.375 -3.838 1 81.38 16 SER B O 1
ATOM 2681 N N . GLU B 1 17 ? -22.734 -18.578 -5.074 1 76 17 GLU B N 1
ATOM 2682 C CA . GLU B 1 17 ? -23.297 -17.859 -3.926 1 76 17 GLU B CA 1
ATOM 2683 C C . GLU B 1 17 ? -24 -18.812 -2.977 1 76 17 GLU B C 1
ATOM 2685 O O . GLU B 1 17 ? -24.766 -19.688 -3.414 1 76 17 GLU B O 1
ATOM 2690 N N . THR B 1 18 ? -23.641 -18.734 -1.704 1 73.62 18 THR B N 1
ATOM 2691 C CA . THR B 1 18 ? -24.328 -19.453 -0.644 1 73.62 18 THR B CA 1
ATOM 2692 C C . THR B 1 18 ? -24.719 -18.516 0.486 1 73.62 18 THR B C 1
ATOM 2694 O O . THR B 1 18 ? -24.453 -17.312 0.427 1 73.62 18 THR B O 1
ATOM 2697 N N . GLU B 1 19 ? -25.469 -19.031 1.496 1 67.69 19 GLU B N 1
ATOM 2698 C CA . GLU B 1 19 ? -25.844 -18.25 2.67 1 67.69 19 GLU B CA 1
ATOM 2699 C C . GLU B 1 19 ? -24.609 -17.766 3.42 1 67.69 19 GLU B C 1
ATOM 2701 O O . GLU B 1 19 ? -24.656 -16.719 4.09 1 67.69 19 GLU B O 1
ATOM 2706 N N . GLN B 1 20 ? -23.625 -18.484 3.213 1 64.25 20 GLN B N 1
ATOM 2707 C CA . GLN B 1 20 ? -22.391 -18.172 3.93 1 64.25 20 GLN B CA 1
ATOM 2708 C C . GLN B 1 20 ? -21.469 -17.297 3.084 1 64.25 20 GLN B C 1
ATOM 2710 O O . GLN B 1 20 ? -20.391 -16.922 3.525 1 64.25 20 GLN B O 1
ATOM 2715 N N . GLY B 1 21 ? -21.922 -16.984 1.979 1 68.44 21 GLY B N 1
ATOM 2716 C CA . GLY B 1 21 ? -21.094 -16.219 1.061 1 68.44 21 GLY B CA 1
ATOM 2717 C C . GLY B 1 21 ? -20.656 -17.016 -0.156 1 68.44 21 GLY B C 1
ATOM 2718 O O . GLY B 1 21 ? -21.281 -18.031 -0.497 1 68.44 21 GLY B O 1
ATOM 2719 N N . LEU B 1 22 ? -19.703 -16.516 -0.848 1 72.62 22 LEU B N 1
ATOM 2720 C CA . LEU B 1 22 ? -19.188 -17.203 -2.031 1 72.62 22 LEU B CA 1
ATOM 2721 C C . LEU B 1 22 ? -18.266 -18.359 -1.642 1 72.62 22 LEU B C 1
ATOM 2723 O O . LEU B 1 22 ? -17.312 -18.156 -0.876 1 72.62 22 LEU B O 1
ATOM 2727 N N . ILE B 1 23 ? -18.625 -19.562 -2.07 1 74.06 23 ILE B N 1
ATOM 2728 C CA . ILE B 1 23 ? -17.781 -20.734 -1.844 1 74.06 23 ILE B CA 1
ATOM 2729 C C . ILE B 1 23 ? -17.438 -21.375 -3.18 1 74.06 23 ILE B C 1
ATOM 2731 O O . ILE B 1 23 ? -18.281 -21.5 -4.062 1 74.06 23 ILE B O 1
ATOM 2735 N N . PRO B 1 24 ? -16.172 -21.781 -3.309 1 78.38 24 PRO B N 1
ATOM 2736 C CA . PRO B 1 24 ? -15.805 -22.453 -4.555 1 78.38 24 PRO B CA 1
ATOM 2737 C C . PRO B 1 24 ? -16.516 -23.797 -4.734 1 78.38 24 PRO B C 1
ATOM 2739 O O . PRO B 1 24 ? -16.453 -24.656 -3.854 1 78.38 24 PRO B O 1
ATOM 2742 N N . THR B 1 25 ? -17.25 -23.969 -5.926 1 80.31 25 THR B N 1
ATOM 2743 C CA . THR B 1 25 ? -18.047 -25.172 -6.129 1 80.31 25 THR B CA 1
ATOM 2744 C C . THR B 1 25 ? -17.859 -25.719 -7.543 1 80.31 25 THR B C 1
ATOM 2746 O O . THR B 1 25 ? -18.297 -26.828 -7.852 1 80.31 25 THR B O 1
ATOM 2749 N N . ILE B 1 26 ? -17.25 -24.969 -8.391 1 84.88 26 ILE B N 1
ATOM 2750 C CA . ILE B 1 26 ? -17.109 -25.328 -9.797 1 84.88 26 ILE B CA 1
ATOM 2751 C C . ILE B 1 26 ? -15.719 -25.906 -10.039 1 84.88 26 ILE B C 1
ATOM 2753 O O . ILE B 1 26 ? -14.711 -25.344 -9.602 1 84.88 26 ILE B O 1
ATOM 2757 N N . ASP B 1 27 ? -15.742 -27.016 -10.688 1 87.69 27 ASP B N 1
ATOM 2758 C CA . ASP B 1 27 ? -14.445 -27.625 -10.969 1 87.69 27 ASP B CA 1
ATOM 2759 C C . ASP B 1 27 ? -13.906 -27.172 -12.32 1 87.69 27 ASP B C 1
ATOM 2761 O O . ASP B 1 27 ? -14.547 -26.391 -13.016 1 87.69 27 ASP B O 1
ATOM 2765 N N . ALA B 1 28 ? -12.75 -27.672 -12.641 1 91.81 28 ALA B N 1
ATOM 2766 C CA . ALA B 1 28 ? -12.039 -27.219 -13.836 1 91.81 28 ALA B CA 1
ATOM 2767 C C . ALA B 1 28 ? -12.836 -27.547 -15.102 1 91.81 28 ALA B C 1
ATOM 2769 O O . ALA B 1 28 ? -12.961 -26.703 -15.992 1 91.81 28 ALA B O 1
ATOM 2770 N N . GLN B 1 29 ? -13.391 -28.719 -15.203 1 89.44 29 GLN B N 1
ATOM 2771 C CA . GLN B 1 29 ? -14.125 -29.141 -16.391 1 89.44 29 GLN B CA 1
ATOM 2772 C C . GLN B 1 29 ? -15.375 -28.297 -16.594 1 89.44 29 GLN B C 1
ATOM 2774 O O . GLN B 1 29 ? -15.672 -27.875 -17.719 1 89.44 29 GLN B O 1
ATOM 2779 N N . GLN B 1 30 ? -16.047 -28.078 -15.5 1 90.5 30 GLN B N 1
ATOM 2780 C CA . GLN B 1 30 ? -17.234 -27.234 -15.57 1 90.5 30 GLN B CA 1
ATOM 2781 C C . GLN B 1 30 ? -16.875 -25.812 -15.984 1 90.5 30 GLN B C 1
ATOM 2783 O O . GLN B 1 30 ? -17.594 -25.188 -16.75 1 90.5 30 GLN B O 1
ATOM 2788 N N . MET B 1 31 ? -15.836 -25.266 -15.438 1 91.56 31 MET B N 1
ATOM 2789 C CA . MET B 1 31 ? -15.391 -23.922 -15.797 1 91.56 31 MET B CA 1
ATOM 2790 C C . MET B 1 31 ? -15.18 -23.797 -17.297 1 91.56 31 MET B C 1
ATOM 2792 O O . MET B 1 31 ? -15.57 -22.797 -17.906 1 91.56 31 MET B O 1
ATOM 2796 N N . LEU B 1 32 ? -14.656 -24.844 -17.922 1 91.81 32 LEU B N 1
ATOM 2797 C CA . LEU B 1 32 ? -14.352 -24.828 -19.344 1 91.81 32 LEU B CA 1
ATOM 2798 C C . LEU B 1 32 ? -15.625 -24.891 -20.172 1 91.81 32 LEU B C 1
ATOM 2800 O O . LEU B 1 32 ? -15.648 -24.422 -21.312 1 91.81 32 LEU B O 1
ATOM 2804 N N . SER B 1 33 ? -16.672 -25.406 -19.609 1 92 33 SER B N 1
ATOM 2805 C CA . SER B 1 33 ? -17.938 -25.5 -20.328 1 92 33 SER B CA 1
ATOM 2806 C C . SER B 1 33 ? -18.562 -24.125 -20.547 1 92 33 SER B C 1
ATOM 2808 O O . SER B 1 33 ? -19.453 -23.969 -21.375 1 92 33 SER B O 1
ATOM 2810 N N . TYR B 1 34 ? -18.062 -23.156 -19.828 1 92.12 34 TYR B N 1
ATOM 2811 C CA . TYR B 1 34 ? -18.594 -21.812 -19.969 1 92.12 34 TYR B CA 1
ATOM 2812 C C . TYR B 1 34 ? -17.922 -21.062 -21.109 1 92.12 34 TYR B C 1
ATOM 2814 O O . TYR B 1 34 ? -18.359 -19.984 -21.5 1 92.12 34 TYR B O 1
ATOM 2822 N N . ILE B 1 35 ? -16.875 -21.594 -21.594 1 92.81 35 ILE B N 1
ATOM 2823 C CA . ILE B 1 35 ? -16.172 -20.969 -22.703 1 92.81 35 ILE B CA 1
ATOM 2824 C C . ILE B 1 35 ? -15.945 -22 -23.812 1 92.81 35 ILE B C 1
ATOM 2826 O O . ILE B 1 35 ? -14.805 -22.266 -24.188 1 92.81 35 ILE B O 1
ATOM 2830 N N . PRO B 1 36 ? -16.859 -22.484 -24.484 1 90.06 36 PRO B N 1
ATOM 2831 C CA . PRO B 1 36 ? -16.734 -23.547 -25.469 1 90.06 36 PRO B CA 1
ATOM 2832 C C . PRO B 1 36 ? -15.938 -23.125 -26.703 1 90.06 36 PRO B C 1
ATOM 2834 O O . PRO B 1 36 ? -15.305 -23.969 -27.359 1 90.06 36 PRO B O 1
ATOM 2837 N N . GLU B 1 37 ? -15.93 -21.875 -27.016 1 88.19 37 GLU B N 1
ATOM 2838 C CA . GLU B 1 37 ? -15.258 -21.375 -28.219 1 88.19 37 GLU B CA 1
ATOM 2839 C C . GLU B 1 37 ? -13.75 -21.594 -28.141 1 88.19 37 GLU B C 1
ATOM 2841 O O . GLU B 1 37 ? -13.062 -21.578 -29.156 1 88.19 37 GLU B O 1
ATOM 2846 N N . ILE B 1 38 ? -13.305 -21.859 -26.953 1 86.44 38 ILE B N 1
ATOM 2847 C CA . ILE B 1 38 ? -11.859 -21.938 -26.75 1 86.44 38 ILE B CA 1
ATOM 2848 C C . ILE B 1 38 ? -11.336 -23.25 -27.328 1 86.44 38 ILE B C 1
ATOM 2850 O O . ILE B 1 38 ? -10.141 -23.375 -27.609 1 86.44 38 ILE B O 1
ATOM 2854 N N . GLU B 1 39 ? -12.141 -24.203 -27.562 1 84.81 39 GLU B N 1
ATOM 2855 C CA . GLU B 1 39 ? -11.766 -25.5 -28.125 1 84.81 39 GLU B CA 1
ATOM 2856 C C . GLU B 1 39 ? -11.281 -25.344 -29.562 1 84.81 39 GLU B C 1
ATOM 2858 O O . GLU B 1 39 ? -10.625 -26.25 -30.094 1 84.81 39 GLU B O 1
ATOM 2863 N N . GLU B 1 40 ? -11.562 -24.25 -30.094 1 88.31 40 GLU B N 1
ATOM 2864 C CA . GLU B 1 40 ? -11.141 -24 -31.469 1 88.31 40 GLU B CA 1
ATOM 2865 C C . GLU B 1 40 ? -9.68 -23.562 -31.531 1 88.31 40 GLU B C 1
ATOM 2867 O O . GLU B 1 40 ? -9.047 -23.625 -32.594 1 88.31 40 GLU B O 1
ATOM 2872 N N . ILE B 1 41 ? -9.156 -23.266 -30.422 1 88.06 41 ILE B N 1
ATOM 2873 C CA . ILE B 1 41 ? -7.852 -22.625 -30.484 1 88.06 41 ILE B CA 1
ATOM 2874 C C . ILE B 1 41 ? -6.789 -23.562 -29.906 1 88.06 41 ILE B C 1
ATOM 2876 O O . ILE B 1 41 ? -5.613 -23.469 -30.266 1 88.06 41 ILE B O 1
ATOM 2880 N N . CYS B 1 42 ? -7.199 -24.453 -29.031 1 91.94 42 CYS B N 1
ATOM 2881 C CA . CYS B 1 42 ? -6.223 -25.359 -28.422 1 91.94 42 CYS B CA 1
ATOM 2882 C C . CYS B 1 42 ? -6.898 -26.594 -27.859 1 91.94 42 CYS B C 1
ATOM 2884 O O . CYS B 1 42 ? -8.133 -26.688 -27.828 1 91.94 42 CYS B O 1
ATOM 2886 N N . TYR B 1 43 ? -6.066 -27.656 -27.562 1 94 43 TYR B N 1
ATOM 2887 C CA . TYR B 1 43 ? -6.523 -28.797 -26.766 1 94 43 TYR B CA 1
ATOM 2888 C C . TYR B 1 43 ? -6.469 -28.469 -25.266 1 94 43 TYR B C 1
ATOM 2890 O O . TYR B 1 43 ? -5.391 -28.234 -24.719 1 94 43 TYR B O 1
ATOM 2898 N N . LEU B 1 44 ? -7.602 -28.484 -24.734 1 94.44 44 LEU B N 1
ATOM 2899 C CA . LEU B 1 44 ? -7.68 -28.031 -23.344 1 94.44 44 LEU B CA 1
ATOM 2900 C C . LEU B 1 44 ? -8.008 -29.203 -22.422 1 94.44 44 LEU B C 1
ATOM 2902 O O . LEU B 1 44 ? -8.867 -30.031 -22.734 1 94.44 44 LEU B O 1
ATOM 2906 N N . SER B 1 45 ? -7.273 -29.359 -21.391 1 94.31 45 SER B N 1
ATOM 2907 C CA . SER B 1 45 ? -7.562 -30.234 -20.25 1 94.31 45 SER B CA 1
ATOM 2908 C C . SER B 1 45 ? -7.621 -29.453 -18.953 1 94.31 45 SER B C 1
ATOM 2910 O O . SER B 1 45 ? -7.031 -28.375 -18.844 1 94.31 45 SER B O 1
ATOM 2912 N N . GLY B 1 46 ? -8.414 -29.953 -18.031 1 94.88 46 GLY B N 1
ATOM 2913 C CA . GLY B 1 46 ? -8.531 -29.281 -16.75 1 94.88 46 GLY B CA 1
ATOM 2914 C C . GLY B 1 46 ? -8.477 -30.219 -15.562 1 94.88 46 GLY B C 1
ATOM 2915 O O . GLY B 1 46 ? -9.016 -31.328 -15.617 1 94.88 46 GLY B O 1
ATOM 2916 N N . ILE B 1 47 ? -7.746 -29.859 -14.539 1 95.94 47 ILE B N 1
ATOM 2917 C CA . ILE B 1 47 ? -7.727 -30.594 -13.281 1 95.94 47 ILE B CA 1
ATOM 2918 C C . ILE B 1 47 ? -7.906 -29.625 -12.117 1 95.94 47 ILE B C 1
ATOM 2920 O O . ILE B 1 47 ? -7.355 -28.516 -12.125 1 95.94 47 ILE B O 1
ATOM 2924 N N . SER B 1 48 ? -8.711 -30 -11.156 1 96.06 48 SER B N 1
ATOM 2925 C CA . SER B 1 48 ? -8.82 -29.266 -9.898 1 96.06 48 SER B CA 1
ATOM 2926 C C . SER B 1 48 ? -7.824 -29.781 -8.867 1 96.06 48 SER B C 1
ATOM 2928 O O . SER B 1 48 ? -7.926 -30.922 -8.414 1 96.06 48 SER B O 1
ATOM 2930 N N . ILE B 1 49 ? -6.938 -28.938 -8.461 1 96.19 49 ILE B N 1
ATOM 2931 C CA . ILE B 1 49 ? -5.887 -29.438 -7.582 1 96.19 49 ILE B CA 1
ATOM 2932 C C . ILE B 1 49 ? -6.176 -29.016 -6.145 1 96.19 49 ILE B C 1
ATOM 2934 O O . ILE B 1 49 ? -5.617 -29.578 -5.203 1 96.19 49 ILE B O 1
ATOM 2938 N N . MET B 1 50 ? -6.984 -28.031 -5.984 1 95.19 50 MET B N 1
ATOM 2939 C CA . MET B 1 50 ? -7.488 -27.594 -4.688 1 95.19 50 MET B CA 1
ATOM 2940 C C . MET B 1 50 ? -8.719 -26.719 -4.848 1 95.19 50 MET B C 1
ATOM 2942 O O . MET B 1 50 ? -9.078 -26.344 -5.965 1 95.19 50 MET B O 1
ATOM 2946 N N . ASN B 1 51 ? -9.367 -26.469 -3.775 1 92.94 51 ASN B N 1
ATOM 2947 C CA . ASN B 1 51 ? -10.523 -25.594 -3.682 1 92.94 51 ASN B CA 1
ATOM 2948 C C . ASN B 1 51 ? -10.43 -24.672 -2.467 1 92.94 51 ASN B C 1
ATOM 2950 O O . ASN B 1 51 ? -11.062 -24.922 -1.439 1 92.94 51 ASN B O 1
ATOM 2954 N N . VAL B 1 52 ? -9.734 -23.547 -2.734 1 92.19 52 VAL B N 1
ATOM 2955 C CA . VAL B 1 52 ? -9.398 -22.719 -1.581 1 92.19 52 VAL B CA 1
ATOM 2956 C C . VAL B 1 52 ? -9.852 -21.281 -1.824 1 92.19 52 VAL B C 1
ATOM 2958 O O . VAL B 1 52 ? -9.734 -20.766 -2.939 1 92.19 52 VAL B O 1
ATOM 2961 N N . ASP B 1 53 ? -10.414 -20.656 -0.793 1 90.56 53 ASP B N 1
ATOM 2962 C CA . ASP B 1 53 ? -10.508 -19.203 -0.758 1 90.56 53 ASP B CA 1
ATOM 2963 C C . ASP B 1 53 ? -9.117 -18.562 -0.758 1 90.56 53 ASP B C 1
ATOM 2965 O O . ASP B 1 53 ? -8.273 -18.891 0.079 1 90.56 53 ASP B O 1
ATOM 2969 N N . SER B 1 54 ? -8.945 -17.703 -1.73 1 94.88 54 SER B N 1
ATOM 2970 C CA . SER B 1 54 ? -7.598 -17.172 -1.905 1 94.88 54 SER B CA 1
ATOM 2971 C C . SER B 1 54 ? -7.117 -16.469 -0.646 1 94.88 54 SER B C 1
ATOM 2973 O O . SER B 1 54 ? -5.918 -16.266 -0.46 1 94.88 54 SER B O 1
ATOM 2975 N N . THR B 1 55 ? -8 -16.062 0.253 1 92.56 55 THR B N 1
ATOM 2976 C CA . THR B 1 55 ? -7.609 -15.484 1.536 1 92.56 55 THR B CA 1
ATOM 2977 C C . THR B 1 55 ? -6.793 -16.484 2.35 1 92.56 55 THR B C 1
ATOM 2979 O O . THR B 1 55 ? -5.984 -16.094 3.193 1 92.56 55 THR B O 1
ATOM 2982 N N . ASN B 1 56 ? -6.98 -17.75 2.053 1 94.06 56 ASN B N 1
ATOM 2983 C CA . ASN B 1 56 ? -6.316 -18.812 2.799 1 94.06 56 ASN B CA 1
ATOM 2984 C C . ASN B 1 56 ? -5.148 -19.406 2.016 1 94.06 56 ASN B C 1
ATOM 2986 O O . ASN B 1 56 ? -4.578 -20.422 2.416 1 94.06 56 ASN B O 1
ATOM 2990 N N . MET B 1 57 ? -4.832 -18.812 0.87 1 97.19 57 MET B N 1
ATOM 2991 C CA . MET B 1 57 ? -3.627 -19.234 0.159 1 97.19 57 MET B CA 1
ATOM 2992 C C . MET B 1 57 ? -2.391 -19.047 1.031 1 97.19 57 MET B C 1
ATOM 2994 O O . MET B 1 57 ? -2.32 -18.109 1.824 1 97.19 57 MET B O 1
ATOM 2998 N N . ASN B 1 58 ? -1.422 -19.938 0.931 1 98.12 58 ASN B N 1
ATOM 2999 C CA . ASN B 1 58 ? -0.2 -19.906 1.729 1 98.12 58 ASN B CA 1
ATOM 3000 C C . ASN B 1 58 ? 0.95 -20.609 1.008 1 98.12 58 ASN B C 1
ATOM 3002 O O . ASN B 1 58 ? 0.757 -21.188 -0.064 1 98.12 58 ASN B O 1
ATOM 3006 N N . PRO B 1 59 ? 2.105 -20.578 1.523 1 98.62 59 PRO B N 1
ATOM 3007 C CA . PRO B 1 59 ? 3.289 -21.125 0.851 1 98.62 59 PRO B CA 1
ATOM 3008 C C . PRO B 1 59 ? 3.146 -22.594 0.501 1 98.62 59 PRO B C 1
ATOM 3010 O O . PRO B 1 59 ? 3.545 -23.016 -0.588 1 98.62 59 PRO B O 1
ATOM 3013 N N . LYS B 1 60 ? 2.57 -23.359 1.354 1 98.31 60 LYS B N 1
ATOM 3014 C CA . LYS B 1 60 ? 2.389 -24.781 1.088 1 98.31 60 LYS B CA 1
ATOM 3015 C C . LYS B 1 60 ? 1.484 -25 -0.122 1 98.31 60 LYS B C 1
ATOM 3017 O O . LYS B 1 60 ? 1.77 -25.844 -0.969 1 98.31 60 LYS B O 1
ATOM 3022 N N . LEU B 1 61 ? 0.449 -24.281 -0.201 1 98.56 61 LEU B N 1
ATOM 3023 C CA . LEU B 1 61 ? -0.5 -24.406 -1.303 1 98.56 61 LEU B CA 1
ATOM 3024 C C . LEU B 1 61 ? 0.106 -23.891 -2.604 1 98.56 61 LEU B C 1
ATOM 3026 O O . LEU B 1 61 ? -0.135 -24.453 -3.672 1 98.56 61 LEU B O 1
ATOM 3030 N N . MET B 1 62 ? 0.856 -22.844 -2.527 1 98.88 62 MET B N 1
ATOM 3031 C CA . MET B 1 62 ? 1.571 -22.344 -3.699 1 98.88 62 MET B CA 1
ATOM 3032 C C . MET B 1 62 ? 2.537 -23.391 -4.234 1 98.88 62 MET B C 1
ATOM 3034 O O . MET B 1 62 ? 2.648 -23.578 -5.449 1 98.88 62 MET B O 1
ATOM 3038 N N . ALA B 1 63 ? 3.186 -24.047 -3.311 1 98.88 63 ALA B N 1
ATOM 3039 C CA . ALA B 1 63 ? 4.105 -25.125 -3.693 1 98.88 63 ALA B CA 1
ATOM 3040 C C . ALA B 1 63 ? 3.369 -26.25 -4.422 1 98.88 63 ALA B C 1
ATOM 3042 O O . ALA B 1 63 ? 3.908 -26.844 -5.352 1 98.88 63 ALA B O 1
ATOM 3043 N N . LYS B 1 64 ? 2.172 -26.5 -3.988 1 98.81 64 LYS B N 1
ATOM 3044 C CA . LYS B 1 64 ? 1.359 -27.516 -4.645 1 98.81 64 LYS B CA 1
ATOM 3045 C C . LYS B 1 64 ? 1.073 -27.141 -6.094 1 98.81 64 LYS B C 1
ATOM 3047 O O . LYS B 1 64 ? 1.083 -28 -6.977 1 98.81 64 LYS B O 1
ATOM 3052 N N . ILE B 1 65 ? 0.808 -25.906 -6.367 1 98.88 65 ILE B N 1
ATOM 3053 C CA . ILE B 1 65 ? 0.577 -25.438 -7.73 1 98.88 65 ILE B CA 1
ATOM 3054 C C . ILE B 1 65 ? 1.841 -25.625 -8.562 1 98.88 65 ILE B C 1
ATOM 3056 O O . ILE B 1 65 ? 1.786 -26.188 -9.664 1 98.88 65 ILE B O 1
ATOM 3060 N N . ALA B 1 66 ? 2.969 -25.188 -8.016 1 98.94 66 ALA B N 1
ATOM 3061 C CA . ALA B 1 66 ? 4.246 -25.312 -8.719 1 98.94 66 ALA B CA 1
ATOM 3062 C C . ALA B 1 66 ? 4.566 -26.766 -9.023 1 98.94 66 ALA B C 1
ATOM 3064 O O . ALA B 1 66 ? 5 -27.094 -10.125 1 98.94 66 ALA B O 1
ATOM 3065 N N . ALA B 1 67 ? 4.316 -27.594 -8.047 1 98.88 67 ALA B N 1
ATOM 3066 C CA . ALA B 1 67 ? 4.586 -29.031 -8.203 1 98.88 67 ALA B CA 1
ATOM 3067 C C . ALA B 1 67 ? 3.699 -29.641 -9.289 1 98.88 67 ALA B C 1
ATOM 3069 O O . ALA B 1 67 ? 4.141 -30.5 -10.047 1 98.88 67 ALA B O 1
ATOM 3070 N N . ALA B 1 68 ? 2.473 -29.234 -9.328 1 98.81 68 ALA B N 1
ATOM 3071 C CA . ALA B 1 68 ? 1.552 -29.734 -10.344 1 98.81 68 ALA B CA 1
ATOM 3072 C C . ALA B 1 68 ? 2.023 -29.344 -11.742 1 98.81 68 ALA B C 1
ATOM 3074 O O . ALA B 1 68 ? 2.008 -30.172 -12.656 1 98.81 68 ALA B O 1
ATOM 3075 N N . ILE B 1 69 ? 2.438 -28.094 -11.922 1 98.81 69 ILE B N 1
ATOM 3076 C CA . ILE B 1 69 ? 2.957 -27.641 -13.203 1 98.81 69 ILE B CA 1
ATOM 3077 C C . ILE B 1 69 ? 4.203 -28.438 -13.57 1 98.81 69 ILE B C 1
ATOM 3079 O O . ILE B 1 69 ? 4.324 -28.922 -14.703 1 98.81 69 ILE B O 1
ATOM 3083 N N . TYR B 1 70 ? 5.051 -28.594 -12.625 1 98.75 70 TYR B N 1
ATOM 3084 C CA . TYR B 1 70 ? 6.305 -29.312 -12.844 1 98.75 70 TYR B CA 1
ATOM 3085 C C . TYR B 1 70 ? 6.047 -30.75 -13.258 1 98.75 70 TYR B C 1
ATOM 3087 O O . TYR B 1 70 ? 6.656 -31.25 -14.211 1 98.75 70 TYR B O 1
ATOM 3095 N N . SER B 1 71 ? 5.129 -31.406 -12.617 1 98.44 71 SER B N 1
ATOM 3096 C CA . SER B 1 71 ? 4.852 -32.812 -12.852 1 98.44 71 SER B CA 1
ATOM 3097 C C . SER B 1 71 ? 4.223 -33.031 -14.227 1 98.44 71 SER B C 1
ATOM 3099 O O . SER B 1 71 ? 4.387 -34.094 -14.828 1 98.44 71 SER B O 1
ATOM 3101 N N . LYS B 1 72 ? 3.541 -32.031 -14.727 1 98.31 72 LYS B N 1
ATOM 3102 C CA . LYS B 1 72 ? 2.84 -32.125 -16 1 98.31 72 LYS B CA 1
ATOM 3103 C C . LYS B 1 72 ? 3.576 -31.391 -17.109 1 98.31 72 LYS B C 1
ATOM 3105 O O . LYS B 1 72 ? 3.074 -31.266 -18.234 1 98.31 72 LYS B O 1
ATOM 3110 N N . TYR B 1 73 ? 4.73 -30.938 -16.828 1 97.88 73 TYR B N 1
ATOM 3111 C CA . TYR B 1 73 ? 5.449 -29.969 -17.641 1 97.88 73 TYR B CA 1
ATOM 3112 C C . TYR B 1 73 ? 5.699 -30.516 -19.047 1 97.88 73 TYR B C 1
ATOM 3114 O O . TYR B 1 73 ? 5.547 -29.797 -20.031 1 97.88 73 TYR B O 1
ATOM 3122 N N . GLN B 1 74 ? 6.02 -31.797 -19.172 1 97.06 74 GLN B N 1
ATOM 3123 C CA . GLN B 1 74 ? 6.395 -32.375 -20.469 1 97.06 74 GLN B CA 1
ATOM 3124 C C . GLN B 1 74 ? 5.16 -32.688 -21.297 1 97.06 74 GLN B C 1
ATOM 3126 O O . GLN B 1 74 ? 5.242 -32.812 -22.516 1 97.06 74 GLN B O 1
ATOM 3131 N N . GLU B 1 75 ? 4.035 -32.781 -20.656 1 97.88 75 GLU B N 1
ATOM 3132 C CA . GLU B 1 75 ? 2.82 -33.25 -21.328 1 97.88 75 GLU B CA 1
ATOM 3133 C C . GLU B 1 75 ? 2.074 -32.094 -21.984 1 97.88 75 GLU B C 1
ATOM 3135 O O . GLU B 1 75 ? 1.221 -32.312 -22.844 1 97.88 75 GLU B O 1
ATOM 3140 N N . TYR B 1 76 ? 2.398 -30.891 -21.594 1 98.25 76 TYR B N 1
ATOM 3141 C CA . TYR B 1 76 ? 1.624 -29.75 -22.062 1 98.25 76 TYR B CA 1
ATOM 3142 C C . TYR B 1 76 ? 2.539 -28.656 -22.609 1 98.25 76 TYR B C 1
ATOM 3144 O O . TYR B 1 76 ? 3.727 -28.609 -22.281 1 98.25 76 TYR B O 1
ATOM 3152 N N . ASP B 1 77 ? 1.945 -27.766 -23.391 1 97.94 77 ASP B N 1
ATOM 3153 C CA . ASP B 1 77 ? 2.693 -26.688 -24.031 1 97.94 77 ASP B CA 1
ATOM 3154 C C . ASP B 1 77 ? 2.537 -25.375 -23.25 1 97.94 77 ASP B C 1
ATOM 3156 O O . ASP B 1 77 ? 3.33 -24.453 -23.422 1 97.94 77 ASP B O 1
ATOM 3160 N N . GLY B 1 78 ? 1.564 -25.297 -22.438 1 98.19 78 GLY B N 1
ATOM 3161 C CA . GLY B 1 78 ? 1.261 -24.141 -21.594 1 98.19 78 GLY B CA 1
ATOM 3162 C C . GLY B 1 78 ? 0.312 -24.453 -20.453 1 98.19 78 GLY B C 1
ATOM 3163 O O . GLY B 1 78 ? -0.317 -25.516 -20.438 1 98.19 78 GLY B O 1
ATOM 3164 N N . PHE B 1 79 ? 0.224 -23.578 -19.547 1 98.75 79 PHE B N 1
ATOM 3165 C CA . PHE B 1 79 ? -0.571 -23.797 -18.344 1 98.75 79 PHE B CA 1
ATOM 3166 C C . PHE B 1 79 ? -1.402 -22.562 -18 1 98.75 79 PHE B C 1
ATOM 3168 O O . PHE B 1 79 ? -0.954 -21.422 -18.219 1 98.75 79 PHE B O 1
ATOM 3175 N N . VAL B 1 80 ? -2.582 -22.766 -17.516 1 98.69 80 VAL B N 1
ATOM 3176 C CA . VAL B 1 80 ? -3.434 -21.734 -16.922 1 98.69 80 VAL B CA 1
ATOM 3177 C C . VAL B 1 80 ? -3.803 -22.109 -15.492 1 98.69 80 VAL B C 1
ATOM 3179 O O . VAL B 1 80 ? -4.168 -23.266 -15.227 1 98.69 80 VAL B O 1
ATOM 3182 N N . VAL B 1 81 ? -3.604 -21.234 -14.586 1 98.81 81 VAL B N 1
ATOM 3183 C CA . VAL B 1 81 ? -3.98 -21.438 -13.188 1 98.81 81 VAL B CA 1
ATOM 3184 C C . VAL B 1 81 ? -5.105 -20.469 -12.812 1 98.81 81 VAL B C 1
ATOM 3186 O O . VAL B 1 81 ? -4.926 -19.25 -12.867 1 98.81 81 VAL B O 1
ATOM 3189 N N . THR B 1 82 ? -6.262 -20.969 -12.492 1 98.38 82 THR B N 1
ATOM 3190 C CA . THR B 1 82 ? -7.309 -20.109 -11.945 1 98.38 82 THR B CA 1
ATOM 3191 C C . THR B 1 82 ? -7.141 -19.953 -10.438 1 98.38 82 THR B C 1
ATOM 3193 O O . THR B 1 82 ? -6.863 -20.922 -9.727 1 98.38 82 THR B O 1
ATOM 3196 N N . HIS B 1 83 ? -7.277 -18.797 -9.961 1 97.94 83 HIS B N 1
ATOM 3197 C CA . HIS B 1 83 ? -6.945 -18.391 -8.594 1 97.94 83 HIS B CA 1
ATOM 3198 C C . HIS B 1 83 ? -7.91 -17.328 -8.086 1 97.94 83 HIS B C 1
ATOM 3200 O O . HIS B 1 83 ? -8.586 -16.656 -8.883 1 97.94 83 HIS B O 1
ATOM 3206 N N . GLY B 1 84 ? -8.094 -17.219 -6.77 1 96.75 84 GLY B N 1
ATOM 3207 C CA . GLY B 1 84 ? -8.75 -16.047 -6.227 1 96.75 84 GLY B CA 1
ATOM 3208 C C . GLY B 1 84 ? -7.918 -14.789 -6.355 1 96.75 84 GLY B C 1
ATOM 3209 O O . GLY B 1 84 ? -6.688 -14.836 -6.293 1 96.75 84 GLY B O 1
ATOM 3210 N N . THR B 1 85 ? -8.578 -13.633 -6.414 1 97.88 85 THR B N 1
ATOM 3211 C CA . THR B 1 85 ? -7.883 -12.398 -6.766 1 97.88 85 THR B CA 1
ATOM 3212 C C . THR B 1 85 ? -7.145 -11.828 -5.559 1 97.88 85 THR B C 1
ATOM 3214 O O . THR B 1 85 ? -6.148 -11.117 -5.715 1 97.88 85 THR B O 1
ATOM 3217 N N . ASP B 1 86 ? -7.48 -12.133 -4.367 1 96.44 86 ASP B N 1
ATOM 3218 C CA . ASP B 1 86 ? -6.98 -11.492 -3.158 1 96.44 86 ASP B CA 1
ATOM 3219 C C . ASP B 1 86 ? -5.48 -11.727 -2.99 1 96.44 86 ASP B C 1
ATOM 3221 O O . ASP B 1 86 ? -4.766 -10.852 -2.49 1 96.44 86 ASP B O 1
ATOM 3225 N N . THR B 1 87 ? -4.992 -12.922 -3.365 1 98.44 87 THR B N 1
ATOM 3226 C CA . THR B 1 87 ? -3.578 -13.227 -3.18 1 98.44 87 THR B CA 1
ATOM 3227 C C . THR B 1 87 ? -2.949 -13.688 -4.492 1 98.44 87 THR B C 1
ATOM 3229 O O . THR B 1 87 ? -1.9 -14.336 -4.492 1 98.44 87 THR B O 1
ATOM 3232 N N . MET B 1 88 ? -3.602 -13.398 -5.617 1 98.81 88 MET B N 1
ATOM 3233 C CA . MET B 1 88 ? -3.152 -13.852 -6.93 1 98.81 88 MET B CA 1
ATOM 3234 C C . MET B 1 88 ? -1.784 -13.273 -7.27 1 98.81 88 MET B C 1
ATOM 3236 O O . MET B 1 88 ? -0.925 -13.977 -7.809 1 98.81 88 MET B O 1
ATOM 3240 N N . GLY B 1 89 ? -1.562 -11.984 -6.945 1 98.75 89 GLY B N 1
ATOM 3241 C CA . GLY B 1 89 ? -0.257 -11.383 -7.168 1 98.75 89 GLY B CA 1
ATOM 3242 C C . GLY B 1 89 ? 0.857 -12.07 -6.402 1 98.75 89 GLY B C 1
ATOM 3243 O O . GLY B 1 89 ? 1.939 -12.305 -6.945 1 98.75 89 GLY B O 1
ATOM 3244 N N . TYR B 1 90 ? 0.612 -12.461 -5.152 1 98.88 90 TYR B N 1
ATOM 3245 C CA . TYR B 1 90 ? 1.578 -13.195 -4.34 1 98.88 90 TYR B CA 1
ATOM 3246 C C . TYR B 1 90 ? 1.885 -14.555 -4.953 1 98.88 90 TYR B C 1
ATOM 3248 O O . TYR B 1 90 ? 3.049 -14.953 -5.055 1 98.88 90 TYR B O 1
ATOM 3256 N N . THR B 1 91 ? 0.835 -15.234 -5.379 1 98.94 91 THR B N 1
ATOM 3257 C CA . THR B 1 91 ? 1.004 -16.578 -5.934 1 98.94 91 THR B CA 1
ATOM 3258 C C . THR B 1 91 ? 1.796 -16.531 -7.238 1 98.94 91 THR B C 1
ATOM 3260 O O . THR B 1 91 ? 2.705 -17.328 -7.449 1 98.94 91 THR B O 1
ATOM 3263 N N . ALA B 1 92 ? 1.448 -15.578 -8.102 1 98.88 92 ALA B N 1
ATOM 3264 C CA . ALA B 1 92 ? 2.168 -15.453 -9.367 1 98.88 92 ALA B CA 1
ATOM 3265 C C . ALA B 1 92 ? 3.65 -15.172 -9.133 1 98.88 92 ALA B C 1
ATOM 3267 O O . ALA B 1 92 ? 4.512 -15.758 -9.797 1 98.88 92 ALA B O 1
ATOM 3268 N N . ALA B 1 93 ? 3.938 -14.359 -8.172 1 98.69 93 ALA B N 1
ATOM 3269 C CA . ALA B 1 93 ? 5.328 -14.094 -7.816 1 98.69 93 ALA B CA 1
ATOM 3270 C C . ALA B 1 93 ? 6.012 -15.344 -7.277 1 98.69 93 ALA B C 1
ATOM 3272 O O . ALA B 1 93 ? 7.121 -15.68 -7.695 1 98.69 93 ALA B O 1
ATOM 3273 N N . ALA B 1 94 ? 5.367 -16.031 -6.391 1 98.88 94 ALA B N 1
ATOM 3274 C CA . ALA B 1 94 ? 5.934 -17.234 -5.801 1 98.88 94 ALA B CA 1
ATOM 3275 C C . ALA B 1 94 ? 6.266 -18.266 -6.879 1 98.88 94 ALA B C 1
ATOM 3277 O O . ALA B 1 94 ? 7.352 -18.844 -6.875 1 98.88 94 ALA B O 1
ATOM 3278 N N . LEU B 1 95 ? 5.34 -18.453 -7.828 1 98.88 95 LEU B N 1
ATOM 3279 C CA . LEU B 1 95 ? 5.543 -19.422 -8.898 1 98.88 95 LEU B CA 1
ATOM 3280 C C . LEU B 1 95 ? 6.742 -19.031 -9.758 1 98.88 95 LEU B C 1
ATOM 3282 O O . LEU B 1 95 ? 7.477 -19.906 -10.234 1 98.88 95 LEU B O 1
ATOM 3286 N N . THR B 1 96 ? 6.906 -17.719 -9.945 1 98.19 96 THR B N 1
ATOM 3287 C CA . THR B 1 96 ? 8.039 -17.234 -10.719 1 98.19 96 THR B CA 1
ATOM 3288 C C . THR B 1 96 ? 9.359 -17.688 -10.094 1 98.19 96 THR B C 1
ATOM 3290 O O . THR B 1 96 ? 10.273 -18.109 -10.797 1 98.19 96 THR B O 1
ATOM 3293 N N . TYR B 1 97 ? 9.398 -17.672 -8.812 1 98 97 TYR B N 1
ATOM 3294 C CA . TYR B 1 97 ? 10.648 -18 -8.133 1 98 97 TYR B CA 1
ATOM 3295 C C . TYR B 1 97 ? 10.773 -19.516 -7.934 1 98 97 TYR B C 1
ATOM 3297 O O . TYR B 1 97 ? 11.883 -20.047 -7.918 1 98 97 TYR B O 1
ATOM 3305 N N . MET B 1 98 ? 9.703 -20.203 -7.836 1 98.56 98 MET B N 1
ATOM 3306 C CA . MET B 1 98 ? 9.711 -21.656 -7.59 1 98.56 98 MET B CA 1
ATOM 3307 C C . MET B 1 98 ? 10.062 -22.422 -8.859 1 98.56 98 MET B C 1
ATOM 3309 O O . MET B 1 98 ? 10.68 -23.484 -8.797 1 98.56 98 MET B O 1
ATOM 3313 N N . LEU B 1 99 ? 9.562 -21.922 -10.008 1 97.88 99 LEU B N 1
ATOM 3314 C CA . LEU B 1 99 ? 9.773 -22.594 -11.289 1 97.88 99 LEU B CA 1
ATOM 3315 C C . LEU B 1 99 ? 10.875 -21.891 -12.086 1 97.88 99 LEU B C 1
ATOM 3317 O O . LEU B 1 99 ? 10.586 -21.141 -13.016 1 97.88 99 LEU B O 1
ATOM 3321 N N . GLN B 1 100 ? 12.055 -22.203 -11.797 1 94.31 100 GLN B N 1
ATOM 3322 C CA . GLN B 1 100 ? 13.219 -21.562 -12.398 1 94.31 100 GLN B CA 1
ATOM 3323 C C . GLN B 1 100 ? 13.477 -22.094 -13.797 1 94.31 100 GLN B C 1
ATOM 3325 O O . GLN B 1 100 ? 13.336 -23.297 -14.047 1 94.31 100 GLN B O 1
ATOM 3330 N N . ASN B 1 101 ? 13.773 -21.266 -14.727 1 92.94 101 ASN B N 1
ATOM 3331 C CA . ASN B 1 101 ? 14.117 -21.594 -16.109 1 92.94 101 ASN B CA 1
ATOM 3332 C C . ASN B 1 101 ? 12.922 -22.188 -16.844 1 92.94 101 ASN B C 1
ATOM 3334 O O . ASN B 1 101 ? 13.078 -23.094 -17.672 1 92.94 101 ASN B O 1
ATOM 3338 N N . ILE B 1 102 ? 11.789 -21.734 -16.5 1 94.5 102 ILE B N 1
ATOM 3339 C CA . ILE B 1 102 ? 10.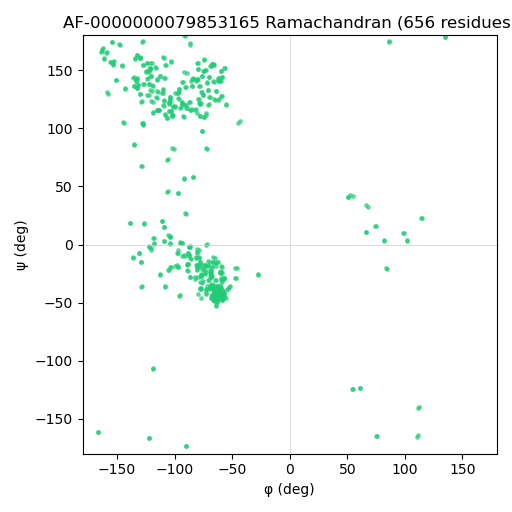602 -22.219 -17.188 1 94.5 102 ILE B CA 1
ATOM 3340 C C . ILE B 1 102 ? 10.633 -21.75 -18.656 1 94.5 102 ILE B C 1
ATOM 3342 O O . ILE B 1 102 ? 11.023 -20.625 -18.938 1 94.5 102 ILE B O 1
ATOM 3346 N N . LYS B 1 103 ? 10.227 -22.578 -19.578 1 94.44 103 LYS B N 1
ATOM 3347 C CA . LYS B 1 103 ? 10.32 -22.281 -21.016 1 94.44 103 LYS B CA 1
ATOM 3348 C C . LYS B 1 103 ? 8.945 -22.234 -21.656 1 94.44 103 LYS B C 1
ATOM 3350 O O . LYS B 1 103 ? 8.82 -22.109 -22.875 1 94.44 103 LYS B O 1
ATOM 3355 N N . LYS B 1 104 ? 7.984 -22.438 -20.875 1 95.88 104 LYS B N 1
ATOM 3356 C CA . LYS B 1 104 ? 6.59 -22.422 -21.312 1 95.88 104 LYS B CA 1
ATOM 3357 C C . LYS B 1 104 ? 5.793 -21.344 -20.578 1 95.88 104 LYS B C 1
ATOM 3359 O O . LYS B 1 104 ? 6.176 -20.922 -19.484 1 95.88 104 LYS B O 1
ATOM 3364 N N . PRO B 1 105 ? 4.719 -20.891 -21.156 1 97.06 105 PRO B N 1
ATOM 3365 C CA . PRO B 1 105 ? 3.891 -19.891 -20.453 1 97.06 105 PRO B CA 1
ATOM 3366 C C . PRO B 1 105 ? 3.031 -20.516 -19.359 1 97.06 105 PRO B C 1
ATOM 3368 O O . PRO B 1 105 ? 2.418 -21.562 -19.562 1 97.06 105 PRO B O 1
ATOM 3371 N N . VAL B 1 106 ? 3.039 -19.969 -18.234 1 98.69 106 VAL B N 1
ATOM 3372 C CA . VAL B 1 106 ? 2.098 -20.203 -17.141 1 98.69 106 VAL B CA 1
ATOM 3373 C C . VAL B 1 106 ? 1.31 -18.922 -16.859 1 98.69 106 VAL B C 1
ATOM 3375 O O . VAL B 1 106 ? 1.884 -17.906 -16.469 1 98.69 106 VAL B O 1
ATOM 3378 N N . VAL B 1 107 ? 0.024 -18.938 -17.062 1 98.81 107 VAL B N 1
ATOM 3379 C CA . VAL B 1 107 ? -0.801 -17.75 -16.922 1 98.81 107 VAL B CA 1
ATOM 3380 C C . VAL B 1 107 ? -1.775 -17.922 -15.766 1 98.81 107 VAL B C 1
ATOM 3382 O O . VAL B 1 107 ? -2.619 -18.828 -15.781 1 98.81 107 VAL B O 1
ATOM 3385 N N . VAL B 1 108 ? -1.642 -17.109 -14.75 1 98.94 108 VAL B N 1
ATOM 3386 C CA . VAL B 1 108 ? -2.555 -17.094 -13.609 1 98.94 108 VAL B CA 1
AT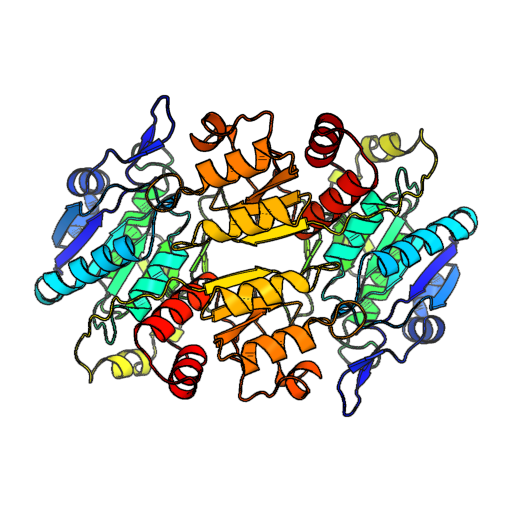OM 3387 C C . VAL B 1 108 ? -3.678 -16.094 -13.875 1 98.94 108 VAL B C 1
ATOM 3389 O O . VAL B 1 108 ? -3.434 -14.984 -14.375 1 98.94 108 VAL B O 1
ATOM 3392 N N . THR B 1 109 ? -4.891 -16.484 -13.578 1 98.81 109 THR B N 1
ATOM 3393 C CA . THR B 1 109 ? -6.02 -15.57 -13.773 1 98.81 109 THR B CA 1
ATOM 3394 C C . THR B 1 109 ? -7.105 -15.836 -12.734 1 98.81 109 THR B C 1
ATOM 3396 O O . THR B 1 109 ? -6.945 -16.688 -11.859 1 98.81 109 THR B O 1
ATOM 3399 N N . GLY B 1 110 ? -8.062 -15.078 -12.648 1 98.12 110 GLY B N 1
ATOM 3400 C CA . GLY B 1 110 ? -9.234 -15.102 -11.789 1 98.12 110 GLY B CA 1
ATOM 3401 C C . GLY B 1 110 ? -10.328 -14.148 -12.242 1 98.12 110 GLY B C 1
ATOM 3402 O O . GLY B 1 110 ? -10.43 -13.844 -13.43 1 98.12 110 GLY B O 1
ATOM 3403 N N . SER B 1 111 ? -11.188 -13.875 -11.312 1 97.81 111 SER B N 1
ATOM 3404 C CA . SER B 1 111 ? -12.266 -12.938 -11.633 1 97.81 111 SER B CA 1
ATOM 3405 C C . SER B 1 111 ? -12.812 -12.281 -10.367 1 97.81 111 SER B C 1
ATOM 3407 O O . SER B 1 111 ? -12.57 -12.758 -9.258 1 97.81 111 SER B O 1
ATOM 3409 N N . GLN B 1 112 ? -13.398 -11.141 -10.594 1 95.94 112 GLN B N 1
ATOM 3410 C CA . GLN B 1 112 ? -14.094 -10.461 -9.508 1 95.94 112 GLN B CA 1
ATOM 3411 C C . GLN B 1 112 ? -15.5 -11.031 -9.312 1 95.94 112 GLN B C 1
ATOM 3413 O O . GLN B 1 112 ? -16.031 -11 -8.203 1 95.94 112 GLN B O 1
ATOM 3418 N N . ILE B 1 113 ? -16.047 -11.516 -10.422 1 94.56 113 ILE B N 1
ATOM 3419 C CA . ILE B 1 113 ? -17.406 -12.055 -10.422 1 94.56 113 ILE B CA 1
ATOM 3420 C C . ILE B 1 113 ? -17.375 -13.523 -10.828 1 94.56 113 ILE B C 1
ATOM 3422 O O . ILE B 1 113 ? -16.656 -13.906 -11.758 1 94.56 113 ILE B O 1
ATOM 3426 N N . ALA B 1 114 ? -18.172 -14.297 -10.062 1 93.25 114 ALA B N 1
ATOM 3427 C CA . ALA B 1 114 ? -18.219 -15.734 -10.312 1 93.25 114 ALA B CA 1
ATOM 3428 C C . ALA B 1 114 ? -18.609 -16.031 -11.758 1 93.25 114 ALA B C 1
ATOM 3430 O O . ALA B 1 114 ? -19.406 -15.297 -12.359 1 93.25 114 ALA B O 1
ATOM 3431 N N . ILE B 1 115 ? -18.172 -17.109 -12.25 1 94.31 115 ILE B N 1
ATOM 3432 C CA . ILE B 1 115 ? -18.281 -17.422 -13.672 1 94.31 115 ILE B CA 1
ATOM 3433 C C . ILE B 1 115 ? -19.734 -17.656 -14.039 1 94.31 115 ILE B C 1
ATOM 3435 O O . ILE B 1 115 ? -20.141 -17.438 -15.188 1 94.31 115 ILE B O 1
ATOM 3439 N N . LYS B 1 116 ? -20.578 -18 -13.117 1 91.69 116 LYS B N 1
ATOM 3440 C CA . LYS B 1 116 ? -21.984 -18.328 -13.375 1 91.69 116 LYS B CA 1
ATOM 3441 C C . LYS B 1 116 ? -22.812 -17.047 -13.562 1 91.69 116 LYS B C 1
ATOM 3443 O O . LYS B 1 116 ? -23.922 -17.094 -14.086 1 91.69 116 LYS B O 1
ATOM 3448 N N . ALA B 1 117 ? -22.25 -15.977 -13.102 1 91.31 117 ALA B N 1
ATOM 3449 C CA . ALA B 1 117 ? -23 -14.727 -13.156 1 91.31 117 ALA B CA 1
ATOM 3450 C C . ALA B 1 117 ? -23.094 -14.195 -14.578 1 91.31 117 ALA B C 1
ATOM 3452 O O . ALA B 1 117 ? -22.188 -14.414 -15.383 1 91.31 117 ALA B O 1
ATOM 3453 N N . LEU B 1 118 ? -24.141 -13.492 -14.922 1 90 118 LEU B N 1
ATOM 3454 C CA . LEU B 1 118 ? -24.391 -12.969 -16.266 1 90 118 LEU B CA 1
ATOM 3455 C C . LEU B 1 118 ? -23.328 -11.945 -16.656 1 90 118 LEU B C 1
ATOM 3457 O O . LEU B 1 118 ? -22.781 -12 -17.766 1 90 118 LEU B O 1
ATOM 3461 N N . ASN B 1 119 ? -23.047 -10.992 -15.805 1 92.81 119 ASN B N 1
ATOM 3462 C CA . ASN B 1 119 ? -22.078 -9.938 -16.109 1 92.81 119 ASN B CA 1
ATOM 3463 C C . ASN B 1 119 ? -20.703 -10.25 -15.531 1 92.81 119 ASN B C 1
ATOM 3465 O O . ASN B 1 119 ? -20.016 -9.359 -15.031 1 92.81 119 ASN B O 1
ATOM 3469 N N . THR B 1 120 ? -20.359 -11.508 -15.75 1 95.5 120 THR B N 1
ATOM 3470 C CA . THR B 1 120 ? -19.109 -11.969 -15.148 1 95.5 120 THR B CA 1
ATOM 3471 C C . THR B 1 120 ? -17.906 -11.523 -15.984 1 95.5 120 THR B C 1
ATOM 3473 O O . THR B 1 120 ? -18 -11.469 -17.203 1 95.5 120 THR B O 1
ATOM 3476 N N . ASP B 1 121 ? -16.812 -11.156 -15.328 1 97.5 121 ASP B N 1
ATOM 3477 C CA . ASP B 1 121 ? -15.539 -10.93 -16 1 97.5 121 ASP B CA 1
ATOM 3478 C C . ASP B 1 121 ? -14.75 -12.227 -16.141 1 97.5 121 ASP B C 1
ATOM 3480 O O . ASP B 1 121 ? -13.68 -12.258 -16.75 1 97.5 121 ASP B O 1
ATOM 3484 N N . ALA B 1 122 ? -15.234 -13.328 -15.648 1 97.19 122 ALA B N 1
ATOM 3485 C CA . ALA B 1 122 ? -14.531 -14.609 -15.555 1 97.19 122 ALA B CA 1
ATOM 3486 C C . ALA B 1 122 ? -14.297 -15.203 -16.938 1 97.19 122 ALA B C 1
ATOM 3488 O O . ALA B 1 122 ? -13.203 -15.695 -17.234 1 97.19 122 ALA B O 1
ATOM 3489 N N . LYS B 1 123 ? -15.312 -15.195 -17.781 1 96.06 123 LYS B N 1
ATOM 3490 C CA . LYS B 1 123 ? -15.211 -15.812 -19.109 1 96.06 123 LYS B CA 1
ATOM 3491 C C . LYS B 1 123 ? -14.125 -15.148 -19.938 1 96.06 123 LYS B C 1
ATOM 3493 O O . LYS B 1 123 ? -13.281 -15.828 -20.531 1 96.06 123 LYS B O 1
ATOM 3498 N N . LYS B 1 124 ? -14.148 -13.852 -19.906 1 96.38 124 LYS B N 1
ATOM 3499 C CA . LYS B 1 124 ? -13.141 -13.102 -20.672 1 96.38 124 LYS B CA 1
ATOM 3500 C C . LYS B 1 124 ? -11.742 -13.344 -20.109 1 96.38 124 LYS B C 1
ATOM 3502 O O . LYS B 1 124 ? -10.797 -13.578 -20.859 1 96.38 124 LYS B O 1
ATOM 3507 N N . ASN B 1 125 ? -11.586 -13.242 -18.812 1 97.94 125 ASN B N 1
ATOM 3508 C CA . ASN B 1 125 ? -10.281 -13.461 -18.188 1 97.94 125 ASN B CA 1
ATOM 3509 C C . ASN B 1 125 ? -9.734 -14.852 -18.484 1 97.94 125 ASN B C 1
ATOM 3511 O O . ASN B 1 125 ? -8.562 -15 -18.844 1 97.94 125 ASN B O 1
ATOM 3515 N N . LEU B 1 126 ? -10.594 -15.828 -18.375 1 97.19 126 LEU B N 1
ATOM 3516 C CA . LEU B 1 126 ? -10.195 -17.203 -18.625 1 97.19 126 LEU B CA 1
ATOM 3517 C C . LEU B 1 126 ? -9.82 -17.406 -20.094 1 97.19 126 LEU B C 1
ATOM 3519 O O . LEU B 1 126 ? -8.781 -18.016 -20.391 1 97.19 126 LEU B O 1
ATOM 3523 N N . THR B 1 127 ? -10.602 -16.906 -21 1 96.69 127 THR B N 1
ATOM 3524 C CA . THR B 1 127 ? -10.328 -17.016 -22.422 1 96.69 127 THR B CA 1
ATOM 3525 C C . THR B 1 127 ? -9.016 -16.328 -22.781 1 96.69 127 THR B C 1
ATOM 3527 O O . THR B 1 127 ? -8.195 -16.875 -23.516 1 96.69 127 THR B O 1
ATOM 3530 N N . ASP B 1 128 ? -8.836 -15.164 -22.234 1 97.06 128 ASP B N 1
ATOM 3531 C CA . ASP B 1 128 ? -7.605 -14.414 -22.5 1 97.06 128 ASP B CA 1
ATOM 3532 C C . ASP B 1 128 ? -6.387 -15.164 -21.969 1 97.06 128 ASP B C 1
ATOM 3534 O O . ASP B 1 128 ? -5.344 -15.203 -22.625 1 97.06 128 ASP B O 1
ATOM 3538 N N . ALA B 1 129 ? -6.543 -15.711 -20.797 1 97.88 129 ALA B N 1
ATOM 3539 C CA . ALA B 1 129 ? -5.449 -16.469 -20.203 1 97.88 129 ALA B CA 1
ATOM 3540 C C . ALA B 1 129 ? -5.07 -17.672 -21.078 1 97.88 129 ALA B C 1
ATOM 3542 O O . ALA B 1 129 ? -3.889 -17.906 -21.328 1 97.88 129 ALA B O 1
ATOM 3543 N N . ILE B 1 130 ? -6.031 -18.391 -21.578 1 97.06 130 ILE B N 1
ATOM 3544 C CA . ILE B 1 130 ? -5.801 -19.578 -22.406 1 97.06 130 ILE B CA 1
ATOM 3545 C C . ILE B 1 130 ? -5.188 -19.141 -23.734 1 97.06 130 ILE B C 1
ATOM 3547 O O . ILE B 1 130 ? -4.246 -19.781 -24.219 1 97.06 130 ILE B O 1
ATOM 3551 N N . ARG B 1 131 ? -5.711 -18.094 -24.281 1 95.94 131 ARG B N 1
ATOM 3552 C CA . ARG B 1 131 ? -5.16 -17.562 -25.531 1 95.94 131 ARG B CA 1
ATOM 3553 C C . ARG B 1 131 ? -3.674 -17.266 -25.391 1 95.94 131 ARG B C 1
ATOM 3555 O O . ARG B 1 131 ? -2.877 -17.609 -26.266 1 95.94 131 ARG B O 1
ATOM 3562 N N . PHE B 1 132 ? -3.309 -16.641 -24.328 1 96.44 132 PHE B N 1
ATOM 3563 C CA . PHE B 1 132 ? -1.907 -16.281 -24.141 1 96.44 132 PHE B CA 1
ATOM 3564 C C . PHE B 1 132 ? -1.073 -17.516 -23.828 1 96.44 132 PHE B C 1
ATOM 3566 O O . PHE B 1 132 ? 0.085 -17.609 -24.234 1 96.44 132 PHE B O 1
ATOM 3573 N N . ALA B 1 133 ? -1.64 -18.406 -23.062 1 97.12 133 ALA B N 1
ATOM 3574 C CA . ALA B 1 133 ? -0.934 -19.656 -22.75 1 97.12 133 ALA B CA 1
ATOM 3575 C C . ALA B 1 133 ? -0.622 -20.438 -24.016 1 97.12 133 ALA B C 1
ATOM 3577 O O . ALA B 1 133 ? 0.263 -21.297 -24.031 1 97.12 133 ALA B O 1
ATOM 3578 N N . ASN B 1 134 ? -1.376 -20.172 -25.031 1 94.94 134 ASN B N 1
ATOM 3579 C CA . ASN B 1 134 ? -1.186 -20.828 -26.312 1 94.94 134 ASN B CA 1
ATOM 3580 C C . ASN B 1 134 ? -0.045 -20.188 -27.109 1 94.94 134 ASN B C 1
ATOM 3582 O O . ASN B 1 134 ? 0.333 -20.672 -28.172 1 94.94 134 ASN B O 1
ATOM 3586 N N . GLU B 1 135 ? 0.497 -19.141 -26.562 1 92.31 135 GLU B N 1
ATOM 3587 C CA . GLU B 1 135 ? 1.653 -18.5 -27.172 1 92.31 135 GLU B CA 1
ATOM 3588 C C . GLU B 1 135 ? 2.957 -19.141 -26.719 1 92.31 135 GLU B C 1
ATOM 3590 O O . GLU B 1 135 ? 2.941 -20.078 -25.906 1 92.31 135 GLU B O 1
ATOM 3595 N N . ASP B 1 136 ? 4.066 -18.734 -27.312 1 89.44 136 ASP B N 1
ATOM 3596 C CA . ASP B 1 136 ? 5.371 -19.312 -27.031 1 89.44 136 ASP B CA 1
ATOM 3597 C C . ASP B 1 136 ? 6.227 -18.359 -26.203 1 89.44 136 ASP B C 1
ATOM 3599 O O . ASP B 1 136 ? 7.398 -18.141 -26.516 1 89.44 136 ASP B O 1
ATOM 3603 N N . PHE B 1 137 ? 5.625 -17.766 -25.172 1 89.25 137 PHE B N 1
ATOM 3604 C CA . PHE B 1 137 ? 6.359 -16.859 -24.297 1 89.25 137 PHE B CA 1
ATOM 3605 C C . PHE B 1 137 ? 6.594 -17.5 -22.922 1 89.25 137 PHE B C 1
ATOM 3607 O O . PHE B 1 137 ? 5.648 -17.719 -22.172 1 89.25 137 PHE B O 1
ATOM 3614 N N . PRO B 1 138 ? 7.855 -17.781 -22.688 1 93.12 138 PRO B N 1
ATOM 3615 C CA . PRO B 1 138 ? 8.141 -18.422 -21.391 1 93.12 138 PRO B CA 1
ATOM 3616 C C . PRO B 1 138 ? 7.957 -17.484 -20.203 1 93.12 138 PRO B C 1
ATOM 3618 O O . PRO B 1 138 ? 8.258 -16.281 -20.312 1 93.12 138 PRO B O 1
ATOM 3621 N N . GLY B 1 139 ? 7.473 -18.016 -19.078 1 95 139 GLY B N 1
ATOM 3622 C CA . GLY B 1 139 ? 7.387 -17.234 -17.859 1 95 139 GLY B CA 1
ATOM 3623 C C . GLY B 1 139 ? 6.059 -17.391 -17.141 1 95 139 GLY B C 1
ATOM 3624 O O . GLY B 1 139 ? 5.211 -18.188 -17.562 1 95 139 GLY B O 1
ATOM 3625 N N . ILE B 1 140 ? 5.945 -16.734 -16.047 1 98.12 140 ILE B N 1
ATOM 3626 C CA . ILE B 1 140 ? 4.727 -16.688 -15.25 1 98.12 140 ILE B CA 1
ATOM 3627 C C . ILE B 1 140 ? 4.031 -15.344 -15.453 1 98.12 140 ILE B C 1
ATOM 3629 O O . ILE B 1 140 ? 4.648 -14.289 -15.289 1 98.12 140 ILE B O 1
ATOM 3633 N N . PHE B 1 141 ? 2.771 -15.414 -15.812 1 98 141 PHE B N 1
ATOM 3634 C CA . PHE B 1 141 ? 2.023 -14.211 -16.156 1 98 141 PHE B CA 1
ATOM 3635 C C . PHE B 1 141 ? 0.696 -14.164 -15.406 1 98 141 PHE B C 1
ATOM 3637 O O . PHE B 1 141 ? 0.232 -15.188 -14.898 1 98 141 PHE B O 1
ATOM 3644 N N . VAL B 1 142 ? 0.16 -12.977 -15.328 1 98.75 142 VAL B N 1
ATOM 3645 C CA . VAL B 1 142 ? -1.208 -12.758 -14.867 1 98.75 142 VAL B CA 1
ATOM 3646 C C . VAL B 1 142 ? -2.049 -12.18 -16 1 98.75 142 VAL B C 1
ATOM 3648 O O . VAL B 1 142 ? -1.637 -11.227 -16.672 1 98.75 142 VAL B O 1
ATOM 3651 N N . ALA B 1 143 ? -3.121 -12.789 -16.281 1 98.69 143 ALA B N 1
ATOM 3652 C CA . ALA B 1 143 ? -4.105 -12.258 -17.219 1 98.69 143 ALA B CA 1
ATOM 3653 C C . ALA B 1 143 ? -5.328 -11.711 -16.484 1 98.69 143 ALA B C 1
ATOM 3655 O O . ALA B 1 143 ? -6 -12.445 -15.758 1 98.69 143 ALA B O 1
ATOM 3656 N N . PHE B 1 144 ? -5.594 -10.477 -16.688 1 98.69 144 PHE B N 1
ATOM 3657 C CA . PHE B 1 144 ? -6.738 -9.867 -16.016 1 98.69 144 PHE B CA 1
ATOM 3658 C C . PHE B 1 144 ? -7.188 -8.617 -16.766 1 98.69 144 PHE B C 1
ATOM 3660 O O . PHE B 1 144 ? -6.371 -7.75 -17.094 1 98.69 144 PHE B O 1
ATOM 3667 N N . ASP B 1 145 ? -8.445 -8.5 -17.031 1 98.25 145 ASP B N 1
ATOM 3668 C CA . ASP B 1 145 ? -9.055 -7.355 -17.703 1 98.25 145 ASP B CA 1
ATOM 3669 C C . ASP B 1 145 ? -8.352 -7.043 -19.016 1 98.25 145 ASP B C 1
ATOM 3671 O O . ASP B 1 145 ? -7.969 -5.898 -19.266 1 98.25 145 ASP B O 1
ATOM 3675 N N . SER B 1 146 ? -8.047 -8.047 -19.734 1 97.75 146 SER B N 1
ATOM 3676 C CA . SER B 1 146 ? -7.52 -8.008 -21.094 1 97.75 146 SER B CA 1
ATOM 3677 C C . SER B 1 146 ? -6.059 -7.578 -21.109 1 97.75 146 SER B C 1
ATOM 3679 O O . SER B 1 146 ? -5.527 -7.199 -22.156 1 97.75 146 SER B O 1
ATOM 3681 N N . LYS B 1 147 ? -5.438 -7.629 -20 1 97.94 147 LYS B N 1
ATOM 3682 C CA . LYS B 1 147 ? -4.012 -7.324 -19.906 1 97.94 147 LYS B CA 1
ATOM 3683 C C . LYS B 1 147 ? -3.215 -8.555 -19.484 1 97.94 147 LYS B C 1
ATOM 3685 O O . LYS B 1 147 ? -3.68 -9.359 -18.672 1 97.94 147 LYS B O 1
ATOM 3690 N N . ILE B 1 148 ? -2.078 -8.688 -20.047 1 97.62 148 ILE B N 1
ATOM 3691 C CA . ILE B 1 148 ? -1.107 -9.703 -19.656 1 97.62 148 ILE B CA 1
ATOM 3692 C C . ILE B 1 148 ? 0.071 -9.031 -18.953 1 97.62 148 ILE B C 1
ATOM 3694 O O . ILE B 1 148 ? 0.711 -8.141 -19.5 1 97.62 148 ILE B O 1
ATOM 3698 N N . MET B 1 149 ? 0.309 -9.492 -17.75 1 97.31 149 MET B N 1
ATOM 3699 C CA . MET B 1 149 ? 1.354 -8.914 -16.906 1 97.31 149 MET B CA 1
ATOM 3700 C C . MET B 1 149 ? 2.338 -9.984 -16.438 1 97.31 149 MET B C 1
ATOM 3702 O O . MET B 1 149 ? 1.96 -11.141 -16.25 1 97.31 149 MET B O 1
ATOM 3706 N N . TYR B 1 150 ? 3.594 -9.586 -16.25 1 96.19 150 TYR B N 1
ATOM 3707 C CA . TYR B 1 150 ? 4.496 -10.5 -15.562 1 96.19 150 TYR B CA 1
ATOM 3708 C C . TYR B 1 150 ? 4.012 -10.773 -14.141 1 96.19 150 TYR B C 1
ATOM 3710 O O . TYR B 1 150 ? 3.518 -9.867 -13.469 1 96.19 150 TYR B O 1
ATOM 3718 N N . GLY B 1 151 ? 4.152 -11.938 -13.742 1 97.75 151 GLY B N 1
ATOM 3719 C CA . GLY B 1 151 ? 3.648 -12.367 -12.445 1 97.75 151 GLY B CA 1
ATOM 3720 C C . GLY B 1 151 ? 4.219 -11.562 -11.289 1 97.75 151 GLY B C 1
ATOM 3721 O O . GLY B 1 151 ? 3.553 -11.375 -10.273 1 97.75 151 GLY B O 1
ATOM 3722 N N . THR B 1 152 ? 5.41 -11.039 -11.398 1 97.75 152 THR B N 1
ATOM 3723 C CA . THR B 1 152 ? 6.105 -10.359 -10.305 1 97.75 152 THR B CA 1
ATOM 3724 C C . THR B 1 152 ? 5.738 -8.883 -10.266 1 97.75 152 THR B C 1
ATOM 3726 O O . THR B 1 152 ? 6.156 -8.156 -9.359 1 97.75 152 THR B O 1
ATOM 3729 N N . TYR B 1 153 ? 4.891 -8.438 -11.25 1 97.38 153 TYR B N 1
ATOM 3730 C CA . TYR B 1 153 ? 4.578 -7.012 -11.312 1 97.38 153 TYR B CA 1
ATOM 3731 C C . TYR B 1 153 ? 3.08 -6.777 -11.164 1 97.38 153 TYR B C 1
ATOM 3733 O O . TYR B 1 153 ? 2.627 -5.633 -11.094 1 97.38 153 TYR B O 1
ATOM 3741 N N . ALA B 1 154 ? 2.289 -7.836 -11.094 1 98.38 154 ALA B N 1
ATOM 3742 C CA . ALA B 1 154 ? 0.835 -7.73 -11.008 1 98.38 154 ALA B CA 1
ATOM 3743 C C . ALA B 1 154 ? 0.39 -7.391 -9.594 1 98.38 154 ALA B C 1
ATOM 3745 O O . ALA B 1 154 ? 0.726 -8.102 -8.641 1 98.38 154 ALA B O 1
ATOM 3746 N N . VAL B 1 155 ? -0.38 -6.309 -9.438 1 98.81 155 VAL B N 1
ATOM 3747 C CA . VAL B 1 155 ? -0.883 -5.871 -8.141 1 98.81 155 VAL B CA 1
ATOM 3748 C C . VAL B 1 155 ? -2.389 -5.633 -8.227 1 98.81 155 VAL B C 1
ATOM 3750 O O . VAL B 1 155 ? -2.875 -5.008 -9.172 1 98.81 155 VAL B O 1
ATOM 3753 N N . LYS B 1 156 ? -3.137 -6.242 -7.258 1 98.69 156 LYS B N 1
ATOM 3754 C CA . LYS B 1 156 ? -4.547 -5.887 -7.121 1 98.69 156 LYS B CA 1
ATOM 3755 C C . LYS B 1 156 ? -4.707 -4.5 -6.508 1 98.69 156 LYS B C 1
ATOM 3757 O O . LYS B 1 156 ? -4.461 -4.309 -5.312 1 98.69 156 LYS B O 1
ATOM 3762 N N . VAL B 1 157 ? -5.219 -3.523 -7.289 1 98.69 157 VAL B N 1
ATOM 3763 C CA . VAL B 1 157 ? -5.242 -2.139 -6.828 1 98.69 157 VAL B CA 1
ATOM 3764 C C . VAL B 1 157 ? -6.668 -1.742 -6.449 1 98.69 157 VAL B C 1
ATOM 3766 O O . VAL B 1 157 ? -6.875 -0.768 -5.723 1 98.69 157 VAL B O 1
ATOM 3769 N N . LYS B 1 158 ? -7.648 -2.453 -6.988 1 98.44 158 LYS B N 1
ATOM 3770 C CA . LYS B 1 158 ? -9.055 -2.203 -6.688 1 98.44 158 LYS B CA 1
ATOM 3771 C C . LYS B 1 158 ? -9.719 -3.438 -6.086 1 98.44 158 LYS B C 1
ATOM 3773 O O . LYS B 1 158 ? -9.445 -4.562 -6.508 1 98.44 158 LYS B O 1
ATOM 3778 N N . THR B 1 159 ? -10.648 -3.211 -5.168 1 97.12 159 THR B N 1
ATOM 3779 C CA . THR B 1 159 ? -11.188 -4.348 -4.434 1 97.12 159 THR B CA 1
ATOM 3780 C C . THR B 1 159 ? -12.391 -4.938 -5.168 1 97.12 159 THR B C 1
ATOM 3782 O O . THR B 1 159 ? -12.695 -6.125 -5.023 1 97.12 159 THR B O 1
ATOM 3785 N N . ARG B 1 160 ? -13.062 -4.152 -6.051 1 94.5 160 ARG B N 1
ATOM 3786 C CA . ARG B 1 160 ? -14.359 -4.617 -6.539 1 94.5 160 ARG B CA 1
ATOM 3787 C C . ARG B 1 160 ? -14.422 -4.559 -8.062 1 94.5 160 ARG B C 1
ATOM 3789 O O . ARG B 1 160 ? -14.977 -5.453 -8.703 1 94.5 160 ARG B O 1
ATOM 3796 N N . SER B 1 161 ? -13.797 -3.541 -8.641 1 96.81 161 SER B N 1
ATOM 3797 C CA . SER B 1 161 ? -13.906 -3.309 -10.078 1 96.81 161 SER B CA 1
ATOM 3798 C C . SER B 1 161 ? -13.242 -4.43 -10.875 1 96.81 161 SER B C 1
ATOM 3800 O O . SER B 1 161 ? -12.328 -5.094 -10.375 1 96.81 161 SER B O 1
ATOM 3802 N N . THR B 1 162 ? -13.688 -4.609 -12.086 1 96.81 162 THR B N 1
ATOM 3803 C CA . THR B 1 162 ? -13.164 -5.695 -12.906 1 96.81 162 THR B CA 1
ATOM 3804 C C . THR B 1 162 ? -11.773 -5.352 -13.438 1 96.81 162 THR B C 1
ATOM 3806 O O . THR B 1 162 ? -11.031 -6.238 -13.867 1 96.81 162 THR B O 1
ATOM 3809 N N . ASP B 1 163 ? -11.414 -4.09 -13.484 1 97.88 163 ASP B N 1
ATOM 3810 C CA . ASP B 1 163 ? -10.055 -3.68 -13.82 1 97.88 163 ASP B CA 1
ATOM 3811 C C . ASP B 1 163 ? -9.203 -3.531 -12.562 1 97.88 163 ASP B C 1
ATOM 3813 O O . ASP B 1 163 ? -8.547 -2.504 -12.367 1 97.88 163 ASP B O 1
ATOM 3817 N N . SER B 1 164 ? -9.141 -4.574 -11.844 1 98.19 164 SER B N 1
ATOM 3818 C CA . SER B 1 164 ? -8.633 -4.5 -10.477 1 98.19 164 SER B CA 1
ATOM 3819 C C . SER B 1 164 ? -7.125 -4.691 -10.43 1 98.19 164 SER B C 1
ATOM 3821 O O . SER B 1 164 ? -6.484 -4.383 -9.422 1 98.19 164 SER B O 1
ATOM 3823 N N . PHE B 1 165 ? -6.496 -5.227 -11.484 1 98.69 165 PHE B N 1
ATOM 3824 C CA . PHE B 1 165 ? -5.062 -5.484 -11.461 1 98.69 165 PHE B CA 1
ATOM 3825 C C . PHE B 1 165 ? -4.324 -4.512 -12.375 1 98.69 165 PHE B C 1
ATOM 3827 O O . PHE B 1 165 ? -4.809 -4.18 -13.461 1 98.69 165 PHE B O 1
ATOM 3834 N N . GLN B 1 166 ? -3.188 -4.129 -11.945 1 98.44 166 GLN B N 1
ATOM 3835 C CA . GLN B 1 166 ? -2.268 -3.297 -12.719 1 98.44 166 GLN B CA 1
ATOM 3836 C C . GLN B 1 166 ? -0.853 -3.865 -12.688 1 98.44 166 GLN B C 1
ATOM 3838 O O . GLN B 1 166 ? -0.449 -4.484 -11.695 1 98.44 166 GLN B O 1
ATOM 3843 N N . SER B 1 167 ? -0.168 -3.738 -13.836 1 97.69 167 SER B N 1
ATOM 3844 C CA . SER B 1 167 ? 1.271 -3.979 -13.844 1 97.69 167 SER B CA 1
ATOM 3845 C C . SER B 1 167 ? 2.033 -2.783 -13.281 1 97.69 167 SER B C 1
ATOM 3847 O O . SER B 1 167 ? 2.102 -1.729 -13.914 1 97.69 167 SER B O 1
ATOM 3849 N N . ILE B 1 168 ? 2.613 -2.926 -12.148 1 98 168 ILE B N 1
ATOM 3850 C CA . ILE B 1 168 ? 3.227 -1.804 -11.445 1 98 168 ILE B CA 1
ATOM 3851 C C . ILE B 1 168 ? 4.727 -1.771 -11.734 1 98 168 ILE B C 1
ATOM 3853 O O . ILE B 1 168 ? 5.41 -2.791 -11.617 1 98 168 ILE B O 1
ATOM 3857 N N . ASN B 1 169 ? 5.242 -0.626 -12.109 1 96.06 169 ASN B N 1
ATOM 3858 C CA . ASN B 1 169 ? 6.656 -0.327 -12.328 1 96.06 169 ASN B CA 1
ATOM 3859 C C . ASN B 1 169 ? 7.219 -1.108 -13.508 1 96.06 169 ASN B C 1
ATOM 3861 O O . ASN B 1 169 ? 8.438 -1.262 -13.633 1 96.06 169 ASN B O 1
ATOM 3865 N N . PHE B 1 170 ? 6.359 -1.745 -14.281 1 94.25 170 PHE B N 1
ATOM 3866 C CA . PHE B 1 170 ? 6.707 -2.443 -15.516 1 94.25 170 PHE B CA 1
ATOM 3867 C C . PHE B 1 170 ? 5.535 -2.428 -16.484 1 94.25 170 PHE B C 1
ATOM 3869 O O . PHE B 1 170 ? 4.379 -2.523 -16.078 1 94.25 170 PHE B O 1
ATOM 3876 N N . PRO B 1 171 ? 5.809 -2.27 -17.703 1 93.19 171 PRO B N 1
ATOM 3877 C CA . PRO B 1 171 ? 4.695 -2.271 -18.656 1 93.19 171 PRO B CA 1
ATOM 3878 C C . PRO B 1 171 ? 3.998 -3.625 -18.75 1 93.19 171 PRO B C 1
ATOM 3880 O O . PRO B 1 171 ? 4.605 -4.66 -18.453 1 93.19 171 PRO B O 1
ATOM 3883 N N . THR B 1 172 ? 2.742 -3.562 -19.141 1 94.44 172 THR B N 1
ATOM 3884 C CA . THR B 1 172 ? 2.08 -4.812 -19.5 1 94.44 172 THR B CA 1
ATOM 3885 C C . THR B 1 172 ? 2.811 -5.5 -20.641 1 94.44 172 THR B C 1
ATOM 3887 O O . THR B 1 172 ? 3.422 -4.836 -21.484 1 94.44 172 THR B O 1
ATOM 3890 N N . VAL B 1 173 ? 2.74 -6.801 -20.641 1 92.88 173 VAL B N 1
ATOM 3891 C CA . VAL B 1 173 ? 3.389 -7.594 -21.688 1 92.88 173 VAL B CA 1
ATOM 3892 C C . VAL B 1 173 ? 2.555 -7.559 -22.969 1 92.88 173 VAL B C 1
ATOM 3894 O O . VAL B 1 173 ? 3.102 -7.527 -24.062 1 92.88 173 VAL B O 1
ATOM 3897 N N . ALA B 1 174 ? 1.299 -7.594 -22.797 1 94.44 174 ALA B N 1
ATOM 3898 C CA . ALA B 1 174 ? 0.371 -7.617 -23.922 1 94.44 174 ALA B CA 1
ATOM 3899 C C . ALA B 1 174 ? -1.03 -7.195 -23.5 1 94.44 174 ALA B C 1
ATOM 3901 O O . ALA B 1 174 ? -1.326 -7.145 -22.297 1 94.44 174 ALA B O 1
ATOM 3902 N N . GLU B 1 175 ? -1.771 -6.812 -24.422 1 95.81 175 GLU B N 1
ATOM 3903 C CA . GLU B 1 175 ? -3.207 -6.594 -24.281 1 95.81 175 GLU B CA 1
ATOM 3904 C C . GLU B 1 175 ? -3.992 -7.438 -25.281 1 95.81 175 GLU B C 1
ATOM 3906 O O . GLU B 1 175 ? -3.531 -7.672 -26.406 1 95.81 175 GLU B O 1
ATOM 3911 N N . ILE B 1 176 ? -5.094 -7.91 -24.859 1 94.12 176 ILE B N 1
ATOM 3912 C CA . ILE B 1 176 ? -5.93 -8.703 -25.75 1 94.12 176 ILE B CA 1
ATOM 3913 C C . ILE B 1 176 ? -7.188 -7.914 -26.109 1 94.12 176 ILE B C 1
ATOM 3915 O O . ILE B 1 176 ? -7.957 -7.523 -25.234 1 94.12 176 ILE B O 1
ATOM 3919 N N . LYS B 1 177 ? -7.391 -7.652 -27.359 1 90.81 177 LYS B N 1
ATOM 3920 C CA . LYS B 1 177 ? -8.539 -6.926 -27.891 1 90.81 177 LYS B CA 1
ATOM 3921 C C . LYS B 1 177 ? -9.195 -7.695 -29.031 1 90.81 177 LYS B C 1
ATOM 3923 O O . LYS B 1 177 ? -8.547 -8.008 -30.031 1 90.81 177 LYS B O 1
ATOM 3928 N N . GLU B 1 178 ? -10.438 -7.941 -28.828 1 87.56 178 GLU B N 1
ATOM 3929 C CA . GLU B 1 178 ? -11.227 -8.633 -29.844 1 87.56 178 GLU B CA 1
ATOM 3930 C C . GLU B 1 178 ? -10.531 -9.914 -30.297 1 87.56 178 GLU B C 1
ATOM 3932 O O . GLU B 1 178 ? -10.383 -10.141 -31.5 1 87.56 178 GLU B O 1
ATOM 3937 N N . GLY B 1 179 ? -9.984 -10.594 -29.391 1 83.81 179 GLY B N 1
ATOM 3938 C CA . GLY B 1 179 ? -9.398 -11.898 -29.672 1 83.81 179 GLY B CA 1
ATOM 3939 C C . GLY B 1 179 ? -7.996 -11.805 -30.25 1 83.81 179 GLY B C 1
ATOM 3940 O O . GLY B 1 179 ? -7.387 -12.828 -30.578 1 83.81 179 GLY B O 1
ATOM 3941 N N . LYS B 1 180 ? -7.477 -10.602 -30.344 1 90.12 180 LYS B N 1
ATOM 3942 C CA . LYS B 1 180 ? -6.121 -10.414 -30.859 1 90.12 180 LYS B CA 1
ATOM 3943 C C . LYS B 1 180 ? -5.172 -9.969 -29.75 1 90.12 180 LYS B C 1
ATOM 3945 O O . LYS B 1 180 ? -5.527 -9.117 -28.922 1 90.12 180 LYS B O 1
ATOM 3950 N N . ILE B 1 181 ? -4.051 -10.617 -29.719 1 92.19 181 ILE B N 1
ATOM 3951 C CA . ILE B 1 181 ? -3.025 -10.25 -28.734 1 92.19 181 ILE B CA 1
ATOM 3952 C C . ILE B 1 181 ? -2.15 -9.141 -29.312 1 92.19 181 ILE B C 1
ATOM 3954 O O . ILE B 1 181 ? -1.585 -9.273 -30.391 1 92.19 181 ILE B O 1
ATOM 3958 N N . ILE B 1 182 ? -2.043 -8.008 -28.672 1 91.88 182 ILE B N 1
ATOM 3959 C CA . ILE B 1 182 ? -1.18 -6.887 -29.016 1 91.88 182 ILE B CA 1
ATOM 3960 C C . ILE B 1 182 ? -0.011 -6.816 -28.031 1 91.88 182 ILE B C 1
ATOM 3962 O O . ILE B 1 182 ? -0.193 -6.469 -26.859 1 91.88 182 ILE B O 1
ATOM 3966 N N . TYR B 1 183 ? 1.129 -7.152 -28.516 1 88.19 183 TYR B N 1
ATOM 3967 C CA . TYR B 1 183 ? 2.309 -7.242 -27.672 1 88.19 183 TYR B CA 1
ATOM 3968 C C . TYR B 1 183 ? 2.953 -5.875 -27.484 1 88.19 183 TYR B C 1
ATOM 3970 O O . TYR B 1 183 ? 2.922 -5.039 -28.391 1 88.19 183 TYR B O 1
ATOM 3978 N N . ASN B 1 184 ? 3.424 -5.695 -26.281 1 82.25 184 ASN B N 1
ATOM 3979 C CA . ASN B 1 184 ? 4.285 -4.535 -26.078 1 82.25 184 ASN B CA 1
ATOM 3980 C C . ASN B 1 184 ? 5.668 -4.75 -26.672 1 82.25 184 ASN B C 1
ATOM 3982 O O . ASN B 1 184 ? 6.004 -5.859 -27.094 1 82.25 184 ASN B O 1
ATOM 3986 N N . SER B 1 185 ? 6.387 -3.693 -26.938 1 65.38 185 SER B N 1
ATOM 3987 C CA . SER B 1 185 ? 7.688 -3.768 -27.609 1 65.38 185 SER B CA 1
ATOM 3988 C C . SER B 1 185 ? 8.688 -4.566 -26.766 1 65.38 185 SER B C 1
ATOM 3990 O O . SER B 1 185 ? 9.75 -4.949 -27.266 1 65.38 185 SER B O 1
ATOM 3992 N N . ILE B 1 186 ? 8.438 -4.785 -25.625 1 58.91 186 ILE B N 1
ATOM 3993 C CA . ILE B 1 186 ? 9.438 -5.414 -24.781 1 58.91 186 ILE B CA 1
ATOM 3994 C C . ILE B 1 186 ? 9.578 -6.891 -25.156 1 58.91 186 ILE B C 1
ATOM 3996 O O . ILE B 1 186 ? 10.695 -7.422 -25.188 1 58.91 186 ILE B O 1
ATOM 4000 N N . LEU B 1 187 ? 8.562 -7.625 -25.391 1 57.78 187 LEU B N 1
ATOM 4001 C CA . LEU B 1 187 ? 8.617 -9.055 -25.688 1 57.78 187 LEU B CA 1
ATOM 4002 C C . LEU B 1 187 ? 9.203 -9.297 -27.062 1 57.78 187 LEU B C 1
ATOM 4004 O O . LEU B 1 187 ? 9.602 -10.422 -27.391 1 57.78 187 LEU B O 1
ATOM 4008 N N . ASN B 1 188 ? 9.188 -8.219 -27.859 1 53 188 ASN B N 1
ATOM 4009 C CA . ASN B 1 188 ? 9.625 -8.461 -29.234 1 53 188 ASN B CA 1
ATOM 4010 C C . ASN B 1 188 ? 11.133 -8.688 -29.312 1 53 188 ASN B C 1
ATOM 4012 O O . ASN B 1 188 ? 11.68 -8.883 -30.391 1 53 188 ASN B O 1
ATOM 4016 N N . ASN B 1 189 ? 11.719 -8.617 -28.125 1 50.25 189 ASN B N 1
ATOM 4017 C CA . ASN B 1 189 ? 13.164 -8.68 -28.312 1 50.25 189 ASN B CA 1
ATOM 4018 C C . ASN B 1 189 ? 13.688 -10.109 -28.234 1 50.25 189 ASN B C 1
ATOM 4020 O O . ASN B 1 189 ? 13.344 -10.844 -27.312 1 50.25 189 ASN B O 1
ATOM 4024 N N . ASP B 1 190 ? 14.117 -10.664 -29.359 1 52.31 190 ASP B N 1
ATOM 4025 C CA . ASP B 1 190 ? 14.852 -11.922 -29.5 1 52.31 190 ASP B CA 1
ATOM 4026 C C . ASP B 1 190 ? 15.664 -12.219 -28.234 1 52.31 190 ASP B C 1
ATOM 4028 O O . ASP B 1 190 ? 15.812 -13.383 -27.844 1 52.31 190 ASP B O 1
ATOM 4032 N N . GLU B 1 191 ? 16.016 -11.195 -27.531 1 53.25 191 GLU B N 1
ATOM 4033 C CA . GLU B 1 191 ? 16.891 -11.352 -26.375 1 53.25 191 GLU B CA 1
ATOM 4034 C C . GLU B 1 191 ? 16.156 -11.953 -25.188 1 53.25 191 GLU B C 1
ATOM 4036 O O . GLU B 1 191 ? 16.734 -12.688 -24.391 1 53.25 191 GLU B O 1
ATOM 4041 N N . TYR B 1 192 ? 14.906 -11.82 -25.094 1 55.91 192 TYR B N 1
ATOM 4042 C CA . TYR B 1 192 ? 14.148 -12.352 -23.969 1 55.91 192 TYR B CA 1
ATOM 4043 C C . TYR B 1 192 ? 14.07 -13.875 -24.031 1 55.91 192 TYR B C 1
ATOM 4045 O O . TYR B 1 192 ? 14.227 -14.555 -23.016 1 55.91 192 TYR B O 1
ATOM 4053 N N . ARG B 1 193 ? 13.977 -14.375 -25.188 1 57.19 193 ARG B N 1
ATOM 4054 C CA . ARG B 1 193 ? 13.836 -15.82 -25.375 1 57.19 193 ARG B CA 1
ATOM 4055 C C . ARG B 1 193 ? 15.164 -16.531 -25.172 1 57.19 193 ARG B C 1
ATOM 4057 O O . ARG B 1 193 ? 15.195 -17.688 -24.766 1 57.19 193 ARG B O 1
ATOM 4064 N N . ASP B 1 194 ? 16.219 -15.82 -25.562 1 57.97 194 ASP B N 1
ATOM 4065 C CA . ASP B 1 194 ? 17.531 -16.453 -25.5 1 57.97 194 ASP B CA 1
ATOM 4066 C C . ASP B 1 194 ? 17.969 -16.688 -24.047 1 57.97 194 ASP B C 1
ATOM 4068 O O . ASP B 1 194 ? 18.797 -17.547 -23.781 1 57.97 194 ASP B O 1
ATOM 4072 N N . LYS B 1 195 ? 17.391 -15.922 -23.203 1 55.44 195 LYS B N 1
ATOM 4073 C CA . LYS B 1 195 ? 17.797 -16.016 -21.797 1 55.44 195 LYS B CA 1
ATOM 4074 C C . LYS B 1 195 ? 17.359 -17.344 -21.188 1 55.44 195 LYS B C 1
ATOM 4076 O O . LYS B 1 195 ? 18 -17.844 -20.266 1 55.44 195 LYS B O 1
ATOM 4081 N N . PHE B 1 196 ? 16.344 -17.953 -21.734 1 57.31 196 PHE B N 1
ATOM 4082 C CA . PHE B 1 196 ? 15.719 -19.141 -21.141 1 57.31 196 PHE B CA 1
ATOM 4083 C C . PHE B 1 196 ? 16.25 -20.406 -21.781 1 57.31 196 PHE B C 1
ATOM 4085 O O . PHE B 1 196 ? 16.016 -21.516 -21.281 1 57.31 196 PHE B O 1
ATOM 4092 N N . LYS B 1 197 ? 17.094 -20.375 -22.812 1 61.38 197 LYS B N 1
ATOM 4093 C CA . LYS B 1 197 ? 17.391 -21.516 -23.656 1 61.38 197 LYS B CA 1
ATOM 4094 C C . LYS B 1 197 ? 18.344 -22.484 -22.969 1 61.38 197 LYS B C 1
ATOM 4096 O O . LYS B 1 197 ? 18.266 -23.703 -23.156 1 61.38 197 LYS B O 1
ATOM 4101 N N . SER B 1 198 ? 19.094 -21.922 -22.078 1 67.25 198 SER B N 1
ATOM 4102 C CA . SER B 1 198 ? 20.188 -22.875 -21.922 1 67.25 198 SER B CA 1
ATOM 4103 C C . SER B 1 198 ? 20.047 -23.672 -20.625 1 67.25 198 SER B C 1
ATOM 4105 O O . SER B 1 198 ? 20.719 -24.672 -20.438 1 67.25 198 SER B O 1
ATOM 4107 N N . HIS B 1 199 ? 19 -23.469 -19.766 1 82.12 199 HIS B N 1
ATOM 4108 C CA . HIS B 1 199 ? 18.984 -24.156 -18.484 1 82.12 199 HIS B CA 1
ATOM 4109 C C . HIS B 1 199 ? 17.734 -25 -18.328 1 82.12 199 HIS B C 1
ATOM 4111 O O . HIS B 1 199 ? 16.688 -24.688 -18.906 1 82.12 199 HIS B O 1
ATOM 4117 N N . GLU B 1 200 ? 17.844 -26.141 -17.578 1 91.5 200 GLU B N 1
ATOM 4118 C CA . GLU B 1 200 ? 16.719 -27.016 -17.312 1 91.5 200 GLU B CA 1
ATOM 4119 C C . GLU B 1 200 ? 15.766 -26.422 -16.281 1 91.5 200 GLU B C 1
ATOM 4121 O O . GLU B 1 200 ? 16.203 -25.688 -15.383 1 91.5 200 GLU B O 1
ATOM 4126 N N . LEU B 1 201 ? 14.492 -26.781 -16.453 1 95.5 201 LEU B N 1
ATOM 4127 C CA . LEU B 1 201 ? 13.5 -26.391 -15.469 1 95.5 201 LEU B CA 1
ATOM 4128 C C . LEU B 1 201 ? 13.844 -26.938 -14.086 1 95.5 201 LEU B C 1
ATOM 4130 O O . LEU B 1 201 ? 14.164 -28.125 -13.953 1 95.5 201 LEU B O 1
ATOM 4134 N N . LYS B 1 202 ? 13.875 -26.109 -13.102 1 96.38 202 LYS B N 1
ATOM 4135 C CA . LYS B 1 202 ? 14.141 -26.5 -11.719 1 96.38 202 LYS B CA 1
ATOM 4136 C C . LYS B 1 202 ? 12.969 -26.109 -10.812 1 96.38 202 LYS B C 1
ATOM 4138 O O . LYS B 1 202 ? 12.43 -25.016 -10.914 1 96.38 202 LYS B O 1
ATOM 4143 N N . LEU B 1 203 ? 12.57 -27.047 -10.008 1 98.25 203 LEU B N 1
ATOM 4144 C CA . LEU B 1 203 ? 11.523 -26.828 -9.016 1 98.25 203 LEU B CA 1
ATOM 4145 C C . LEU B 1 203 ? 12.125 -26.641 -7.625 1 98.25 203 LEU B C 1
ATOM 4147 O O . LEU B 1 203 ? 12.773 -27.547 -7.094 1 98.25 203 LEU B O 1
ATOM 4151 N N . GLN B 1 204 ? 12.055 -25.453 -7.066 1 98.25 204 GLN B N 1
ATOM 4152 C CA . GLN B 1 204 ? 12.477 -25.141 -5.707 1 98.25 204 GLN B CA 1
ATOM 4153 C C . GLN B 1 204 ? 11.367 -24.438 -4.934 1 98.25 204 GLN B C 1
ATOM 4155 O O . GLN B 1 204 ? 11.211 -23.219 -5.027 1 98.25 204 GLN B O 1
ATOM 4160 N N . THR B 1 205 ? 10.711 -25.172 -4.059 1 98.5 205 THR B N 1
ATOM 4161 C CA . THR B 1 205 ? 9.438 -24.688 -3.533 1 98.5 205 THR B CA 1
ATOM 4162 C C . THR B 1 205 ? 9.586 -24.281 -2.07 1 98.5 205 THR B C 1
ATOM 4164 O O . THR B 1 205 ? 8.602 -23.906 -1.426 1 98.5 205 THR B O 1
ATOM 4167 N N . ASN B 1 206 ? 10.82 -24.359 -1.508 1 98.12 206 ASN B N 1
ATOM 4168 C CA . ASN B 1 206 ? 10.992 -24.016 -0.1 1 98.12 206 ASN B CA 1
ATOM 4169 C C . ASN B 1 206 ? 10.836 -22.516 0.135 1 98.12 206 ASN B C 1
ATOM 4171 O O . ASN B 1 206 ? 11.555 -21.703 -0.452 1 98.12 206 ASN B O 1
ATOM 4175 N N . LEU B 1 207 ? 9.883 -22.141 0.94 1 98.5 207 LEU B N 1
ATOM 4176 C CA . LEU B 1 207 ? 9.68 -20.75 1.344 1 98.5 207 LEU B CA 1
ATOM 4177 C C . LEU B 1 207 ? 9.82 -20.594 2.855 1 98.5 207 LEU B C 1
ATOM 4179 O O . LEU B 1 207 ? 9.164 -21.312 3.615 1 98.5 207 LEU B O 1
ATOM 4183 N N . CYS B 1 208 ? 10.688 -19.766 3.307 1 98.62 208 CYS B N 1
ATOM 4184 C CA . CYS B 1 208 ? 10.805 -19.438 4.727 1 98.62 208 CYS B CA 1
ATOM 4185 C C . CYS B 1 208 ? 9.711 -18.469 5.16 1 98.62 208 CYS B C 1
ATOM 4187 O O . CYS B 1 208 ? 9.602 -17.375 4.625 1 98.62 208 CYS B O 1
ATOM 4189 N N . GLU B 1 209 ? 8.938 -18.844 6.094 1 98.12 209 GLU B N 1
ATOM 4190 C CA . GLU B 1 209 ? 7.809 -18.031 6.531 1 98.12 209 GLU B CA 1
ATOM 4191 C C . GLU B 1 209 ? 8.195 -17.141 7.703 1 98.12 209 GLU B C 1
ATOM 4193 O O . GLU B 1 209 ? 7.383 -16.344 8.172 1 98.12 209 GLU B O 1
ATOM 4198 N N . ASP B 1 210 ? 9.422 -17.156 8.18 1 98.44 210 ASP B N 1
ATOM 4199 C CA . ASP B 1 210 ? 9.875 -16.359 9.32 1 98.44 210 ASP B CA 1
ATOM 4200 C C . ASP B 1 210 ? 10.258 -14.945 8.875 1 98.44 210 ASP B C 1
ATOM 4202 O O . ASP B 1 210 ? 11.375 -14.492 9.133 1 98.44 210 ASP B O 1
ATOM 4206 N N . ILE B 1 211 ? 9.312 -14.281 8.297 1 98.81 211 ILE B N 1
ATOM 4207 C CA . ILE B 1 211 ? 9.523 -12.891 7.91 1 98.81 211 ILE B CA 1
ATOM 4208 C C . ILE B 1 211 ? 8.328 -12.047 8.359 1 98.81 211 ILE B C 1
ATOM 4210 O O . ILE B 1 211 ? 7.285 -12.586 8.734 1 98.81 211 ILE B O 1
ATOM 4214 N N . LEU B 1 212 ? 8.508 -10.742 8.406 1 98.75 212 LEU B N 1
ATOM 4215 C CA . LEU B 1 212 ? 7.445 -9.773 8.68 1 98.75 212 LEU B CA 1
ATOM 4216 C C . LEU B 1 212 ? 7.496 -8.617 7.688 1 98.75 212 LEU B C 1
ATOM 4218 O O . LEU B 1 212 ? 8.578 -8.227 7.234 1 98.75 212 LEU B O 1
ATOM 4222 N N . ILE B 1 213 ? 6.352 -8.148 7.238 1 98.88 213 ILE B N 1
ATOM 4223 C CA . ILE B 1 213 ? 6.246 -6.863 6.559 1 98.88 213 ILE B CA 1
ATOM 4224 C C . ILE B 1 213 ? 5.883 -5.773 7.562 1 98.88 213 ILE B C 1
ATOM 4226 O O . ILE B 1 213 ? 4.883 -5.883 8.281 1 98.88 213 ILE B O 1
ATOM 4230 N N . LEU B 1 214 ? 6.711 -4.773 7.656 1 98.75 214 LEU B N 1
ATOM 4231 C CA . LEU B 1 214 ? 6.461 -3.674 8.578 1 98.75 214 LEU B CA 1
ATOM 4232 C C . LEU B 1 214 ? 6.309 -2.355 7.828 1 98.75 214 LEU B C 1
ATOM 4234 O O . LEU B 1 214 ? 7.258 -1.877 7.207 1 98.75 214 LEU B O 1
ATOM 4238 N N . LYS B 1 215 ? 5.145 -1.809 7.863 1 98.62 215 LYS B N 1
ATOM 4239 C CA . LYS B 1 215 ? 4.914 -0.456 7.359 1 98.62 215 LYS B CA 1
ATOM 4240 C C . LYS B 1 215 ? 5.211 0.586 8.438 1 98.62 215 LYS B C 1
ATOM 4242 O O . LYS B 1 215 ? 4.559 0.608 9.484 1 98.62 215 LYS B O 1
ATOM 4247 N N . ILE B 1 216 ? 6.188 1.396 8.195 1 98.31 216 ILE B N 1
ATOM 4248 C CA . ILE B 1 216 ? 6.473 2.43 9.188 1 98.31 216 ILE B CA 1
ATOM 4249 C C . ILE B 1 216 ? 5.496 3.592 9.016 1 98.31 216 ILE B C 1
ATOM 4251 O O . ILE B 1 216 ? 4.879 3.74 7.961 1 98.31 216 ILE B O 1
ATOM 4255 N N . PHE B 1 217 ? 5.254 4.367 10.031 1 98.75 217 PHE B N 1
ATOM 4256 C CA . PHE B 1 217 ? 4.355 5.512 10.055 1 98.75 217 PHE B CA 1
ATOM 4257 C C . PHE B 1 217 ? 4.789 6.52 11.117 1 98.75 217 PHE B C 1
ATOM 4259 O O . PHE B 1 217 ? 5.516 6.168 12.047 1 98.75 217 PHE B O 1
ATOM 4266 N N . PRO B 1 218 ? 4.41 7.805 10.914 1 98.56 218 PRO B N 1
ATOM 4267 C CA . PRO B 1 218 ? 4.777 8.781 11.938 1 98.56 218 PRO B CA 1
ATOM 4268 C C . PRO B 1 218 ? 4.281 8.391 13.328 1 98.56 218 PRO B C 1
ATOM 4270 O O . PRO B 1 218 ? 3.072 8.242 13.539 1 98.56 218 PRO B O 1
ATOM 4273 N N . GLY B 1 219 ? 5.203 8.227 14.25 1 97.69 219 GLY B N 1
ATOM 4274 C CA . GLY B 1 219 ? 4.812 7.867 15.609 1 97.69 219 GLY B CA 1
ATOM 4275 C C . GLY B 1 219 ? 5.023 6.395 15.914 1 97.69 219 GLY B C 1
ATOM 4276 O O . GLY B 1 219 ? 4.73 5.941 17.031 1 97.69 219 GLY B O 1
ATOM 4277 N N . ILE B 1 220 ? 5.582 5.629 14.977 1 98 220 ILE B N 1
ATOM 4278 C CA . ILE B 1 220 ? 5.832 4.215 15.227 1 98 220 ILE B CA 1
ATOM 4279 C C . ILE B 1 220 ? 6.844 4.062 16.359 1 98 220 ILE B C 1
ATOM 4281 O O . ILE B 1 220 ? 7.887 4.723 16.359 1 98 220 ILE B O 1
ATOM 4285 N N . LYS B 1 221 ? 6.535 3.221 17.281 1 95 221 LYS B N 1
ATOM 4286 C CA . LYS B 1 221 ? 7.449 2.965 18.391 1 95 221 LYS B CA 1
ATOM 4287 C C . LYS B 1 221 ? 8.539 1.975 17.984 1 95 221 LYS B C 1
ATOM 4289 O O . LYS B 1 221 ? 8.258 0.955 17.359 1 95 221 LYS B O 1
ATOM 4294 N N . PRO B 1 222 ? 9.688 2.188 18.406 1 95.5 222 PRO B N 1
ATOM 4295 C CA . PRO B 1 222 ? 10.82 1.392 17.938 1 95.5 222 PRO B CA 1
ATOM 4296 C C . PRO B 1 222 ? 10.828 -0.024 18.516 1 95.5 222 PRO B C 1
ATOM 4298 O O . PRO B 1 222 ? 11.5 -0.908 17.984 1 95.5 222 PRO B O 1
ATOM 4301 N N . HIS B 1 223 ? 10.133 -0.329 19.562 1 95.44 223 HIS B N 1
ATOM 4302 C CA . HIS B 1 223 ? 10.273 -1.59 20.281 1 95.44 223 HIS B CA 1
ATOM 4303 C C . HIS B 1 223 ? 9.797 -2.764 19.438 1 95.44 223 HIS B C 1
ATOM 4305 O O . HIS B 1 223 ? 10.141 -3.916 19.703 1 95.44 223 HIS B O 1
ATOM 4311 N N . ILE B 1 224 ? 8.992 -2.506 18.422 1 98.06 224 ILE B N 1
ATOM 4312 C CA . ILE B 1 224 ? 8.562 -3.574 17.531 1 98.06 224 ILE B CA 1
ATOM 4313 C C . ILE B 1 224 ? 9.789 -4.227 16.875 1 98.06 224 ILE B C 1
ATOM 4315 O O . ILE B 1 224 ? 9.789 -5.43 16.609 1 98.06 224 ILE B O 1
ATOM 4319 N N . PHE B 1 225 ? 10.836 -3.482 16.672 1 98.31 225 PHE B N 1
ATOM 4320 C CA . PHE B 1 225 ? 12.031 -3.996 16.016 1 98.31 225 PHE B CA 1
ATOM 4321 C C . PHE B 1 225 ? 12.758 -4.984 16.922 1 98.31 225 PHE B C 1
ATOM 4323 O O . PHE B 1 225 ? 13.398 -5.922 16.438 1 98.31 225 PHE B O 1
ATOM 4330 N N . ASP B 1 226 ? 12.648 -4.77 18.234 1 98.31 226 ASP B N 1
ATOM 4331 C CA . ASP B 1 226 ? 13.227 -5.734 19.156 1 98.31 226 ASP B CA 1
ATOM 4332 C C . ASP B 1 226 ? 12.516 -7.086 19.062 1 98.31 226 ASP B C 1
ATOM 4334 O O . ASP B 1 226 ? 13.164 -8.133 19.078 1 98.31 226 ASP B O 1
ATOM 4338 N N . TYR B 1 227 ? 11.242 -7.031 18.922 1 98.44 227 TYR B N 1
ATOM 4339 C CA . TYR B 1 227 ? 10.469 -8.258 18.734 1 98.44 227 TYR B CA 1
ATOM 4340 C C . TYR B 1 227 ? 10.852 -8.945 17.422 1 98.44 227 TYR B C 1
ATOM 4342 O O . TYR B 1 227 ? 11.016 -10.172 17.391 1 98.44 227 TYR B O 1
ATOM 4350 N N . ILE B 1 228 ? 10.977 -8.156 16.391 1 98.62 228 ILE B N 1
ATOM 4351 C CA . ILE B 1 228 ? 11.344 -8.688 15.078 1 98.62 228 ILE B CA 1
ATOM 4352 C C . ILE B 1 228 ? 12.703 -9.383 15.172 1 98.62 228 ILE B C 1
ATOM 4354 O O . ILE B 1 228 ? 12.875 -10.5 14.68 1 98.62 228 ILE B O 1
ATOM 4358 N N . LYS B 1 229 ? 13.602 -8.734 15.789 1 98.25 229 LYS B N 1
ATOM 4359 C CA . LYS B 1 229 ? 14.969 -9.227 15.953 1 98.25 229 LYS B CA 1
ATOM 4360 C C . LYS B 1 229 ? 14.977 -10.633 16.531 1 98.25 229 LYS B C 1
ATOM 4362 O O . LYS B 1 229 ? 15.734 -11.492 16.078 1 98.25 229 LYS B O 1
ATOM 4367 N N . ASP B 1 230 ? 14.07 -10.922 17.406 1 98 230 ASP B N 1
ATOM 4368 C CA . ASP B 1 230 ? 14.117 -12.148 18.188 1 98 230 ASP B CA 1
ATOM 4369 C C . ASP B 1 230 ? 13.219 -13.219 17.578 1 98 230 ASP B C 1
ATOM 4371 O O . ASP B 1 230 ? 13.289 -14.391 17.953 1 98 230 ASP B O 1
ATOM 4375 N N . ASN B 1 231 ? 12.438 -12.852 16.547 1 98.38 231 ASN B N 1
ATOM 4376 C CA . ASN B 1 231 ? 11.391 -13.805 16.188 1 98.38 231 ASN B CA 1
ATOM 4377 C C . ASN B 1 231 ? 11.383 -14.078 14.688 1 98.38 231 ASN B C 1
ATOM 4379 O O . ASN B 1 231 ? 10.703 -15 14.227 1 98.38 231 ASN B O 1
ATOM 4383 N N . TYR B 1 232 ? 12.172 -13.352 13.953 1 98.62 232 TYR B N 1
ATOM 4384 C CA . TYR B 1 232 ? 12.117 -13.5 12.5 1 98.62 232 TYR B CA 1
ATOM 4385 C C . TYR B 1 232 ? 13.516 -13.594 11.906 1 98.62 232 TYR B C 1
ATOM 4387 O O . TYR B 1 232 ? 14.5 -13.25 12.562 1 98.62 232 TYR B O 1
ATOM 4395 N N . LYS B 1 233 ? 13.586 -14.133 10.688 1 98.5 233 LYS B N 1
ATOM 4396 C CA . LYS B 1 233 ? 14.836 -14.219 9.938 1 98.5 233 LYS B CA 1
ATOM 4397 C C . LYS B 1 233 ? 14.961 -13.07 8.945 1 98.5 233 LYS B C 1
ATOM 4399 O O . LYS B 1 233 ? 16.047 -12.781 8.453 1 98.5 233 LYS B O 1
ATOM 4404 N N . GLY B 1 234 ? 13.891 -12.445 8.602 1 98.56 234 GLY B N 1
ATOM 4405 C CA . GLY B 1 234 ? 13.883 -11.328 7.668 1 98.56 234 GLY B CA 1
ATOM 4406 C C . GLY B 1 234 ? 12.734 -10.367 7.906 1 98.56 234 GLY B C 1
ATOM 4407 O O . GLY B 1 234 ? 11.742 -10.719 8.547 1 98.56 234 GLY B O 1
ATOM 4408 N N . VAL B 1 235 ? 12.914 -9.156 7.438 1 98.75 235 VAL B N 1
ATOM 4409 C CA . VAL B 1 235 ? 11.867 -8.141 7.531 1 98.75 235 VAL B CA 1
ATOM 4410 C C . VAL B 1 235 ? 11.875 -7.273 6.277 1 98.75 235 VAL B C 1
ATOM 4412 O O . VAL B 1 235 ? 12.938 -6.941 5.75 1 98.75 235 VAL B O 1
ATOM 4415 N N . ILE B 1 236 ? 10.711 -7.031 5.723 1 98.75 236 ILE B N 1
ATOM 4416 C CA . ILE B 1 236 ? 10.5 -6.039 4.672 1 98.75 236 ILE B CA 1
ATOM 4417 C C . ILE B 1 236 ? 9.938 -4.758 5.277 1 98.75 236 ILE B C 1
ATOM 4419 O O . ILE B 1 236 ? 8.852 -4.766 5.871 1 98.75 236 ILE B O 1
ATOM 4423 N N . ILE B 1 237 ? 10.656 -3.688 5.141 1 97.75 237 ILE B N 1
ATOM 4424 C CA . ILE B 1 237 ? 10.242 -2.398 5.684 1 97.75 237 ILE B CA 1
ATOM 4425 C C . ILE B 1 237 ? 9.688 -1.521 4.562 1 97.75 237 ILE B C 1
ATOM 4427 O O . ILE B 1 237 ? 10.414 -1.146 3.643 1 97.75 237 ILE B O 1
ATOM 4431 N N . GLU B 1 238 ? 8.391 -1.291 4.609 1 98.5 238 GLU B N 1
ATOM 4432 C CA . GLU B 1 238 ? 7.805 -0.267 3.752 1 98.5 238 GLU B CA 1
ATOM 4433 C C . GLU B 1 238 ? 8.086 1.133 4.289 1 98.5 238 GLU B C 1
ATOM 4435 O O . GLU B 1 238 ? 7.363 1.63 5.152 1 98.5 238 GLU B O 1
ATOM 4440 N N . SER B 1 239 ? 9.125 1.759 3.717 1 96.69 239 SER B N 1
ATOM 4441 C CA . SER B 1 239 ? 9.617 3.051 4.188 1 96.69 239 SER B CA 1
ATOM 4442 C C . SER B 1 239 ? 8.914 4.199 3.471 1 96.69 239 SER B C 1
ATOM 4444 O O . SER B 1 239 ? 7.941 3.984 2.746 1 96.69 239 SER B O 1
ATOM 4446 N N . PHE B 1 240 ? 9.375 5.461 3.723 1 96.19 240 PHE B N 1
ATOM 4447 C CA . PHE B 1 240 ? 8.773 6.641 3.111 1 96.19 240 PHE B CA 1
ATOM 4448 C C . PHE B 1 240 ? 9.5 7.008 1.82 1 96.19 240 PHE B C 1
ATOM 4450 O O . PHE B 1 240 ? 10.727 6.957 1.754 1 96.19 240 PHE B O 1
ATOM 4457 N N . GLY B 1 241 ? 8.742 7.406 0.818 1 94.94 241 GLY B N 1
ATOM 4458 C CA . GLY B 1 241 ? 9.32 7.953 -0.397 1 94.94 241 GLY B CA 1
ATOM 4459 C C . GLY B 1 241 ? 10.352 7.035 -1.034 1 94.94 241 GLY B C 1
ATOM 4460 O O . GLY B 1 241 ? 10.07 5.855 -1.272 1 94.94 241 GLY B O 1
ATOM 4461 N N . ILE B 1 242 ? 11.531 7.551 -1.239 1 93.06 242 ILE B N 1
ATOM 4462 C CA . ILE B 1 242 ? 12.578 6.812 -1.936 1 93.06 242 ILE B CA 1
ATOM 4463 C C . ILE B 1 242 ? 13.406 6.023 -0.928 1 93.06 242 ILE B C 1
ATOM 4465 O O . ILE B 1 242 ? 14.609 5.812 -1.132 1 93.06 242 ILE B O 1
ATOM 4469 N N . GLY B 1 243 ? 12.836 5.676 0.208 1 91.56 243 GLY B N 1
ATOM 4470 C CA . GLY B 1 243 ? 13.539 4.855 1.181 1 91.56 243 GLY B CA 1
ATOM 4471 C C . GLY B 1 243 ? 13.82 5.582 2.482 1 91.56 243 GLY B C 1
ATOM 4472 O O . GLY B 1 243 ? 14.742 5.219 3.217 1 91.56 243 GLY B O 1
ATOM 4473 N N . GLY B 1 244 ? 13.047 6.637 2.816 1 90.81 244 GLY B N 1
ATOM 4474 C CA . GLY B 1 244 ? 13.258 7.414 4.027 1 90.81 244 GLY B CA 1
ATOM 4475 C C . GLY B 1 244 ? 12.875 6.664 5.289 1 90.81 244 GLY B C 1
ATOM 4476 O O . GLY B 1 244 ? 11.797 6.078 5.367 1 90.81 244 GLY B O 1
ATOM 4477 N N . ILE B 1 245 ? 13.758 6.695 6.285 1 92.44 245 ILE B N 1
ATOM 4478 C CA . ILE B 1 245 ? 13.555 6.078 7.594 1 92.44 245 ILE B CA 1
ATOM 4479 C C . ILE B 1 245 ? 13.922 7.074 8.695 1 92.44 245 ILE B C 1
ATOM 4481 O O . ILE B 1 245 ? 14.945 7.754 8.602 1 92.44 245 ILE B O 1
ATOM 4485 N N . PRO B 1 246 ? 13.094 7.16 9.672 1 93.12 246 PRO B N 1
ATOM 4486 C CA . PRO B 1 246 ? 13.352 8.125 10.742 1 93.12 246 PRO B CA 1
ATOM 4487 C C . PRO B 1 246 ? 14.664 7.867 11.461 1 93.12 246 PRO B C 1
ATOM 4489 O O . PRO B 1 246 ? 15.023 6.711 11.711 1 93.12 246 PRO B O 1
ATOM 4492 N N . ASN B 1 247 ? 15.383 8.945 11.797 1 90.56 247 ASN B N 1
ATOM 4493 C CA . ASN B 1 247 ? 16.688 8.828 12.438 1 90.56 247 ASN B CA 1
ATOM 4494 C C . ASN B 1 247 ? 16.859 9.859 13.547 1 90.56 247 ASN B C 1
ATOM 4496 O O . ASN B 1 247 ? 17.984 10.156 13.945 1 90.56 247 ASN B O 1
ATOM 4500 N N . ALA B 1 248 ? 15.82 10.422 14.023 1 89.69 248 ALA B N 1
ATOM 4501 C CA . ALA B 1 248 ? 15.875 11.422 15.094 1 89.69 248 ALA B CA 1
ATOM 4502 C C . ALA B 1 248 ? 15.117 10.953 16.328 1 89.69 248 ALA B C 1
ATOM 4504 O O . ALA B 1 248 ? 15.461 9.93 16.922 1 89.69 248 ALA B O 1
ATOM 4505 N N . ASP B 1 249 ? 13.891 11.523 16.625 1 87 249 ASP B N 1
ATOM 4506 C CA . ASP B 1 249 ? 13.133 11.188 17.828 1 87 249 ASP B CA 1
ATOM 4507 C C . ASP B 1 249 ? 12.734 9.711 17.844 1 87 249 ASP B C 1
ATOM 4509 O O . ASP B 1 249 ? 12.812 9.055 18.875 1 87 249 ASP B O 1
ATOM 4513 N N . TYR B 1 250 ? 12.328 9.242 16.797 1 87.88 250 TYR B N 1
ATOM 4514 C CA . TYR B 1 250 ? 11.984 7.836 16.594 1 87.88 250 TYR B CA 1
ATOM 4515 C C . TYR B 1 250 ? 13.055 7.121 15.773 1 87.88 250 TYR B C 1
ATOM 4517 O O . TYR B 1 250 ? 12.789 6.699 14.641 1 87.88 250 TYR B O 1
ATOM 4525 N N . ASP B 1 251 ? 14.156 6.855 16.312 1 90.69 251 ASP B N 1
ATOM 4526 C CA . ASP B 1 251 ? 15.352 6.43 15.586 1 90.69 251 ASP B CA 1
ATOM 4527 C C . ASP B 1 251 ? 15.203 4.996 15.086 1 90.69 251 ASP B C 1
ATOM 4529 O O . ASP B 1 251 ? 15.812 4.074 15.633 1 90.69 251 ASP B O 1
ATOM 4533 N N . ILE B 1 252 ? 14.57 4.879 14.008 1 93.62 252 ILE B N 1
ATOM 4534 C CA . ILE B 1 252 ? 14.328 3.586 13.383 1 93.62 252 ILE B CA 1
ATOM 4535 C C . ILE B 1 252 ? 15.594 3.105 12.68 1 93.62 252 ILE B C 1
ATOM 4537 O O . ILE B 1 252 ? 15.836 1.899 12.578 1 93.62 252 ILE B O 1
ATOM 4541 N N . VAL B 1 253 ? 16.422 4.047 12.258 1 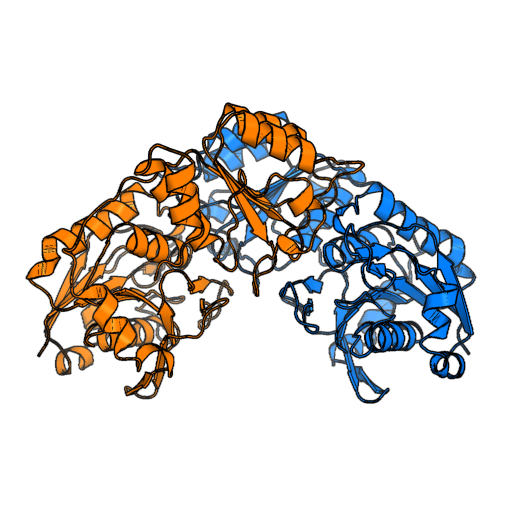91.56 253 VAL B N 1
ATOM 4542 C CA . VAL B 1 253 ? 17.672 3.691 11.594 1 91.56 253 VAL B CA 1
ATOM 4543 C C . VAL B 1 253 ? 18.516 2.84 12.531 1 91.56 253 VAL B C 1
ATOM 4545 O O . VAL B 1 253 ? 19.062 1.812 12.117 1 91.56 253 VAL B O 1
ATOM 4548 N N . SER B 1 254 ? 18.656 3.236 13.758 1 92.38 254 SER B N 1
ATOM 4549 C CA . SER B 1 254 ? 19.422 2.477 14.734 1 92.38 254 SER B CA 1
ATOM 4550 C C . SER B 1 254 ? 18.844 1.084 14.945 1 92.38 254 SER B C 1
ATOM 4552 O O . SER B 1 254 ? 19.578 0.113 15.109 1 92.38 254 SER B O 1
ATOM 4554 N N . LYS B 1 255 ? 17.531 0.986 14.961 1 94.94 255 LYS B N 1
ATOM 4555 C CA . LYS B 1 255 ? 16.875 -0.304 15.133 1 94.94 255 LYS B CA 1
ATOM 4556 C C . LYS B 1 255 ? 17.125 -1.216 13.93 1 94.94 255 LYS B C 1
ATOM 4558 O O . LYS B 1 255 ? 17.328 -2.42 14.094 1 94.94 255 LYS B O 1
ATOM 4563 N N . VAL B 1 256 ? 17.125 -0.637 12.773 1 94.38 256 VAL B N 1
ATOM 4564 C CA . VAL B 1 256 ? 17.438 -1.391 11.562 1 94.38 256 VAL B CA 1
ATOM 4565 C C . VAL B 1 256 ? 18.859 -1.928 11.633 1 94.38 256 VAL B C 1
ATOM 4567 O O . VAL B 1 256 ? 19.125 -3.08 11.281 1 94.38 256 VAL B O 1
ATOM 4570 N N . GLN B 1 257 ? 19.734 -1.109 12.109 1 92.62 257 GLN B N 1
ATOM 4571 C CA . GLN B 1 257 ? 21.125 -1.531 12.281 1 92.62 257 GLN B CA 1
ATOM 4572 C C . GLN B 1 257 ? 21.234 -2.709 13.242 1 92.62 257 GLN B C 1
ATOM 4574 O O . GLN B 1 257 ? 22.016 -3.639 13.016 1 92.62 257 GLN B O 1
ATOM 4579 N N . GLU B 1 258 ? 20.484 -2.658 14.273 1 95.06 258 GLU B N 1
ATOM 4580 C CA . GLU B 1 258 ? 20.469 -3.758 15.234 1 95.06 258 GLU B CA 1
ATOM 4581 C C . GLU B 1 258 ? 19.984 -5.055 14.578 1 95.06 258 GLU B C 1
ATOM 4583 O O . GLU B 1 258 ? 20.516 -6.129 14.867 1 95.06 258 GLU B O 1
ATOM 4588 N N . LEU B 1 259 ? 18.969 -4.941 13.727 1 97 259 LEU B N 1
ATOM 4589 C CA . LEU B 1 259 ? 18.484 -6.117 13.008 1 97 259 LEU B CA 1
ATOM 4590 C C . LEU B 1 259 ? 19.578 -6.707 12.125 1 97 259 LEU B C 1
ATOM 4592 O O . LEU B 1 259 ? 19.781 -7.926 12.094 1 97 259 LEU B O 1
ATOM 4596 N N . ILE B 1 260 ? 20.281 -5.809 11.469 1 94 260 ILE B N 1
ATOM 4597 C CA . ILE B 1 260 ? 21.344 -6.219 10.562 1 94 260 ILE B CA 1
ATOM 4598 C C . ILE B 1 260 ? 22.453 -6.918 11.359 1 94 260 ILE B C 1
ATOM 4600 O O . ILE B 1 260 ? 22.938 -7.977 10.961 1 94 260 ILE B O 1
ATOM 4604 N N . GLN B 1 261 ? 22.797 -6.391 12.43 1 93.56 261 GLN B N 1
ATOM 4605 C CA . GLN B 1 261 ? 23.844 -6.945 13.273 1 93.56 261 GLN B CA 1
ATOM 4606 C C . GLN B 1 261 ? 23.438 -8.312 13.828 1 93.56 261 GLN B C 1
ATOM 4608 O O . GLN B 1 261 ? 24.297 -9.172 14.039 1 93.56 261 GLN B O 1
ATOM 4613 N N . ALA B 1 262 ? 22.188 -8.461 14 1 96.19 262 ALA B N 1
ATOM 4614 C CA . ALA B 1 262 ? 21.672 -9.727 14.531 1 96.19 262 ALA B CA 1
ATOM 4615 C C . ALA B 1 262 ? 21.578 -10.781 13.43 1 96.19 262 ALA B C 1
ATOM 4617 O O . ALA B 1 262 ? 21.234 -11.938 13.703 1 96.19 262 ALA B O 1
ATOM 4618 N N . GLY B 1 263 ? 21.797 -10.438 12.172 1 94.44 263 GLY B N 1
ATOM 4619 C CA . GLY B 1 263 ? 21.875 -11.398 11.086 1 94.44 263 GLY B CA 1
ATOM 4620 C C . GLY B 1 263 ? 20.594 -11.508 10.297 1 94.44 263 GLY B C 1
ATOM 4621 O O . GLY B 1 263 ? 20.453 -12.383 9.43 1 94.44 263 GLY B O 1
ATOM 4622 N N . LEU B 1 264 ? 19.656 -10.602 10.555 1 97.38 264 LEU B N 1
ATOM 4623 C CA . LEU B 1 264 ? 18.391 -10.641 9.82 1 97.38 264 LEU B CA 1
ATOM 4624 C C . LEU B 1 264 ? 18.578 -10.102 8.406 1 97.38 264 LEU B C 1
ATOM 4626 O O . LEU B 1 264 ? 19.359 -9.18 8.18 1 97.38 264 LEU B O 1
ATOM 4630 N N . ALA B 1 265 ? 17.859 -10.664 7.422 1 98.12 265 ALA B N 1
ATOM 4631 C CA . ALA B 1 265 ? 17.703 -10.047 6.105 1 98.12 265 ALA B CA 1
ATOM 4632 C C . ALA B 1 265 ? 16.734 -8.867 6.16 1 98.12 265 ALA B C 1
ATOM 4634 O O . ALA B 1 265 ? 15.531 -9.055 6.355 1 98.12 265 ALA B O 1
ATOM 4635 N N . VAL B 1 266 ? 17.297 -7.66 6.012 1 97.44 266 VAL B N 1
ATOM 4636 C CA . VAL B 1 266 ? 16.469 -6.461 6.062 1 97.44 266 VAL B CA 1
ATOM 4637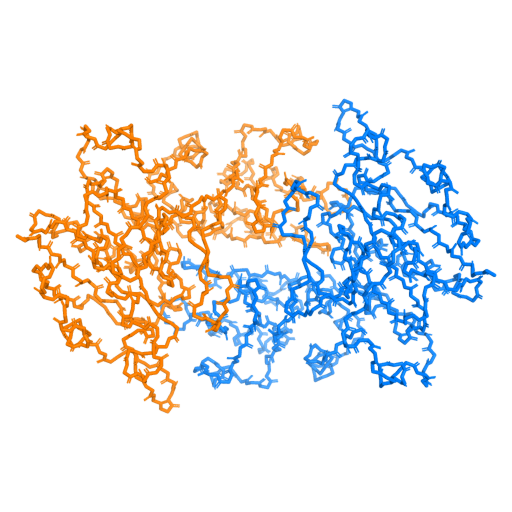 C C . VAL B 1 266 ? 16.281 -5.906 4.652 1 97.44 266 VAL B C 1
ATOM 4639 O O . VAL B 1 266 ? 17.234 -5.469 4.016 1 97.44 266 VAL B O 1
ATOM 4642 N N . VAL B 1 267 ? 15.039 -5.922 4.172 1 97.19 267 VAL B N 1
ATOM 4643 C CA . VAL B 1 267 ? 14.688 -5.406 2.855 1 97.19 267 VAL B CA 1
ATOM 4644 C C . VAL B 1 267 ? 14 -4.051 2.998 1 97.19 267 VAL B C 1
ATOM 4646 O O . VAL B 1 267 ? 13.008 -3.926 3.727 1 97.19 267 VAL B O 1
ATOM 4649 N N . ILE B 1 268 ? 14.523 -3.062 2.334 1 95.5 268 ILE B N 1
ATOM 4650 C CA . ILE B 1 268 ? 13.891 -1.746 2.342 1 95.5 268 ILE B CA 1
ATOM 4651 C C . ILE B 1 268 ? 13.117 -1.537 1.04 1 95.5 268 ILE B C 1
ATOM 4653 O O . ILE B 1 268 ? 13.68 -1.683 -0.05 1 95.5 268 ILE B O 1
ATOM 4657 N N . THR B 1 269 ? 11.883 -1.36 1.145 1 96.75 269 THR B N 1
ATOM 4658 C CA . THR B 1 269 ? 11.008 -0.938 0.052 1 96.75 269 THR B CA 1
ATOM 4659 C C . THR B 1 269 ? 10.273 0.351 0.412 1 96.75 269 THR B C 1
ATOM 4661 O O . THR B 1 269 ? 10.734 1.111 1.27 1 96.75 269 THR B O 1
ATOM 4664 N N . THR B 1 270 ? 9.234 0.762 -0.31 1 97.38 270 THR B N 1
ATOM 4665 C CA . THR B 1 270 ? 8.508 2.004 -0.078 1 97.38 270 THR B CA 1
ATOM 4666 C C . THR B 1 270 ? 7.008 1.739 0.034 1 97.38 270 THR B C 1
ATOM 4668 O O . THR B 1 270 ? 6.512 0.734 -0.478 1 97.38 270 THR B O 1
ATOM 4671 N N . GLN B 1 271 ? 6.324 2.598 0.724 1 98 271 GLN B N 1
ATOM 4672 C CA . GLN B 1 271 ? 4.871 2.512 0.803 1 98 271 GLN B CA 1
ATOM 4673 C C . GLN B 1 271 ? 4.215 3.07 -0.458 1 98 271 GLN B C 1
ATOM 4675 O O . GLN B 1 271 ? 3.01 2.914 -0.659 1 98 271 GLN B O 1
ATOM 4680 N N . CYS B 1 272 ? 5.047 3.764 -1.318 1 98.44 272 CYS B N 1
ATOM 4681 C CA . CYS B 1 272 ? 4.527 4.238 -2.594 1 98.44 272 CYS B CA 1
ATOM 4682 C C . CYS B 1 272 ? 4.301 3.082 -3.559 1 98.44 272 CYS B C 1
ATOM 4684 O O . CYS B 1 272 ? 5.145 2.191 -3.674 1 98.44 272 CYS B O 1
ATOM 4686 N N . LEU B 1 273 ? 3.195 3.189 -4.254 1 98.25 273 LEU B N 1
ATOM 4687 C CA . LEU B 1 273 ? 2.844 2.115 -5.176 1 98.25 273 LEU B CA 1
ATOM 4688 C C . LEU B 1 273 ? 3.834 2.049 -6.332 1 98.25 273 LEU B C 1
ATOM 4690 O O . LEU B 1 273 ? 4.191 0.959 -6.785 1 98.25 273 LEU B O 1
ATOM 4694 N N . CYS B 1 274 ? 4.34 3.227 -6.762 1 98 274 CYS B N 1
ATOM 4695 C CA . CYS B 1 274 ? 5.086 3.254 -8.016 1 98 274 CYS B CA 1
ATOM 4696 C C . CYS B 1 274 ? 6.484 3.824 -7.809 1 98 274 CYS B C 1
ATOM 4698 O O . CYS B 1 274 ? 6.73 4.539 -6.836 1 98 274 CYS B O 1
ATOM 4700 N N . GLU B 1 275 ? 7.414 3.457 -8.719 1 97.06 275 GLU B N 1
ATOM 4701 C CA . GLU B 1 275 ? 8.719 4.047 -9 1 97.06 275 GLU B CA 1
ATOM 4702 C C . GLU B 1 275 ? 9.781 3.514 -8.039 1 97.06 275 GLU B C 1
ATOM 4704 O O . GLU B 1 275 ? 10.984 3.602 -8.328 1 97.06 275 GLU B O 1
ATOM 4709 N N . GLY B 1 276 ? 9.391 2.973 -6.883 1 95.44 276 GLY B N 1
ATOM 4710 C CA . GLY B 1 276 ? 10.336 2.258 -6.047 1 95.44 276 GLY B CA 1
ATOM 4711 C C . GLY B 1 276 ? 11.289 3.178 -5.301 1 95.44 276 GLY B C 1
ATOM 4712 O O . GLY B 1 276 ? 10.992 4.359 -5.113 1 95.44 276 GLY B O 1
ATOM 4713 N N . ILE B 1 277 ? 12.375 2.623 -4.758 1 92.56 277 ILE B N 1
ATOM 4714 C CA . ILE B 1 277 ? 13.297 3.354 -3.893 1 92.56 277 ILE B CA 1
ATOM 4715 C C . ILE B 1 277 ? 14.617 3.578 -4.621 1 92.56 277 ILE B C 1
ATOM 4717 O O . ILE B 1 277 ? 14.875 2.967 -5.66 1 92.56 277 ILE B O 1
ATOM 4721 N N . ASP B 1 278 ? 15.312 4.555 -4.078 1 83.81 278 ASP B N 1
ATOM 4722 C CA . ASP B 1 278 ? 16.688 4.844 -4.457 1 83.81 278 ASP B CA 1
ATOM 4723 C C . ASP B 1 278 ? 17.516 5.301 -3.248 1 83.81 278 ASP B C 1
ATOM 4725 O O . ASP B 1 278 ? 17.422 6.457 -2.836 1 83.81 278 ASP B O 1
ATOM 4729 N N . LEU B 1 279 ? 18.312 4.484 -2.754 1 68.38 279 LEU B N 1
ATOM 4730 C CA . LEU B 1 279 ? 18.984 4.773 -1.489 1 68.38 279 LEU B CA 1
ATOM 4731 C C . LEU B 1 279 ? 20.266 5.547 -1.722 1 68.38 279 LEU B C 1
ATOM 4733 O O . LEU B 1 279 ? 20.922 5.984 -0.767 1 68.38 279 LEU B O 1
ATOM 4737 N N . SER B 1 280 ? 20.609 5.645 -2.947 1 63.84 280 SER B N 1
ATOM 4738 C CA . SER B 1 280 ? 21.828 6.391 -3.217 1 63.84 280 SER B CA 1
ATOM 4739 C C . SER B 1 280 ? 21.672 7.859 -2.846 1 63.84 280 SER B C 1
ATOM 4741 O O . SER B 1 280 ? 22.656 8.562 -2.648 1 63.84 280 SER B O 1
ATOM 4743 N N . ILE B 1 281 ? 20.469 8.234 -2.588 1 55.28 281 ILE B N 1
ATOM 4744 C CA . ILE B 1 281 ? 20.203 9.664 -2.422 1 55.28 281 ILE B CA 1
ATOM 4745 C C . ILE B 1 281 ? 20.234 10.023 -0.939 1 55.28 281 ILE B C 1
ATOM 4747 O O . ILE B 1 281 ? 20.703 11.102 -0.566 1 55.28 281 ILE B O 1
ATOM 4751 N N . TYR B 1 282 ? 19.578 9.141 -0.167 1 54.97 282 TYR B N 1
ATOM 4752 C CA . TYR B 1 282 ? 19.406 9.625 1.198 1 54.97 282 TYR B CA 1
ATOM 4753 C C . TYR B 1 282 ? 20.594 9.219 2.072 1 54.97 282 TYR B C 1
ATOM 4755 O O . TYR B 1 282 ? 21.266 8.227 1.798 1 54.97 282 TYR B O 1
ATOM 4763 N N . ALA B 1 283 ? 20.812 10.133 2.98 1 51.53 283 ALA B N 1
ATOM 4764 C CA . ALA B 1 283 ? 21.797 10.008 4.055 1 51.53 283 ALA B CA 1
ATOM 4765 C C . ALA B 1 283 ? 21.688 8.641 4.734 1 51.53 283 ALA B C 1
ATOM 4767 O O . ALA B 1 283 ? 22.688 8.078 5.164 1 51.53 283 ALA B O 1
ATOM 4768 N N . VAL B 1 284 ? 20.453 8.148 4.672 1 51.09 284 VAL B N 1
ATOM 4769 C CA . VAL B 1 284 ? 20.219 6.871 5.336 1 51.09 284 VAL B CA 1
ATOM 4770 C C . VAL B 1 284 ? 21.047 5.777 4.664 1 51.09 284 VAL B C 1
ATOM 4772 O O . VAL B 1 284 ? 21.578 4.891 5.336 1 51.09 284 VAL B O 1
ATOM 4775 N N . GLY B 1 285 ? 21.047 5.879 3.35 1 51.72 285 GLY B N 1
ATOM 4776 C CA . GLY B 1 285 ? 21.891 4.938 2.637 1 51.72 285 GLY B CA 1
ATOM 4777 C C . GLY B 1 285 ? 23.359 5.043 3.029 1 51.72 285 GLY B C 1
ATOM 4778 O O . GLY B 1 285 ? 24.078 4.039 3.033 1 51.72 285 GLY B O 1
ATOM 4779 N N . LYS B 1 286 ? 23.703 6.277 3.424 1 56 286 LYS B N 1
ATOM 4780 C CA . LYS B 1 286 ? 25.078 6.453 3.861 1 56 286 LYS B CA 1
ATOM 4781 C C . LYS B 1 286 ? 25.266 5.953 5.289 1 56 286 LYS B C 1
ATOM 4783 O O . LYS B 1 286 ? 26.359 5.523 5.66 1 56 286 LYS B O 1
ATOM 4788 N N . ILE B 1 287 ? 24.109 6.059 5.941 1 58.19 287 ILE B N 1
ATOM 4789 C CA . ILE B 1 287 ? 24.188 5.645 7.336 1 58.19 287 ILE B CA 1
ATOM 4790 C C . ILE B 1 287 ? 24.125 4.121 7.426 1 58.19 287 ILE B C 1
ATOM 4792 O O . ILE B 1 287 ? 24.875 3.502 8.18 1 58.19 287 ILE B O 1
ATOM 4796 N N . LEU B 1 288 ? 23.141 3.641 6.547 1 59.47 288 LEU B N 1
ATOM 4797 C CA . LEU B 1 288 ? 23.031 2.188 6.578 1 59.47 288 LEU B CA 1
ATOM 4798 C C . LEU B 1 288 ? 24.047 1.545 5.645 1 59.47 288 LEU B C 1
ATOM 4800 O O . LEU B 1 288 ? 24.281 2.029 4.531 1 59.47 288 LEU B O 1
ATOM 4804 N N . THR B 1 289 ? 24.844 0.877 6.199 1 60.09 289 THR B N 1
ATOM 4805 C CA . THR B 1 289 ? 25.828 0.222 5.34 1 60.09 289 THR B CA 1
ATOM 4806 C C . THR B 1 289 ? 25.156 -0.403 4.125 1 60.09 289 THR B C 1
ATOM 4808 O O . THR B 1 289 ? 24.453 -1.407 4.246 1 60.09 289 THR B O 1
ATOM 4811 N N . LYS B 1 290 ? 25.328 0.23 3.115 1 62.91 290 LYS B N 1
ATOM 4812 C CA . LYS B 1 290 ? 24.75 -0.198 1.846 1 62.91 290 LYS B CA 1
ATOM 4813 C C . LYS B 1 290 ? 24.969 -1.69 1.616 1 62.91 290 LYS B C 1
ATOM 4815 O O . LYS B 1 290 ? 24.109 -2.367 1.042 1 62.91 290 LYS B O 1
ATOM 4820 N N . TYR B 1 291 ? 25.875 -2.141 2.281 1 66.75 291 TYR B N 1
ATOM 4821 C CA . TYR B 1 291 ? 26.25 -3.51 1.95 1 66.75 291 TYR B CA 1
ATOM 4822 C C . TYR B 1 291 ? 25.484 -4.512 2.807 1 66.75 291 TYR B C 1
ATOM 4824 O O . TYR B 1 291 ? 25.438 -5.703 2.492 1 66.75 291 TYR B O 1
ATOM 4832 N N . LYS B 1 292 ? 24.797 -4.051 3.773 1 85.62 292 LYS B N 1
ATOM 4833 C CA . LYS B 1 292 ? 24.141 -5.043 4.629 1 85.62 292 LYS B CA 1
ATOM 4834 C C . LYS B 1 292 ? 22.625 -4.902 4.582 1 85.62 292 LYS B C 1
ATOM 4836 O O . LYS B 1 292 ? 21.906 -5.598 5.301 1 85.62 292 LYS B O 1
ATOM 4841 N N . ILE B 1 293 ? 22.203 -4.059 3.758 1 90.44 293 ILE B N 1
ATOM 4842 C CA . ILE B 1 293 ? 20.766 -3.881 3.557 1 90.44 293 ILE B CA 1
ATOM 4843 C C . ILE B 1 293 ? 20.391 -4.352 2.156 1 90.44 293 ILE B C 1
ATOM 4845 O O . ILE B 1 293 ? 21.188 -4.266 1.222 1 90.44 293 ILE B O 1
ATOM 4849 N N . ILE B 1 294 ? 19.25 -4.914 2.041 1 94.56 294 ILE B N 1
ATOM 4850 C CA . ILE B 1 294 ? 18.734 -5.359 0.75 1 94.56 294 ILE B CA 1
ATOM 4851 C C . ILE B 1 294 ? 17.812 -4.297 0.163 1 94.56 294 ILE B C 1
ATOM 4853 O O . ILE B 1 294 ? 16.844 -3.891 0.802 1 94.56 294 ILE B O 1
ATOM 4857 N N . TYR B 1 295 ? 18.078 -3.871 -1.027 1 92.19 295 TYR B N 1
ATOM 4858 C CA . TYR B 1 295 ? 17.281 -2.877 -1.743 1 92.19 295 TYR B CA 1
ATOM 4859 C C . TYR B 1 295 ? 16.234 -3.547 -2.631 1 92.19 295 TYR B C 1
ATOM 4861 O O . TYR B 1 295 ? 16.578 -4.297 -3.545 1 92.19 295 TYR B O 1
ATOM 4869 N N . ALA B 1 296 ? 15.016 -3.24 -2.4 1 95.06 296 ALA B N 1
ATOM 4870 C CA . ALA B 1 296 ? 13.945 -3.861 -3.174 1 95.06 296 ALA B CA 1
ATOM 4871 C C . ALA B 1 296 ? 13.828 -3.225 -4.555 1 95.06 296 ALA B C 1
ATOM 4873 O O . ALA B 1 296 ? 13.188 -3.783 -5.453 1 95.06 296 ALA B O 1
ATOM 4874 N N . GLY B 1 297 ? 14.477 -2.01 -4.73 1 93.56 297 GLY B N 1
ATOM 4875 C CA . GLY B 1 297 ? 14.297 -1.318 -5.996 1 93.56 297 GLY B CA 1
ATOM 4876 C C . GLY B 1 297 ? 12.852 -0.95 -6.273 1 93.56 297 GLY B C 1
ATOM 4877 O O . GLY B 1 297 ? 12.211 -0.284 -5.461 1 93.56 297 GLY B O 1
ATOM 4878 N N . ASP B 1 298 ? 12.352 -1.414 -7.395 1 95.12 298 ASP B N 1
ATOM 4879 C CA . ASP B 1 298 ? 10.969 -1.082 -7.746 1 95.12 298 ASP B CA 1
ATOM 4880 C C . ASP B 1 298 ? 10.078 -2.316 -7.676 1 95.12 298 ASP B C 1
ATOM 4882 O O . ASP B 1 298 ? 8.992 -2.338 -8.266 1 95.12 298 ASP B O 1
ATOM 4886 N N . MET B 1 299 ? 10.492 -3.352 -6.949 1 97 299 MET B N 1
ATOM 4887 C CA . MET B 1 299 ? 9.672 -4.547 -6.766 1 97 299 MET B CA 1
ATOM 4888 C C . MET B 1 299 ? 8.367 -4.211 -6.051 1 97 299 MET B C 1
ATOM 4890 O O . MET B 1 299 ? 8.344 -3.346 -5.172 1 97 299 MET B O 1
ATOM 4894 N N . THR B 1 300 ? 7.328 -4.898 -6.48 1 97.69 300 THR B N 1
ATOM 4895 C CA . THR B 1 300 ? 6.105 -4.812 -5.688 1 97.69 300 THR B CA 1
ATOM 4896 C C . THR B 1 300 ? 6.297 -5.488 -4.332 1 97.69 300 THR B C 1
ATOM 4898 O O . THR B 1 300 ? 7.18 -6.328 -4.168 1 97.69 300 THR B O 1
ATOM 4901 N N . THR B 1 301 ? 5.535 -5.109 -3.35 1 98.38 301 THR B N 1
ATOM 4902 C CA . THR B 1 301 ? 5.613 -5.75 -2.043 1 98.38 301 THR B CA 1
ATOM 4903 C C . THR B 1 301 ? 5.293 -7.234 -2.148 1 98.38 301 THR B C 1
ATOM 4905 O O . THR B 1 301 ? 5.895 -8.055 -1.451 1 98.38 301 THR B O 1
ATOM 4908 N N . GLU B 1 302 ? 4.332 -7.609 -3.027 1 98.5 302 GLU B N 1
ATOM 4909 C CA . GLU B 1 302 ? 3.998 -9.008 -3.254 1 98.5 302 GLU B CA 1
ATOM 4910 C C . GLU B 1 302 ? 5.215 -9.797 -3.734 1 98.5 302 GLU B C 1
ATOM 4912 O O . GLU B 1 302 ? 5.539 -10.852 -3.182 1 98.5 302 GLU B O 1
ATOM 4917 N N . ALA B 1 303 ? 5.895 -9.227 -4.711 1 98.5 303 ALA B N 1
ATOM 4918 C CA . ALA B 1 303 ? 7.07 -9.891 -5.266 1 98.5 303 ALA B CA 1
ATOM 4919 C C . ALA B 1 303 ? 8.203 -9.938 -4.246 1 98.5 303 ALA B C 1
ATOM 4921 O O . ALA B 1 303 ? 8.859 -10.977 -4.082 1 98.5 303 ALA B O 1
ATOM 4922 N N . ALA B 1 304 ? 8.445 -8.836 -3.535 1 98.56 304 ALA B N 1
ATOM 4923 C CA . ALA B 1 304 ? 9.508 -8.781 -2.537 1 98.56 304 ALA B CA 1
ATOM 4924 C C . ALA B 1 304 ? 9.281 -9.805 -1.43 1 98.56 304 ALA B C 1
ATOM 4926 O O . ALA B 1 304 ? 10.227 -10.438 -0.959 1 98.56 304 ALA B O 1
ATOM 4927 N N . THR B 1 305 ? 8.039 -9.961 -1.035 1 98.88 305 THR B N 1
ATOM 4928 C CA . THR B 1 305 ? 7.684 -10.898 0.027 1 98.88 305 THR B CA 1
ATOM 4929 C C . THR B 1 305 ? 7.996 -12.336 -0.387 1 98.88 305 THR B C 1
ATOM 4931 O O . THR B 1 305 ? 8.711 -13.047 0.317 1 98.88 305 THR B O 1
ATOM 4934 N N . MET B 1 306 ? 7.488 -12.695 -1.547 1 98.88 306 MET B N 1
ATOM 4935 C CA . MET B 1 306 ? 7.688 -14.07 -2.008 1 98.88 306 MET B CA 1
ATOM 4936 C C . MET B 1 306 ? 9.148 -14.32 -2.35 1 98.88 306 MET B C 1
ATOM 4938 O O . MET B 1 306 ? 9.664 -15.414 -2.113 1 98.88 306 MET B O 1
ATOM 4942 N N . LYS B 1 307 ? 9.812 -13.328 -2.893 1 98.75 307 LYS B N 1
ATOM 4943 C CA . LYS B 1 307 ? 11.234 -13.445 -3.227 1 98.75 307 LYS B CA 1
ATOM 4944 C C . LYS B 1 307 ? 12.078 -13.641 -1.974 1 98.75 307 LYS B C 1
ATOM 4946 O O . LYS B 1 307 ? 12.984 -14.477 -1.951 1 98.75 307 LYS B O 1
ATOM 4951 N N . LEU B 1 308 ? 11.789 -12.883 -0.952 1 98.81 308 LEU B N 1
ATOM 4952 C CA . LEU B 1 308 ? 12.531 -13.016 0.3 1 98.81 308 LEU B CA 1
ATOM 4953 C C . LEU B 1 308 ? 12.297 -14.391 0.925 1 98.81 308 LEU B C 1
ATOM 4955 O O . LEU B 1 308 ? 13.242 -15.039 1.378 1 98.81 308 LEU B O 1
ATOM 4959 N N . MET B 1 309 ? 11.031 -14.828 0.966 1 98.88 309 MET B N 1
ATOM 4960 C CA . MET B 1 309 ? 10.727 -16.156 1.503 1 98.88 309 MET B CA 1
ATOM 4961 C C . MET B 1 309 ? 11.492 -17.234 0.743 1 98.88 309 MET B C 1
ATOM 4963 O O . MET B 1 309 ? 12.047 -18.156 1.35 1 98.88 309 MET B O 1
ATOM 4967 N N . TRP B 1 310 ? 11.531 -17.094 -0.554 1 98.75 310 TRP B N 1
ATOM 4968 C CA . TRP B 1 310 ? 12.234 -18.062 -1.379 1 98.75 310 TRP B CA 1
ATOM 4969 C C . TRP B 1 310 ? 13.734 -18.031 -1.111 1 98.75 310 TRP B C 1
ATOM 4971 O O . TRP B 1 310 ? 14.359 -19.078 -0.932 1 98.75 310 TRP B O 1
ATOM 4981 N N . ALA B 1 311 ? 14.305 -16.828 -1.104 1 98.62 311 ALA B N 1
ATOM 4982 C CA . ALA B 1 311 ? 15.734 -16.672 -0.878 1 98.62 311 ALA B CA 1
ATOM 4983 C C . ALA B 1 311 ? 16.141 -17.281 0.461 1 98.62 311 ALA B C 1
ATOM 4985 O O . ALA B 1 311 ? 17.094 -18.062 0.531 1 98.62 311 ALA B O 1
ATOM 4986 N N . LEU B 1 312 ? 15.391 -16.969 1.483 1 98.69 312 LEU B N 1
ATOM 4987 C CA . LEU B 1 312 ? 15.703 -17.453 2.824 1 98.69 312 LEU B CA 1
ATOM 4988 C C . LEU B 1 312 ? 15.492 -18.969 2.922 1 98.69 312 LEU B C 1
ATOM 4990 O O . LEU B 1 312 ? 16.109 -19.625 3.754 1 98.69 312 LEU B O 1
ATOM 4994 N N . GLY B 1 313 ? 14.602 -19.469 2.109 1 98.5 313 GLY B N 1
ATOM 4995 C CA . GLY B 1 313 ? 14.312 -20.906 2.125 1 98.5 313 GLY B CA 1
ATOM 4996 C C . GLY B 1 313 ? 15.32 -21.719 1.334 1 98.5 313 GLY B C 1
ATOM 4997 O O . GLY B 1 313 ? 15.438 -22.922 1.534 1 98.5 313 GLY B O 1
ATOM 4998 N N . ASN B 1 314 ? 16.109 -21.094 0.445 1 97.81 314 ASN B N 1
ATOM 4999 C CA . ASN B 1 314 ? 16.891 -21.875 -0.503 1 97.81 314 ASN B CA 1
ATOM 5000 C C . ASN B 1 314 ? 18.359 -21.453 -0.495 1 97.81 314 ASN B C 1
ATOM 5002 O O . ASN B 1 314 ? 19.219 -22.156 -1.025 1 97.81 314 ASN B O 1
ATOM 5006 N N . LEU B 1 315 ? 18.641 -20.281 0.11 1 97.19 315 LEU B N 1
ATOM 5007 C CA . LEU B 1 315 ? 20 -19.766 0.128 1 97.19 315 LEU B CA 1
ATOM 5008 C C . LEU B 1 315 ? 20.531 -19.672 1.556 1 97.19 315 LEU B C 1
ATOM 5010 O O . LEU B 1 315 ? 19.766 -19.453 2.496 1 97.19 315 LEU B O 1
ATOM 5014 N N . LYS B 1 316 ? 21.875 -19.766 1.779 1 93 316 LYS B N 1
ATOM 5015 C CA . LYS B 1 316 ? 22.422 -19.922 3.121 1 93 316 LYS B CA 1
ATOM 5016 C C . LYS B 1 316 ? 23.125 -18.641 3.576 1 93 316 LYS B C 1
ATOM 5018 O O . LYS B 1 316 ? 23.078 -18.297 4.758 1 93 316 LYS B O 1
ATOM 5023 N N . ASP B 1 317 ? 23.797 -17.953 2.674 1 94.5 317 ASP B N 1
ATOM 5024 C CA . ASP B 1 317 ? 24.578 -16.797 3.092 1 94.5 317 ASP B CA 1
ATOM 5025 C C . ASP B 1 317 ? 23.906 -15.492 2.639 1 94.5 317 ASP B C 1
ATOM 5027 O O . ASP B 1 317 ? 23.234 -15.461 1.611 1 94.5 317 ASP B O 1
ATOM 5031 N N . PHE B 1 318 ? 24.234 -14.523 3.4 1 94.5 318 PHE B N 1
ATOM 5032 C CA . PHE B 1 318 ? 23.609 -13.219 3.178 1 94.5 318 PHE B CA 1
ATOM 5033 C C . PHE B 1 318 ? 23.953 -12.688 1.792 1 94.5 318 PHE B C 1
ATOM 5035 O O . PHE B 1 318 ? 23.109 -12.109 1.119 1 94.5 318 PHE B O 1
ATOM 5042 N N . SER B 1 319 ? 25.109 -12.852 1.393 1 94.12 319 SER B N 1
ATOM 5043 C CA . SER B 1 319 ? 25.531 -12.32 0.101 1 94.12 319 SER B CA 1
ATOM 5044 C C . SER B 1 319 ? 24.703 -12.898 -1.036 1 94.12 319 SER B C 1
ATOM 5046 O O . SER B 1 319 ? 24.297 -12.172 -1.945 1 94.12 319 SER B O 1
ATOM 5048 N N . SER B 1 320 ? 24.484 -14.188 -0.969 1 96.12 320 SER B N 1
ATOM 5049 C CA . SER B 1 320 ? 23.672 -14.844 -1.987 1 96.12 320 SER B CA 1
ATOM 5050 C C . SER B 1 320 ? 22.219 -14.367 -1.926 1 96.12 320 SER B C 1
ATOM 5052 O O . SER B 1 320 ? 21.578 -14.18 -2.961 1 96.12 320 SER B O 1
ATOM 5054 N N . ILE B 1 321 ? 21.766 -14.188 -0.703 1 97.31 321 ILE B N 1
ATOM 5055 C CA . ILE B 1 321 ? 20.391 -13.711 -0.502 1 97.31 321 ILE B CA 1
ATOM 5056 C C . ILE B 1 321 ? 20.25 -12.305 -1.083 1 97.31 321 ILE B C 1
ATOM 5058 O O . ILE B 1 321 ? 19.328 -12.031 -1.846 1 97.31 321 ILE B O 1
ATOM 5062 N N . LYS B 1 322 ? 21.188 -11.438 -0.777 1 95.38 322 LYS B N 1
ATOM 5063 C CA . LYS B 1 322 ? 21.156 -10.055 -1.261 1 95.38 322 LYS B CA 1
ATOM 5064 C C . LYS B 1 322 ? 21.25 -10.008 -2.783 1 95.38 322 LYS B C 1
ATOM 5066 O O . LYS B 1 322 ? 20.484 -9.281 -3.43 1 95.38 322 LYS B O 1
ATOM 5071 N N . ASP B 1 323 ? 22.094 -10.82 -3.352 1 94.75 323 ASP B N 1
ATOM 5072 C CA . ASP B 1 323 ? 22.266 -10.859 -4.801 1 94.75 323 ASP B CA 1
ATOM 5073 C C . ASP B 1 323 ? 21 -11.32 -5.496 1 94.75 323 ASP B C 1
ATOM 5075 O O . ASP B 1 323 ? 20.594 -10.758 -6.516 1 94.75 323 ASP B O 1
ATOM 5079 N N . PHE B 1 324 ? 20.469 -12.312 -4.953 1 96.62 324 PHE B N 1
ATOM 5080 C CA . PHE B 1 324 ? 19.234 -12.828 -5.527 1 96.62 324 PHE B CA 1
ATOM 5081 C C . PHE B 1 324 ? 18.125 -11.789 -5.445 1 96.62 324 PHE B C 1
ATOM 5083 O O . PHE B 1 324 ? 17.438 -11.539 -6.434 1 96.62 324 PHE B O 1
ATOM 5090 N N . MET B 1 325 ? 17.969 -11.117 -4.281 1 96.88 325 MET B N 1
ATOM 5091 C CA . MET B 1 325 ? 16.906 -10.148 -4.039 1 96.88 325 MET B CA 1
ATOM 5092 C C . MET B 1 325 ? 17.062 -8.93 -4.945 1 96.88 325 MET B C 1
ATOM 5094 O O . MET B 1 325 ? 16.078 -8.43 -5.488 1 96.88 325 MET B O 1
ATOM 5098 N N . GLU B 1 326 ? 18.234 -8.5 -5.145 1 93.56 326 GLU B N 1
ATOM 5099 C CA . GLU B 1 326 ? 18.453 -7.254 -5.867 1 93.56 326 GLU B CA 1
ATOM 5100 C C . GLU B 1 326 ? 18.547 -7.496 -7.371 1 93.56 326 GLU B C 1
ATOM 5102 O O . GLU B 1 326 ? 18.484 -6.551 -8.164 1 93.56 326 GLU B O 1
ATOM 5107 N N . GLY B 1 327 ? 18.562 -8.758 -7.738 1 90.06 327 GLY B N 1
ATOM 5108 C CA . GLY B 1 327 ? 18.578 -9.094 -9.148 1 90.06 327 GLY B CA 1
ATOM 5109 C C . GLY B 1 327 ? 17.188 -9.148 -9.758 1 90.06 327 GLY B C 1
ATOM 5110 O O . GLY B 1 327 ? 16.234 -9.57 -9.102 1 90.06 327 GLY B O 1
ATOM 5111 N N . ARG B 1 328 ? 17.156 -8.633 -10.984 1 76.31 328 ARG B N 1
ATOM 5112 C CA . ARG B 1 328 ? 15.867 -8.711 -11.664 1 76.31 328 ARG B CA 1
ATOM 5113 C C . ARG B 1 328 ? 15.516 -10.156 -12.016 1 76.31 328 ARG B C 1
ATOM 5115 O O . ARG B 1 328 ? 16.391 -10.93 -12.43 1 76.31 328 ARG B O 1
ATOM 5122 N N . PHE B 1 329 ? 14.391 -10.5 -11.609 1 70.81 329 PHE B N 1
ATOM 5123 C CA . PHE B 1 329 ? 13.922 -11.852 -11.875 1 70.81 329 PHE B CA 1
ATOM 5124 C C . PHE B 1 329 ? 12.539 -11.828 -12.523 1 70.81 329 PHE B C 1
ATOM 5126 O O . PHE B 1 329 ? 11.586 -11.32 -11.938 1 70.81 329 PHE B O 1
ATOM 5133 N N . LEU B 1 330 ? 12.562 -12.094 -13.812 1 68.44 330 LEU B N 1
ATOM 5134 C CA . LEU B 1 330 ? 11.305 -12.164 -14.555 1 68.44 330 LEU B CA 1
ATOM 5135 C C . LEU B 1 330 ? 10.93 -13.609 -14.844 1 68.44 330 LEU B C 1
ATOM 5137 O O . LEU B 1 330 ? 11.797 -14.477 -14.969 1 68.44 330 LEU B O 1
#

Nearest PDB structures (foldseek):
  5dnd-assembly1_C  TM=9.004E-01  e=2.978E-30  Cavia porcellus
  5dnd-assembly1_A  TM=8.956E-01  e=7.910E-30  Cavia porcellus
  5b74-assembly1_A  TM=9.310E-01  e=3.148E-20  Pyrococcus furiosus DSM 3638
  4ra6-assembly2_P  TM=9.520E-01  e=1.206E-19  Pyrococcus furiosus DSM 3638
  4ra6-assembly1_A  TM=9.245E-01  e=1.567E-18  Pyrococcus furiosus DSM 3638

InterPro domains:
  IPR006033 Type I L-asparaginase family [TIGR00519] (1-326)
  IPR006034 Asparaginase/glutaminase-like [PIRSF001220] (1-318)
  IPR006034 Asparaginase/glutaminase-like [PR00139] (4-15)
  IPR006034 Asparaginase/glutaminase-like [PR00139] (77-95)
  IPR006034 Asparaginase/glutaminase-like [PR00139] (259-277)
  IPR006034 Asparaginase/glutaminase-like [PS51732] (2-328)
  IPR006034 Asparaginase/glutaminase-like [PTHR11707] (2-326)
  IPR006034 Asparaginase/glutaminase-like [SM00870] (3-322)
  IPR020827 Asparaginase/glutaminase, active site 1 [PS00144] (6-14)
  IPR027473 L-asparaginase, C-terminal [G3DSA:3.40.50.40] (209-329)
  IPR027474 L-asparaginase, N-terminal [PF00710] (3-184)
  IPR027475 Asparaginase/glutaminase, active site 2 [PS00917] (78-88)
  IPR036152 Asparaginase/glutaminase-like superfamily [SSF53774] (1-327)
  IPR037152 L-asparaginase, N-terminal domain superfamily [G3DSA:3.40.50.1170] (1-199)
  IPR040919 Asparaginase/glutaminase, C-terminal [PF17763] (211-325)
  IPR041725 Type I (cytosolic) L-asparaginase [cd08963] (2-322)